Protein AF-A0A6C0JBU9-F1 (afdb_monomer_lite)

Sequence (741 aa):
MSRVEGFDYEGRKEEQRGFLKETDKYWGSRLFPQVIKDVDKESKFLELSKDKTKLNKISPTGTVGKSKLVDKIEKCNLINITGNCGEIEENGCGYCWDTNKIIYGDATGPATDVCSKKNWIAPGPGAGYNCQKKKDQEICKKMTDCGDTAGDRSICAWCPLKGTGVPKKPGLNGGWVAKYPEDKCDWQSQLEGESAKKISFLGWSPSKGGYPRRGKSNADGSMTPAPSPYGAPLDRGEGDCDADSDCGPGMKCGHDGRGPDGKSGVPGLKNPDGSALTPNAGYKDYCYDPNAAPKFEGNLISPVDCARFKQLFPCVGPTMLSGPHTSECLQSLWKKSGCVGDLKTQVSDRTDYSNWNSVGYSQVQDNMKKDIYEKAKNGTDYTKASQRYKQCFNEDINPCEKRFKPRPNSCVQKIYDSTGCSASGKLNPSNTLSWPNGYVDDMWKKGQQGGWSVNTYKSKLFNIKRQMQSGLLNPKTDFDNTINTSMMCNGKMPEIPWDKPCWRDFTIILSTIPGVTENPTNLNLSFNGSSASFKSLLTVGGRGSWKNEFAWVGKYEITKSKYDGKYFPFWNFIRESRNYWNNNWDIFKTRLLTVPSVSSGTTSVNSKWGGWSNPGWLKRPKGQGDCDSDANCGPGLKCSQNPKKLPGVVDGGAIKPNNWGAGRDFCYDPNDATFNGGGEDMLAFLDRSRFDDFIQTTTSASTANSKGYFLKVGLKKYVSKQAFMNENFPYWLFLRTASVN

Structure (mmCIF, N/CA/C/O backbone):
data_AF-A0A6C0JBU9-F1
#
_entry.id   AF-A0A6C0JBU9-F1
#
loop_
_atom_site.group_PDB
_atom_site.id
_atom_site.type_symbol
_atom_site.label_atom_id
_atom_site.label_alt_id
_atom_site.label_comp_id
_atom_site.label_asym_id
_atom_site.label_entity_id
_atom_site.label_seq_id
_atom_site.pdbx_PDB_ins_code
_atom_site.Cartn_x
_atom_site.Cartn_y
_atom_site.Cartn_z
_atom_site.occupancy
_atom_site.B_iso_or_equiv
_atom_site.auth_seq_id
_atom_site.auth_comp_id
_atom_site.auth_asym_id
_atom_site.auth_atom_id
_atom_site.pdbx_PDB_model_num
ATOM 1 N N . MET A 1 1 ? -34.816 -56.241 123.205 1.00 41.84 1 MET A N 1
ATOM 2 C CA . MET A 1 1 ? -34.851 -55.945 121.750 1.00 41.84 1 MET A CA 1
ATOM 3 C C . MET A 1 1 ? -36.090 -55.104 121.438 1.00 41.84 1 MET A C 1
ATOM 5 O O . MET A 1 1 ? -36.837 -54.842 122.368 1.00 41.84 1 MET A O 1
ATOM 9 N N . SER A 1 2 ? -36.249 -54.685 120.171 1.00 34.81 2 SER A N 1
ATOM 10 C CA . SER A 1 2 ? -37.366 -53.918 119.569 1.00 34.81 2 SER A CA 1
ATOM 11 C C . SER A 1 2 ? -37.659 -52.513 120.122 1.00 34.81 2 SER A C 1
ATOM 13 O O . SER A 1 2 ? -38.269 -52.356 121.176 1.00 34.81 2 SER A O 1
ATOM 15 N N . ARG A 1 3 ? -37.301 -51.492 119.326 1.00 30.81 3 ARG A N 1
ATOM 16 C CA . ARG A 1 3 ? -37.950 -50.169 119.327 1.00 30.81 3 ARG A CA 1
ATOM 17 C C . ARG A 1 3 ? -39.205 -50.211 118.447 1.00 30.81 3 ARG A C 1
ATOM 19 O O . ARG A 1 3 ? -39.262 -51.001 117.507 1.00 30.81 3 ARG A O 1
ATOM 26 N N . VAL A 1 4 ? -40.152 -49.323 118.731 1.00 40.69 4 VAL A N 1
ATOM 27 C CA . VAL A 1 4 ? -41.331 -49.023 117.907 1.00 40.69 4 VAL A CA 1
ATOM 28 C C . VAL A 1 4 ? -41.212 -47.571 117.456 1.00 40.69 4 VAL A C 1
ATOM 30 O O . VAL A 1 4 ? -40.922 -46.720 118.292 1.00 40.69 4 VAL A O 1
ATOM 33 N N . GLU A 1 5 ? -41.482 -47.277 116.185 1.00 32.59 5 GLU A N 1
ATOM 34 C CA . GLU A 1 5 ? -41.736 -45.910 115.716 1.00 32.59 5 GLU A CA 1
ATOM 35 C C . GLU A 1 5 ? -43.006 -45.902 114.856 1.00 32.59 5 GLU A C 1
ATOM 37 O O . GLU A 1 5 ? -43.154 -46.692 113.923 1.00 32.59 5 GLU A O 1
ATOM 42 N N . GLY A 1 6 ? -43.956 -45.048 115.243 1.00 37.38 6 GLY A N 1
ATOM 43 C CA . GLY A 1 6 ? -45.229 -44.834 114.559 1.00 37.38 6 GLY A CA 1
ATOM 44 C C . GLY A 1 6 ? -45.237 -43.521 113.776 1.00 37.38 6 GLY A C 1
ATOM 45 O O . GLY A 1 6 ? -44.361 -42.674 113.936 1.00 37.38 6 GLY A O 1
ATOM 46 N N . PHE A 1 7 ? -46.245 -43.348 112.925 1.00 35.50 7 PHE A N 1
ATOM 47 C CA . PHE A 1 7 ? -46.382 -42.176 112.060 1.00 35.50 7 PHE A CA 1
ATOM 48 C C . PHE A 1 7 ? -47.045 -41.013 112.822 1.00 35.50 7 PHE A C 1
ATOM 50 O O . PHE A 1 7 ? -48.231 -41.086 113.139 1.00 35.50 7 PHE A O 1
ATOM 57 N N . ASP A 1 8 ? -46.300 -39.941 113.102 1.00 45.38 8 ASP A N 1
ATOM 58 C CA . ASP A 1 8 ? -46.845 -38.717 113.707 1.00 45.38 8 ASP A CA 1
ATOM 59 C C . ASP A 1 8 ? -47.443 -37.772 112.641 1.00 45.38 8 ASP A C 1
ATOM 61 O O . ASP A 1 8 ? -46.849 -37.516 111.585 1.00 45.38 8 ASP A O 1
ATOM 65 N N . TYR A 1 9 ? -48.644 -37.265 112.934 1.00 43.53 9 TYR A N 1
ATOM 66 C CA . TYR A 1 9 ? -49.430 -36.340 112.114 1.00 43.53 9 TYR A CA 1
ATOM 67 C C . TYR A 1 9 ? -49.454 -34.907 112.684 1.00 43.53 9 TYR A C 1
ATOM 69 O O . TYR A 1 9 ? -49.677 -33.958 111.932 1.00 43.53 9 TYR A O 1
ATOM 77 N N . GLU A 1 10 ? -49.182 -34.710 113.980 1.00 47.25 10 GLU A N 1
ATOM 78 C CA . GLU A 1 10 ? -49.093 -33.370 114.579 1.00 47.25 10 GLU A CA 1
ATOM 79 C C . GLU A 1 10 ? -47.716 -32.738 114.317 1.00 47.25 10 GLU A C 1
ATOM 81 O O . GLU A 1 10 ? -47.648 -31.585 113.878 1.00 47.25 10 GLU A O 1
ATOM 86 N N . GLY A 1 11 ? -46.624 -33.499 114.466 1.00 50.94 11 GLY A N 1
ATOM 87 C CA . GLY A 1 11 ? -45.246 -33.003 114.342 1.00 50.94 11 GLY A CA 1
ATOM 88 C C . GLY A 1 11 ? -44.831 -32.459 112.968 1.00 50.94 11 GLY A C 1
ATOM 89 O O . GLY A 1 11 ? -43.812 -31.781 112.871 1.00 50.94 11 GLY A O 1
ATOM 90 N N . ARG A 1 12 ? -45.609 -32.689 111.897 1.00 48.06 12 ARG A N 1
ATOM 91 C CA . ARG A 1 12 ? -45.305 -32.187 110.536 1.00 48.06 12 ARG A CA 1
ATOM 92 C C . ARG A 1 12 ? -46.219 -31.074 110.021 1.00 48.06 12 ARG A C 1
ATOM 94 O O . ARG A 1 12 ? -46.065 -30.648 108.875 1.00 48.06 12 ARG A O 1
ATOM 101 N N . LYS A 1 13 ? -47.107 -30.517 110.855 1.00 49.44 13 LYS A N 1
ATOM 102 C CA . LYS A 1 13 ? -47.881 -29.312 110.486 1.00 49.44 13 LYS A CA 1
ATOM 103 C C . LYS A 1 13 ? -46.990 -28.109 110.180 1.00 49.44 13 LYS A C 1
ATOM 105 O O . LYS A 1 13 ? -47.358 -27.292 109.338 1.00 49.44 13 LYS A O 1
ATOM 110 N N . GLU A 1 14 ? -45.843 -27.984 110.845 1.00 51.41 14 GLU A N 1
ATOM 111 C CA . GLU A 1 14 ? -44.921 -26.866 110.626 1.00 51.41 14 GLU A CA 1
ATOM 112 C C . GLU A 1 14 ? -44.073 -27.044 109.363 1.00 51.41 14 GLU A C 1
ATOM 114 O O . GLU A 1 14 ? -43.990 -26.105 108.576 1.00 51.41 14 GLU A O 1
ATOM 119 N N . GLU A 1 15 ? -43.574 -28.251 109.074 1.00 49.38 15 GLU A N 1
ATOM 120 C CA . GLU A 1 15 ? -42.914 -28.551 107.794 1.00 49.38 15 GLU A CA 1
ATOM 121 C C . GLU A 1 15 ? -43.875 -28.443 106.605 1.00 49.38 15 GLU A C 1
ATOM 123 O O . GLU A 1 15 ? -43.523 -27.833 105.598 1.00 49.38 15 GLU A O 1
ATOM 128 N N . GLN A 1 16 ? -45.114 -28.944 106.707 1.00 43.91 16 GLN A N 1
ATOM 129 C CA . GLN A 1 16 ? -46.103 -28.753 105.641 1.00 43.91 16 GLN A CA 1
ATOM 130 C C . GLN A 1 16 ? -46.519 -27.288 105.490 1.00 43.91 16 GLN A C 1
ATOM 132 O O . GLN A 1 16 ? -46.712 -26.846 104.363 1.00 43.91 16 GLN A O 1
ATOM 137 N N . ARG A 1 17 ? -46.609 -26.493 106.567 1.00 49.19 17 ARG A N 1
ATOM 138 C CA . ARG A 1 17 ? -46.814 -25.035 106.454 1.00 49.19 17 ARG A CA 1
ATOM 139 C C . ARG A 1 17 ? -45.586 -24.304 105.918 1.00 49.19 17 ARG A C 1
ATOM 141 O O . ARG A 1 17 ? -45.766 -23.292 105.250 1.00 49.19 17 ARG A O 1
ATOM 148 N N . GLY A 1 18 ? -44.377 -24.787 106.184 1.00 48.88 18 GLY A N 1
ATOM 149 C CA . GLY A 1 18 ? -43.130 -24.286 105.608 1.00 48.88 18 GLY A CA 1
ATOM 150 C C . GLY A 1 18 ? -43.082 -24.549 104.109 1.00 48.88 18 GLY A C 1
ATOM 151 O O . GLY A 1 18 ? -42.989 -23.608 103.330 1.00 48.88 18 GLY A O 1
ATOM 152 N N . PHE A 1 19 ? -43.285 -25.802 103.700 1.00 45.44 19 PHE A N 1
ATOM 153 C CA . PHE A 1 19 ? -43.355 -26.218 102.302 1.00 45.44 19 PHE A CA 1
ATOM 154 C C . PHE A 1 19 ? -44.521 -25.559 101.555 1.00 45.44 19 PHE A C 1
ATOM 156 O O . PHE A 1 19 ? -44.341 -25.121 100.423 1.00 45.44 19 PHE A O 1
ATOM 163 N N . LEU A 1 20 ? -45.699 -25.407 102.175 1.00 43.09 20 LEU A N 1
ATOM 164 C CA . LEU A 1 20 ? -46.819 -24.666 101.583 1.00 43.09 20 LEU A CA 1
ATOM 165 C C . LEU A 1 20 ? -46.549 -23.161 101.514 1.00 43.09 20 LEU A C 1
ATOM 167 O O . LEU A 1 20 ? -46.915 -22.557 100.520 1.00 43.09 20 LEU A O 1
ATOM 171 N N . LYS A 1 21 ? -45.869 -22.538 102.486 1.00 46.41 21 LYS A N 1
ATOM 172 C CA . LYS A 1 21 ? -45.479 -21.119 102.384 1.00 46.41 21 LYS A CA 1
ATOM 173 C C . LYS A 1 21 ? -44.354 -20.886 101.381 1.00 46.41 21 LYS A C 1
ATOM 175 O O . LYS A 1 21 ? -44.381 -19.870 100.700 1.00 46.41 21 LYS A O 1
ATOM 180 N N . GLU A 1 22 ? -43.378 -21.784 101.268 1.00 43.84 22 GLU A N 1
ATOM 181 C CA . GLU A 1 22 ? -42.348 -21.696 100.230 1.00 43.84 22 GLU A CA 1
ATOM 182 C C . GLU A 1 22 ? -42.930 -21.972 98.849 1.00 43.84 22 GLU A C 1
ATOM 184 O O . GLU A 1 22 ? -42.648 -21.208 97.930 1.00 43.84 22 GLU A O 1
ATOM 189 N N . THR A 1 23 ? -43.800 -22.976 98.695 1.00 40.53 23 THR A N 1
ATOM 190 C CA . THR A 1 23 ? -44.498 -23.186 97.422 1.00 40.53 23 THR A CA 1
ATOM 191 C C . THR A 1 23 ? -45.447 -22.034 97.106 1.00 40.53 23 THR A C 1
ATOM 193 O O . THR A 1 23 ? -45.418 -21.572 95.979 1.00 40.53 23 THR A O 1
ATOM 196 N N . ASP A 1 24 ? -46.189 -21.454 98.050 1.00 40.28 24 ASP A N 1
ATOM 197 C CA . ASP A 1 24 ? -47.031 -20.269 97.797 1.00 40.28 24 ASP A CA 1
ATOM 198 C C . ASP A 1 24 ? -46.190 -19.015 97.456 1.00 40.28 24 ASP A C 1
ATOM 200 O O . ASP A 1 24 ? -46.578 -18.200 96.623 1.00 40.28 24 ASP A O 1
ATOM 204 N N . LYS A 1 25 ? -44.955 -18.905 97.969 1.00 41.81 25 LYS A N 1
ATOM 205 C CA . LYS A 1 25 ? -43.971 -17.881 97.554 1.00 41.81 25 LYS A CA 1
ATOM 206 C C . LYS A 1 25 ? -43.343 -18.182 96.178 1.00 41.81 25 LYS A C 1
ATOM 208 O O . LYS A 1 25 ? -43.002 -17.258 95.436 1.00 41.81 25 LYS A O 1
ATOM 213 N N . TYR A 1 26 ? -43.219 -19.458 95.814 1.00 36.31 26 TYR A N 1
ATOM 214 C CA . TYR A 1 26 ? -42.735 -19.972 94.522 1.00 36.31 26 TYR A CA 1
ATOM 215 C C . TYR A 1 26 ? -43.811 -19.919 93.415 1.00 36.31 26 TYR A C 1
ATOM 217 O O . TYR A 1 26 ? -43.496 -19.731 92.241 1.00 36.31 26 TYR A O 1
ATOM 225 N N . TRP A 1 27 ? -45.090 -20.029 93.783 1.00 37.44 27 TRP A N 1
ATOM 226 C CA . TRP A 1 27 ? -46.256 -19.884 92.909 1.00 37.44 27 TRP A CA 1
ATOM 227 C C . TRP A 1 27 ? -46.684 -18.416 92.795 1.00 37.44 27 TRP A C 1
ATOM 229 O O . TRP A 1 27 ? -46.924 -17.943 91.688 1.00 37.44 27 TRP A O 1
ATOM 239 N N . GLY A 1 28 ? -46.647 -17.648 93.889 1.00 36.31 28 GLY A N 1
ATOM 240 C CA . GLY A 1 28 ? -46.867 -16.196 93.896 1.00 36.31 28 GLY A CA 1
ATOM 241 C C . GLY A 1 28 ? -45.803 -15.386 93.142 1.00 36.31 28 GLY A C 1
ATOM 242 O O . GLY A 1 28 ? -46.034 -14.229 92.802 1.00 36.31 28 GLY A O 1
ATOM 243 N N . SER A 1 29 ? -44.656 -15.994 92.819 1.00 38.84 29 SER A N 1
ATOM 244 C CA . SER A 1 29 ? -43.645 -15.444 91.900 1.00 38.84 29 SER A CA 1
ATOM 245 C C . SER A 1 29 ? -43.778 -15.950 90.452 1.00 38.84 29 SER A C 1
ATOM 247 O O . SER A 1 29 ? -43.031 -15.512 89.575 1.00 38.84 29 SER A O 1
ATOM 249 N N . ARG A 1 30 ? -44.763 -16.813 90.157 1.00 39.56 30 ARG A N 1
ATOM 250 C CA . ARG A 1 30 ? -45.107 -17.293 88.807 1.00 39.56 30 ARG A CA 1
ATOM 251 C C . ARG A 1 30 ? -46.471 -16.783 88.328 1.00 39.56 30 ARG A C 1
ATOM 253 O O . ARG A 1 30 ? -47.360 -17.559 87.992 1.00 39.56 30 ARG A O 1
ATOM 260 N N . LEU A 1 31 ? -46.566 -15.465 88.157 1.00 42.84 31 LEU A N 1
ATOM 261 C CA . LEU A 1 31 ? -47.461 -14.848 87.166 1.00 42.84 31 LEU A CA 1
ATOM 262 C C . LEU A 1 31 ? -46.681 -14.011 86.138 1.00 42.84 31 LEU A C 1
ATOM 264 O O . LEU A 1 31 ? -47.131 -12.970 85.671 1.00 42.84 31 LEU A O 1
ATOM 268 N N . PHE A 1 32 ? -45.524 -14.526 85.713 1.00 36.12 32 PHE A N 1
ATOM 269 C CA . PHE A 1 32 ? -45.101 -14.298 84.333 1.00 36.12 32 PHE A CA 1
ATOM 270 C C . PHE A 1 32 ? -46.060 -15.068 83.413 1.00 36.12 32 PHE A C 1
ATOM 272 O O . PHE A 1 32 ? -46.244 -16.272 83.632 1.00 36.12 32 PHE A O 1
ATOM 279 N N . PRO A 1 33 ? -46.624 -14.447 82.361 1.00 40.28 33 PRO A N 1
ATOM 280 C CA . PRO A 1 33 ? -47.152 -15.208 81.241 1.00 40.28 33 PRO A CA 1
ATOM 281 C C . PRO A 1 33 ? -46.026 -16.108 80.726 1.00 40.28 33 PRO A C 1
ATOM 283 O O . PRO A 1 33 ? -44.934 -15.624 80.425 1.00 40.28 33 PRO A O 1
ATOM 286 N N . GLN A 1 34 ? -46.270 -17.417 80.671 1.00 37.12 34 GLN A N 1
ATOM 287 C CA . GLN A 1 34 ? -45.323 -18.379 80.111 1.00 37.12 34 GLN A CA 1
ATOM 288 C C . GLN A 1 34 ? -45.179 -18.081 78.613 1.00 37.12 34 GLN A C 1
ATOM 290 O O . GLN A 1 34 ? -45.959 -18.579 77.803 1.00 37.12 34 GLN A O 1
ATOM 295 N N . VAL A 1 35 ? -44.200 -17.255 78.232 1.00 41.81 35 VAL A N 1
ATOM 296 C CA . VAL A 1 35 ? -43.783 -17.165 76.831 1.00 41.81 35 VAL A CA 1
ATOM 297 C C . VAL A 1 35 ? -43.137 -18.506 76.514 1.00 41.81 35 VAL A C 1
ATOM 299 O O . VAL A 1 35 ? -42.066 -18.830 77.030 1.00 41.81 35 VAL A O 1
ATOM 302 N N . ILE A 1 36 ? -43.852 -19.322 75.741 1.00 39.31 36 ILE A N 1
ATOM 303 C CA . ILE A 1 36 ? -43.409 -20.661 75.365 1.00 39.31 36 ILE A CA 1
ATOM 304 C C . ILE A 1 36 ? -42.062 -20.513 74.646 1.00 39.31 36 ILE A C 1
ATOM 306 O O . ILE A 1 36 ? -41.882 -19.617 73.816 1.00 39.31 36 ILE A O 1
ATOM 310 N N . LYS A 1 37 ? -41.101 -21.373 74.997 1.00 36.00 37 LYS A N 1
ATOM 311 C CA . LYS A 1 37 ? -39.810 -21.429 74.305 1.00 36.00 37 LYS A CA 1
ATOM 312 C C . LYS A 1 37 ? -40.075 -21.619 72.806 1.00 36.00 37 LYS A C 1
ATOM 314 O O . LYS A 1 37 ? -40.908 -22.441 72.441 1.00 36.00 37 LYS A O 1
ATOM 319 N N . ASP A 1 38 ? -39.380 -20.842 71.980 1.00 39.00 38 ASP A N 1
ATOM 320 C CA . ASP A 1 38 ? -39.464 -20.859 70.510 1.00 39.00 38 ASP A CA 1
ATOM 321 C C . ASP A 1 38 ? -40.701 -20.175 69.871 1.00 39.00 38 ASP A C 1
ATOM 323 O O . ASP A 1 38 ? -41.002 -20.410 68.702 1.00 39.00 38 ASP A O 1
ATOM 327 N N . VAL A 1 39 ? -41.381 -19.259 70.581 1.00 37.53 39 VAL A N 1
ATOM 328 C CA . VAL A 1 39 ? -42.388 -18.345 69.983 1.00 37.53 39 VAL A CA 1
ATOM 329 C C . VAL A 1 39 ? -41.749 -17.054 69.442 1.00 37.53 39 VAL A C 1
ATOM 331 O O . VAL A 1 39 ? -40.821 -16.499 70.032 1.00 37.53 39 VAL A O 1
ATOM 334 N N . ASP A 1 40 ? -42.269 -16.571 68.309 1.00 39.03 40 ASP A N 1
ATOM 335 C CA . ASP A 1 40 ? -41.769 -15.416 67.551 1.00 39.03 40 ASP A CA 1
ATOM 336 C C . ASP A 1 40 ? -41.819 -14.069 68.318 1.00 39.03 40 ASP A C 1
ATOM 338 O O . ASP A 1 40 ? -42.662 -13.826 69.192 1.00 39.03 40 ASP A O 1
ATOM 342 N N . LYS A 1 41 ? -40.919 -13.148 67.947 1.00 44.19 41 LYS A N 1
ATOM 343 C CA . LYS A 1 41 ? -40.627 -11.850 68.591 1.00 44.19 41 LYS A CA 1
ATOM 344 C C . LYS A 1 41 ? -41.668 -10.750 68.307 1.00 44.19 41 LYS A C 1
ATOM 346 O O . LYS A 1 41 ? -41.329 -9.565 68.274 1.00 44.19 41 LYS A O 1
ATOM 351 N N . GLU A 1 42 ? -42.928 -11.134 68.110 1.00 42.62 42 GLU A N 1
ATOM 352 C CA . GLU A 1 42 ? -44.079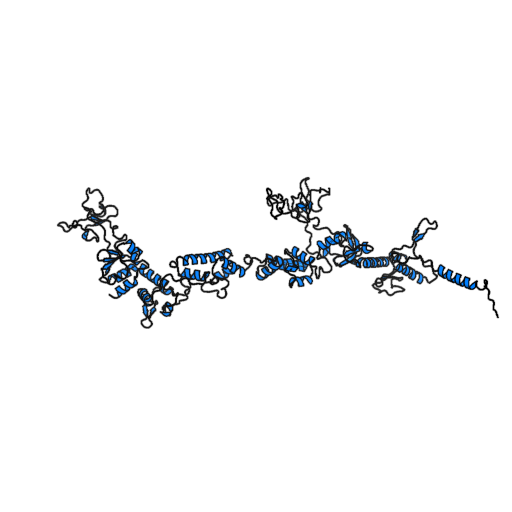 -10.235 67.902 1.00 42.62 42 GLU A CA 1
ATOM 353 C C . GLU A 1 42 ? -45.235 -10.485 68.895 1.00 42.62 42 GLU A C 1
ATOM 355 O O . GLU A 1 42 ? -46.385 -10.095 68.673 1.00 42.62 42 GLU A O 1
ATOM 360 N N . SER A 1 43 ? -44.931 -11.124 70.028 1.00 45.62 43 SER A N 1
ATOM 361 C CA . SER A 1 43 ? -45.898 -11.385 71.099 1.00 45.62 43 SER A CA 1
ATOM 362 C C . SER A 1 43 ? -46.425 -10.083 71.728 1.00 45.62 43 SER A C 1
ATOM 364 O O . SER A 1 43 ? -45.659 -9.285 72.266 1.00 45.62 43 SER A O 1
ATOM 366 N N . LYS A 1 44 ? -47.750 -9.881 71.693 1.00 49.50 44 LYS A N 1
ATOM 367 C CA . LYS A 1 44 ? -48.454 -8.764 72.355 1.00 49.50 44 LYS A CA 1
ATOM 368 C C . LYS A 1 44 ? -48.953 -9.204 73.731 1.00 49.50 44 LYS A C 1
ATOM 370 O O . LYS A 1 44 ? -49.509 -10.293 73.852 1.00 49.50 44 LYS A O 1
ATOM 375 N N . PHE A 1 45 ? -48.824 -8.348 74.742 1.00 52.97 45 PHE A N 1
ATOM 376 C CA . PHE A 1 45 ? -49.419 -8.593 76.057 1.00 52.97 45 PHE A CA 1
ATOM 377 C C . PHE A 1 45 ? -50.946 -8.405 75.982 1.00 52.97 45 PHE A C 1
ATOM 379 O O . PHE A 1 45 ? -51.441 -7.327 75.641 1.00 52.97 45 PHE A O 1
ATOM 386 N N . LEU A 1 46 ? -51.689 -9.480 76.256 1.00 54.78 46 LEU A N 1
ATOM 387 C CA . LEU A 1 46 ? -53.150 -9.530 76.181 1.00 54.78 46 LEU A CA 1
ATOM 388 C C . LEU A 1 46 ? -53.740 -10.087 77.483 1.00 54.78 46 LEU A C 1
ATOM 390 O O . LEU A 1 46 ? -53.206 -11.038 78.049 1.00 54.78 46 LEU A O 1
ATOM 394 N N . GLU A 1 47 ? -54.873 -9.535 77.909 1.00 53.47 47 GLU A N 1
ATOM 395 C CA . GLU A 1 47 ? -55.669 -10.002 79.048 1.00 53.47 47 GLU A CA 1
ATOM 396 C C . GLU A 1 47 ? -57.078 -10.386 78.575 1.00 53.47 47 GLU A C 1
ATOM 398 O O . GLU A 1 47 ? -57.690 -9.681 77.771 1.00 53.47 47 GLU A O 1
ATOM 403 N N . LEU A 1 48 ? -57.614 -11.507 79.059 1.00 47.31 48 LEU A N 1
ATOM 404 C CA . LEU A 1 48 ? -58.979 -11.925 78.742 1.00 47.31 48 LEU A CA 1
ATOM 405 C C . LEU A 1 48 ? -59.987 -11.077 79.536 1.00 47.31 48 LEU A C 1
ATOM 407 O O . LEU A 1 48 ? -59.833 -10.886 80.741 1.00 47.31 48 LEU A O 1
ATOM 411 N N . SER A 1 49 ? -61.033 -10.580 78.876 1.00 56.69 49 SER A N 1
ATOM 412 C CA . SER A 1 49 ? -62.084 -9.791 79.522 1.00 56.69 49 SER A CA 1
ATOM 413 C C . SER A 1 49 ? -62.788 -10.588 80.633 1.00 56.69 49 SER A C 1
ATOM 415 O O . SER A 1 49 ? -62.858 -11.817 80.590 1.00 56.69 49 SER A O 1
ATOM 417 N N . LYS A 1 50 ? -63.331 -9.901 81.651 1.00 61.19 50 LYS A N 1
ATOM 418 C CA . LYS A 1 50 ? -63.933 -10.554 82.837 1.00 61.19 50 LYS A CA 1
ATOM 419 C C . LYS A 1 50 ? -65.113 -11.480 82.510 1.00 61.19 50 LYS A C 1
ATOM 421 O O . LYS A 1 50 ? -65.338 -12.455 83.219 1.00 61.19 50 LYS A O 1
ATOM 426 N N . ASP A 1 51 ? -65.839 -11.186 81.436 1.00 60.38 51 ASP A N 1
ATOM 427 C CA . ASP A 1 51 ? -66.929 -11.986 80.861 1.00 60.38 51 ASP A CA 1
ATOM 428 C C . ASP A 1 51 ? -66.443 -13.078 79.882 1.00 60.38 51 ASP A C 1
ATOM 430 O O . ASP A 1 51 ? -67.247 -13.847 79.363 1.00 60.38 51 ASP A O 1
ATOM 434 N N . LYS A 1 52 ? -65.128 -13.165 79.642 1.00 62.53 52 LYS A N 1
ATOM 435 C CA . LYS A 1 52 ? -64.438 -14.107 78.744 1.00 62.53 52 LYS A CA 1
ATOM 436 C C . LYS A 1 52 ? -64.807 -13.997 77.258 1.00 62.53 52 LYS A C 1
ATOM 438 O O . LYS A 1 52 ? -64.528 -14.922 76.499 1.00 62.53 52 LYS A O 1
ATOM 443 N N . THR A 1 53 ? -65.388 -12.878 76.820 1.00 50.97 53 THR A N 1
ATOM 444 C CA . THR A 1 53 ? -65.824 -12.693 75.422 1.00 50.97 53 THR A CA 1
ATOM 445 C C . THR A 1 53 ? -64.776 -12.046 74.509 1.00 50.97 53 THR A C 1
ATOM 447 O O . THR A 1 53 ? -64.897 -12.154 73.288 1.00 50.97 53 THR A O 1
ATOM 450 N N . LYS A 1 54 ? -63.758 -11.357 75.053 1.00 51.09 54 LYS A N 1
ATOM 451 C CA . LYS A 1 54 ? -62.774 -10.566 74.282 1.00 51.09 54 LYS A CA 1
ATOM 452 C C . LYS A 1 54 ? -61.366 -10.631 74.884 1.00 51.09 54 LYS A C 1
ATOM 454 O O . LYS A 1 54 ? -61.201 -10.879 76.073 1.00 51.09 54 LYS A O 1
ATOM 459 N N . LEU A 1 55 ? -60.347 -10.355 74.065 1.00 47.78 55 LEU A N 1
ATOM 460 C CA . LEU A 1 55 ? -58.963 -10.134 74.505 1.00 47.78 55 LEU A CA 1
ATOM 461 C C . LEU A 1 55 ? -58.636 -8.636 74.444 1.00 47.78 55 LEU A C 1
ATOM 463 O O . LEU A 1 55 ? -58.692 -8.024 73.377 1.00 47.78 55 LEU A O 1
ATOM 467 N N . ASN A 1 56 ? -58.281 -8.060 75.588 1.00 54.50 56 ASN A N 1
ATOM 468 C CA . ASN A 1 56 ? -57.860 -6.673 75.748 1.00 54.50 56 ASN A CA 1
ATOM 469 C C . ASN A 1 56 ? -56.333 -6.574 75.625 1.00 54.50 56 ASN A C 1
ATOM 471 O O . ASN A 1 56 ? -55.622 -7.469 76.074 1.00 54.50 56 ASN A O 1
ATOM 475 N N . LYS A 1 57 ? -55.810 -5.476 75.069 1.00 51.62 57 LYS A N 1
ATOM 476 C CA . LYS A 1 57 ? -54.374 -5.162 75.165 1.00 51.62 57 LYS A CA 1
ATOM 477 C C . LYS A 1 57 ? -54.058 -4.590 76.545 1.00 51.62 57 LYS A C 1
ATOM 479 O O . LYS A 1 57 ? -54.821 -3.758 77.031 1.00 51.62 57 LYS A O 1
ATOM 484 N N . ILE A 1 58 ? -52.925 -4.984 77.119 1.00 53.66 58 ILE A N 1
ATOM 485 C CA . ILE A 1 58 ? -52.412 -4.451 78.389 1.00 53.66 58 ILE A CA 1
ATOM 486 C C . ILE A 1 58 ? -50.925 -4.094 78.264 1.00 53.66 58 ILE A C 1
ATOM 488 O O . ILE A 1 58 ? -50.198 -4.737 77.512 1.00 53.66 58 ILE A O 1
ATOM 492 N N . SER A 1 59 ? -50.465 -3.090 79.009 1.00 45.19 59 SER A N 1
ATOM 493 C CA . SER A 1 59 ? -49.035 -2.770 79.149 1.00 45.19 59 SER A CA 1
ATOM 494 C C . SER A 1 59 ? -48.422 -3.568 80.313 1.00 45.19 59 SER A C 1
ATOM 496 O O . SER A 1 59 ? -49.119 -3.830 81.297 1.00 45.19 59 SER A O 1
ATOM 498 N N . PRO A 1 60 ? -47.129 -3.941 80.271 1.00 48.44 60 PRO A N 1
ATOM 499 C CA . PRO A 1 60 ? -46.506 -4.723 81.338 1.00 48.44 60 PRO A CA 1
ATOM 500 C C . PRO A 1 60 ? -46.354 -3.926 82.648 1.00 48.44 60 PRO A C 1
ATOM 502 O O . PRO A 1 60 ? -45.643 -2.920 82.724 1.00 48.44 60 PRO A O 1
ATOM 505 N N . THR A 1 61 ? -46.982 -4.411 83.721 1.00 44.22 61 THR A N 1
ATOM 506 C CA . THR A 1 61 ? -46.853 -3.857 85.079 1.00 44.22 61 THR A CA 1
ATOM 507 C C . THR A 1 61 ? -45.970 -4.742 85.955 1.00 44.22 61 THR A C 1
ATOM 509 O O . THR A 1 61 ? -46.381 -5.825 86.368 1.00 44.22 61 THR A O 1
ATOM 512 N N . GLY A 1 62 ? -44.762 -4.270 86.272 1.00 43.22 62 GLY A N 1
ATOM 513 C CA . GLY A 1 62 ? -43.930 -4.885 87.306 1.00 43.22 62 GLY A CA 1
ATOM 514 C C . GLY A 1 62 ? -44.497 -4.586 88.695 1.00 43.22 62 GLY A C 1
ATOM 515 O O . GLY A 1 62 ? -44.584 -3.420 89.074 1.00 43.22 62 GLY A O 1
ATOM 516 N N . THR A 1 63 ? -44.862 -5.628 89.447 1.00 42.41 63 THR A N 1
ATOM 517 C CA . THR A 1 63 ? -45.448 -5.496 90.792 1.00 42.41 63 THR A CA 1
ATOM 518 C C . THR A 1 63 ? -44.660 -6.325 91.807 1.00 42.41 63 THR A C 1
ATOM 520 O O . THR A 1 63 ? -45.064 -7.417 92.196 1.00 42.41 63 THR A O 1
ATOM 523 N N . VAL A 1 64 ? -43.519 -5.797 92.257 1.00 40.16 64 VAL A N 1
ATOM 524 C CA . VAL A 1 64 ? -42.791 -6.281 93.442 1.00 40.16 64 VAL A CA 1
ATOM 525 C C . VAL A 1 64 ? -42.278 -5.054 94.189 1.00 40.16 64 VAL A C 1
ATOM 527 O O . VAL A 1 64 ? -41.687 -4.182 93.566 1.00 40.16 64 VAL A O 1
ATOM 530 N N . GLY A 1 65 ? -42.483 -4.970 95.506 1.00 47.03 65 GLY A N 1
ATOM 531 C CA . GLY A 1 65 ? -42.106 -3.793 96.301 1.00 47.03 65 GLY A CA 1
ATOM 532 C C . GLY A 1 65 ? -40.597 -3.517 96.316 1.00 47.03 65 GLY A C 1
ATOM 533 O O . GLY A 1 65 ? -39.881 -4.023 97.178 1.00 47.03 65 GLY A O 1
ATOM 534 N N . LYS A 1 66 ? -40.122 -2.702 95.370 1.00 49.91 66 LYS A N 1
ATOM 535 C CA . LYS A 1 66 ? -38.755 -2.168 95.268 1.00 49.91 66 LYS A CA 1
ATOM 536 C C . LYS A 1 66 ? -38.820 -0.658 94.989 1.00 49.91 66 LYS A C 1
ATOM 538 O O . LYS A 1 66 ? -39.893 -0.061 94.994 1.00 49.91 66 LYS A O 1
ATOM 543 N N . SER A 1 67 ? -37.671 0.011 94.863 1.00 61.19 67 SER A N 1
ATOM 544 C CA . SER A 1 67 ? -37.661 1.465 94.658 1.00 61.19 67 SER A CA 1
ATOM 545 C C . SER A 1 67 ? -38.164 1.838 93.257 1.00 61.19 67 SER A C 1
ATOM 547 O O . SER A 1 67 ? -37.899 1.124 92.291 1.00 61.19 67 SER A O 1
ATOM 549 N N . LYS A 1 68 ? -38.782 3.023 93.125 1.00 67.38 68 LYS A N 1
ATOM 550 C CA . LYS A 1 68 ? -39.317 3.573 91.856 1.00 67.38 68 LYS A CA 1
ATOM 551 C C . LYS A 1 68 ? -38.313 3.618 90.688 1.00 67.38 68 LYS A C 1
ATOM 553 O O . LYS A 1 68 ? -38.713 3.880 89.557 1.00 67.38 68 LYS A O 1
ATOM 558 N N . LEU A 1 69 ? -37.016 3.455 90.956 1.00 68.56 69 LEU A N 1
ATOM 559 C CA . LEU A 1 69 ? -35.960 3.356 89.949 1.00 68.56 69 LEU A CA 1
ATOM 560 C C . LEU A 1 69 ? -35.832 1.924 89.402 1.00 68.56 69 LEU A C 1
ATOM 562 O O . LEU A 1 69 ? -35.744 1.743 88.191 1.00 68.56 69 LEU A O 1
ATOM 566 N N . VAL A 1 70 ? -35.873 0.916 90.279 1.00 68.44 70 VAL A N 1
ATOM 567 C CA . VAL A 1 70 ? -35.781 -0.505 89.904 1.00 68.44 70 VAL A CA 1
ATOM 568 C C . VAL A 1 70 ? -36.970 -0.911 89.034 1.00 68.44 70 VAL A C 1
ATOM 570 O O . VAL A 1 70 ? -36.770 -1.557 88.011 1.00 68.44 70 VAL A O 1
ATOM 573 N N . ASP A 1 71 ? -38.177 -0.443 89.359 1.00 71.88 71 ASP A N 1
ATOM 574 C CA . ASP A 1 71 ? -39.383 -0.720 88.564 1.00 71.88 71 ASP A CA 1
ATOM 575 C C . ASP A 1 71 ? -39.269 -0.195 87.121 1.00 71.88 71 ASP A C 1
ATOM 577 O O . ASP A 1 71 ? -39.767 -0.815 86.182 1.00 71.88 71 ASP A O 1
ATOM 581 N N . LYS A 1 72 ? -38.594 0.946 86.922 1.00 78.50 72 LYS A N 1
ATOM 582 C CA . LYS A 1 72 ? -38.369 1.534 85.592 1.00 78.50 72 LYS A CA 1
ATOM 583 C C . LYS A 1 72 ? -37.296 0.788 84.801 1.00 78.50 72 LYS A C 1
ATOM 585 O O . LYS A 1 72 ? -37.472 0.569 83.606 1.00 78.50 72 LYS A O 1
ATOM 590 N N . ILE A 1 73 ? -36.215 0.372 85.464 1.00 79.94 73 ILE A N 1
ATOM 591 C CA . ILE A 1 73 ? -35.180 -0.484 84.867 1.00 79.94 73 ILE A CA 1
ATOM 592 C C . ILE A 1 73 ? -35.811 -1.795 84.382 1.00 79.94 73 ILE A C 1
ATOM 594 O O . ILE A 1 73 ? -35.610 -2.189 83.234 1.00 79.94 73 ILE A O 1
ATOM 598 N N . GLU A 1 74 ? -36.640 -2.423 85.218 1.00 76.88 74 GLU A N 1
ATOM 599 C CA . GLU A 1 74 ? -37.258 -3.708 84.897 1.00 76.88 74 GLU A CA 1
ATOM 600 C C . GLU A 1 74 ? -38.269 -3.613 83.748 1.00 76.88 74 GLU A C 1
ATOM 602 O O . GLU A 1 74 ? -38.280 -4.475 82.870 1.00 76.88 74 GLU A O 1
ATOM 607 N N . LYS A 1 75 ? -39.046 -2.524 83.662 1.00 82.38 75 LYS A N 1
ATOM 608 C CA . LYS A 1 75 ? -39.892 -2.250 82.486 1.00 82.38 75 LYS A CA 1
ATOM 609 C C . LYS A 1 75 ? -39.087 -2.242 81.185 1.00 82.38 75 LYS A C 1
ATOM 611 O O . LYS A 1 75 ? -39.478 -2.909 80.229 1.00 82.38 75 LYS A O 1
ATOM 616 N N . CYS A 1 76 ? -37.946 -1.554 81.148 1.00 85.19 76 CYS A N 1
ATOM 617 C CA . CYS A 1 76 ? -37.103 -1.524 79.951 1.00 85.19 76 CYS A CA 1
ATOM 618 C C . CYS A 1 76 ? -36.480 -2.896 79.635 1.00 85.19 76 CYS A C 1
ATOM 620 O O . CYS A 1 76 ? -36.441 -3.286 78.467 1.00 85.19 76 CYS A O 1
ATOM 622 N N . ASN A 1 77 ? -36.092 -3.672 80.656 1.00 82.44 77 ASN A N 1
ATOM 623 C CA . ASN A 1 77 ? -35.614 -5.049 80.486 1.00 82.44 77 ASN A CA 1
ATOM 624 C C . ASN A 1 77 ? -36.681 -5.968 79.860 1.00 82.44 77 ASN A C 1
ATOM 626 O O . ASN A 1 77 ? -36.370 -6.735 78.949 1.00 82.44 77 ASN A O 1
ATOM 630 N N . LEU A 1 78 ? -37.944 -5.874 80.294 1.00 79.75 78 LEU A N 1
ATOM 631 C CA . LEU A 1 78 ? -39.057 -6.661 79.739 1.00 79.75 78 LEU A CA 1
ATOM 632 C C . LEU A 1 78 ? -39.311 -6.338 78.256 1.00 79.75 78 LEU A C 1
ATOM 634 O O . LEU A 1 78 ? -39.536 -7.241 77.442 1.00 79.75 78 LEU A O 1
ATOM 638 N N . ILE A 1 79 ? -39.202 -5.064 77.870 1.00 83.44 79 ILE A N 1
ATOM 639 C CA . ILE A 1 79 ? -39.280 -4.660 76.459 1.00 83.44 79 ILE A CA 1
ATOM 640 C C . ILE A 1 79 ? -38.069 -5.205 75.683 1.00 83.44 79 ILE A C 1
ATOM 642 O O . ILE A 1 79 ? -38.221 -5.682 74.559 1.00 83.44 79 ILE A O 1
ATOM 646 N N . ASN A 1 80 ? -36.879 -5.229 76.288 1.00 81.62 80 ASN A N 1
ATOM 647 C CA . ASN A 1 80 ? -35.675 -5.795 75.677 1.00 81.62 80 ASN A CA 1
ATOM 648 C C . ASN A 1 80 ? -35.779 -7.317 75.422 1.00 81.62 80 ASN A C 1
ATOM 650 O O . ASN A 1 80 ? -35.238 -7.804 74.432 1.00 81.62 80 ASN A O 1
ATOM 654 N N . ILE A 1 81 ? -36.507 -8.063 76.267 1.00 76.38 81 ILE A N 1
ATOM 655 C CA . ILE A 1 81 ? -36.796 -9.499 76.067 1.00 76.38 81 ILE A CA 1
ATOM 656 C C . ILE A 1 81 ? -37.716 -9.718 74.857 1.00 76.38 81 ILE A C 1
ATOM 658 O O . ILE A 1 81 ? -37.462 -10.598 74.036 1.00 76.38 81 ILE A O 1
ATOM 662 N N . THR A 1 82 ? -38.777 -8.915 74.731 1.00 76.38 82 THR A N 1
ATOM 663 C CA . THR A 1 82 ? -39.736 -9.024 73.613 1.00 76.38 82 THR A CA 1
ATOM 664 C C . THR A 1 82 ? -39.205 -8.431 72.304 1.00 76.38 82 THR A C 1
ATOM 666 O O . THR A 1 82 ? -39.604 -8.859 71.224 1.00 76.38 82 THR A O 1
ATOM 669 N N . GLY A 1 83 ? -38.293 -7.457 72.371 1.00 77.81 83 GLY A N 1
ATOM 670 C CA . GLY A 1 83 ? -37.776 -6.740 71.204 1.00 77.81 83 GLY A CA 1
ATOM 671 C C . GLY A 1 83 ? -38.829 -5.866 70.509 1.00 77.81 83 GLY A C 1
ATOM 672 O O . GLY A 1 83 ? -38.727 -5.629 69.297 1.00 77.81 83 GLY A O 1
ATOM 673 N N . ASN A 1 84 ? -39.856 -5.425 71.247 1.00 83.25 84 ASN A N 1
ATOM 674 C CA . ASN A 1 84 ? -40.921 -4.556 70.750 1.00 83.25 84 ASN A CA 1
ATOM 675 C C . ASN A 1 84 ? -40.536 -3.075 70.916 1.00 83.25 84 ASN A C 1
ATOM 677 O O . ASN A 1 84 ? -40.804 -2.451 71.940 1.00 83.25 84 ASN A O 1
ATOM 681 N N . CYS A 1 85 ? -39.928 -2.497 69.879 1.00 88.19 85 CYS A N 1
ATOM 682 C CA . CYS A 1 85 ? -39.482 -1.102 69.880 1.00 88.19 85 CYS A CA 1
ATOM 683 C C . CYS A 1 85 ? -40.616 -0.066 70.055 1.00 88.19 85 CYS A C 1
ATOM 685 O O . CYS A 1 85 ? -40.319 1.092 70.343 1.00 88.19 85 CYS A O 1
ATOM 687 N N . GLY A 1 86 ? -41.890 -0.451 69.890 1.00 85.25 86 GLY A N 1
ATOM 688 C CA . GLY A 1 86 ? -43.040 0.442 70.082 1.00 85.25 86 GLY A CA 1
ATOM 689 C C . GLY A 1 86 ? -43.310 0.806 71.546 1.00 85.25 86 GLY A C 1
ATOM 690 O O . GLY A 1 86 ? -43.748 1.914 71.825 1.00 85.25 86 GLY A O 1
ATOM 691 N N . GLU A 1 87 ? -42.972 -0.074 72.491 1.00 85.38 87 GLU A N 1
ATOM 692 C CA . GLU A 1 87 ? -43.228 0.137 73.929 1.00 85.38 87 GLU A CA 1
ATOM 693 C C . GLU A 1 87 ? -42.230 1.115 74.582 1.00 85.38 87 GLU A C 1
ATOM 695 O O . GLU A 1 87 ? -42.404 1.505 75.737 1.00 85.38 87 GLU A O 1
ATOM 700 N N . ILE A 1 88 ? -41.153 1.483 73.875 1.00 87.56 88 ILE A N 1
ATOM 701 C CA . ILE A 1 88 ? -40.025 2.258 74.418 1.00 87.56 88 ILE A CA 1
ATOM 702 C C . ILE A 1 88 ? -40.465 3.646 74.893 1.00 87.56 88 ILE A C 1
ATOM 704 O O . ILE A 1 88 ? -40.061 4.082 75.972 1.00 87.56 88 ILE A O 1
ATOM 708 N N . GLU A 1 89 ? -41.283 4.333 74.094 1.00 85.38 89 GLU A N 1
ATOM 709 C CA . GLU A 1 89 ? -41.714 5.704 74.372 1.00 85.38 89 GLU A CA 1
ATOM 710 C C . GLU A 1 89 ? -42.693 5.753 75.552 1.00 85.38 89 GLU A C 1
ATOM 712 O O . GLU A 1 89 ? -42.438 6.455 76.531 1.00 85.38 89 GLU A O 1
ATOM 717 N N . GLU A 1 90 ? -43.748 4.932 75.514 1.00 83.12 90 GLU A N 1
ATOM 718 C CA . GLU A 1 90 ? -44.790 4.871 76.551 1.00 83.12 90 GLU A CA 1
ATOM 719 C C . GLU A 1 90 ? -44.246 4.452 77.931 1.00 83.12 90 GLU A C 1
ATOM 721 O O . GLU A 1 90 ? -44.795 4.837 78.965 1.00 83.12 90 GLU A O 1
ATOM 726 N N . ASN A 1 91 ? -43.136 3.705 77.970 1.00 83.88 91 ASN A N 1
ATOM 727 C CA . ASN A 1 91 ? -42.492 3.265 79.211 1.00 83.88 91 ASN A CA 1
ATOM 728 C C . ASN A 1 91 ? -41.288 4.125 79.641 1.00 83.88 91 ASN A C 1
ATOM 730 O O . ASN A 1 91 ? -40.695 3.853 80.688 1.00 83.88 91 ASN A O 1
ATOM 734 N N . GLY A 1 92 ? -40.936 5.175 78.889 1.00 86.25 92 GLY A N 1
ATOM 735 C CA . GLY A 1 92 ? -39.841 6.087 79.237 1.00 86.25 92 GLY A CA 1
ATOM 736 C C . GLY A 1 92 ? -38.449 5.446 79.176 1.00 86.25 92 GLY A C 1
ATOM 737 O O . GLY A 1 92 ? -37.585 5.764 79.995 1.00 86.25 92 GLY A O 1
ATOM 738 N N . CYS A 1 93 ? -38.232 4.538 78.224 1.00 90.19 93 CYS A N 1
ATOM 739 C CA . CYS A 1 93 ? -36.966 3.838 78.018 1.00 90.19 93 CYS A CA 1
ATOM 740 C C . CYS A 1 93 ? -36.093 4.529 76.963 1.00 90.19 93 CYS A C 1
ATOM 742 O O . CYS A 1 93 ? -36.598 5.113 76.007 1.00 90.19 93 CYS A O 1
ATOM 744 N N . GLY A 1 94 ? -34.773 4.437 77.117 1.00 91.00 94 GLY A N 1
ATOM 745 C CA . GLY A 1 94 ? -33.803 4.819 76.093 1.00 91.00 94 GLY A CA 1
ATOM 746 C C . GLY A 1 94 ? -33.338 3.611 75.277 1.00 91.00 94 GLY A C 1
ATOM 747 O O . GLY A 1 94 ? -33.670 2.459 75.572 1.00 91.00 94 GLY A O 1
ATOM 748 N N . TYR A 1 95 ? -32.544 3.871 74.242 1.00 92.62 95 TYR A N 1
ATOM 749 C CA . TYR A 1 95 ? -31.998 2.845 73.357 1.00 92.62 95 TYR A CA 1
ATOM 750 C C . TYR A 1 95 ? -30.500 3.065 73.120 1.00 92.62 95 TYR A C 1
ATOM 752 O O . TYR A 1 95 ? -30.065 4.175 72.817 1.00 92.62 95 TYR A O 1
ATOM 760 N N . CYS A 1 96 ? -29.706 1.999 73.235 1.00 90.06 96 CYS A N 1
ATOM 761 C CA . CYS A 1 96 ? -28.274 2.028 72.956 1.00 90.06 96 CYS A CA 1
ATOM 762 C C . CYS A 1 96 ? -27.950 1.381 71.605 1.00 90.06 96 CYS A C 1
ATOM 764 O O . CYS A 1 96 ? -28.137 0.178 71.415 1.00 90.06 96 CYS A O 1
ATOM 766 N N . TRP A 1 97 ? -27.392 2.166 70.679 1.00 87.69 97 TRP A N 1
ATOM 767 C CA . TRP A 1 97 ? -27.040 1.708 69.331 1.00 87.69 97 TRP A CA 1
ATOM 768 C C . TRP A 1 97 ? -25.779 0.823 69.289 1.00 87.69 97 TRP A C 1
ATOM 770 O O . TRP A 1 97 ? -25.642 0.009 68.366 1.00 87.69 97 TRP A O 1
ATOM 780 N N . ASP A 1 98 ? -24.890 0.959 70.286 1.00 84.50 98 ASP A N 1
ATOM 781 C CA . ASP A 1 98 ? -23.679 0.134 70.450 1.00 84.50 98 ASP A CA 1
ATOM 782 C C . ASP A 1 98 ? -24.034 -1.318 70.795 1.00 84.50 98 ASP A C 1
ATOM 784 O O . ASP A 1 98 ? -23.561 -2.251 70.150 1.00 84.50 98 ASP A O 1
ATOM 788 N N . THR A 1 99 ? -24.892 -1.505 71.802 1.00 84.81 99 THR A N 1
ATOM 789 C CA . THR A 1 99 ? -25.232 -2.824 72.360 1.00 84.81 99 THR A CA 1
ATOM 790 C C . THR A 1 99 ? -26.539 -3.405 71.818 1.00 84.81 99 THR A C 1
ATOM 792 O O . THR A 1 99 ? -26.834 -4.564 72.099 1.00 84.81 99 THR A O 1
ATOM 795 N N . ASN A 1 100 ? -27.308 -2.634 71.034 1.00 86.69 100 ASN A N 1
ATOM 796 C CA . ASN A 1 100 ? -28.645 -2.993 70.543 1.00 86.69 100 ASN A CA 1
ATOM 797 C C . ASN A 1 100 ? -29.601 -3.379 71.692 1.00 86.69 100 ASN A C 1
ATOM 799 O O . ASN A 1 100 ? -30.292 -4.396 71.630 1.00 86.69 100 ASN A O 1
ATOM 803 N N . LYS A 1 101 ? -29.600 -2.578 72.767 1.00 87.19 101 LYS A N 1
ATOM 804 C CA . LYS A 1 101 ? -30.413 -2.804 73.971 1.00 87.19 101 LYS A CA 1
ATOM 805 C C . LYS A 1 101 ? -31.337 -1.632 74.282 1.00 87.19 101 LYS A C 1
ATOM 807 O O . LYS A 1 101 ? -30.967 -0.467 74.120 1.00 87.19 101 LYS A O 1
ATOM 812 N N . ILE A 1 102 ? -32.503 -1.966 74.818 1.00 89.38 102 ILE A N 1
ATOM 813 C CA . ILE A 1 102 ? -33.478 -1.048 75.412 1.00 89.38 102 ILE A CA 1
ATOM 814 C C . ILE A 1 102 ? -33.171 -0.964 76.909 1.00 89.38 102 ILE A C 1
ATOM 816 O O . ILE A 1 102 ? -33.182 -1.981 77.599 1.00 89.38 102 ILE A O 1
ATOM 820 N N . ILE A 1 103 ? -32.826 0.226 77.402 1.00 87.38 103 ILE A N 1
ATOM 821 C CA . ILE A 1 103 ? -32.260 0.430 78.746 1.00 87.38 103 ILE A CA 1
ATOM 822 C C . ILE A 1 103 ? -32.913 1.665 79.378 1.00 87.38 103 ILE A C 1
ATOM 824 O O . ILE A 1 103 ? -33.217 2.636 78.686 1.00 87.38 103 ILE A O 1
ATOM 828 N N . TYR A 1 104 ? -33.118 1.664 80.695 1.00 87.75 104 TYR A N 1
ATOM 829 C CA . TYR A 1 104 ? -33.568 2.865 81.401 1.00 87.75 104 TYR A CA 1
ATOM 830 C C . TYR A 1 104 ? -32.433 3.897 81.535 1.00 87.75 104 TYR A C 1
ATOM 832 O O . TYR A 1 104 ? -31.291 3.542 81.824 1.00 87.75 104 TYR A O 1
ATOM 840 N N . GLY A 1 105 ? -32.739 5.181 81.366 1.00 86.50 105 GLY A N 1
ATOM 841 C CA . GLY A 1 105 ? -31.774 6.275 81.486 1.00 86.50 105 GLY A CA 1
ATOM 842 C C . GLY A 1 105 ? -32.428 7.631 81.249 1.00 86.50 105 GLY A C 1
ATOM 843 O O . GLY A 1 105 ? -33.653 7.733 81.240 1.00 86.50 105 GLY A O 1
ATOM 844 N N . ASP A 1 106 ? -31.620 8.664 81.042 1.00 86.25 106 ASP A N 1
ATOM 845 C CA . ASP A 1 106 ? -32.082 10.031 80.784 1.00 86.25 106 ASP A CA 1
ATOM 846 C C . ASP A 1 106 ? -31.244 10.724 79.687 1.00 86.25 106 ASP A C 1
ATOM 848 O O . ASP A 1 106 ? -30.558 10.068 78.897 1.00 86.25 106 ASP A O 1
ATOM 852 N N . ALA A 1 107 ? -31.327 12.055 79.596 1.00 84.19 107 ALA A N 1
ATOM 853 C CA . ALA A 1 107 ? -30.579 12.861 78.629 1.00 84.19 107 ALA A CA 1
ATOM 854 C C . ALA A 1 107 ? -29.046 12.810 78.810 1.00 84.19 107 ALA A C 1
ATOM 856 O O . ALA A 1 107 ? -28.312 13.169 77.892 1.00 84.19 107 ALA A O 1
ATOM 857 N N . THR A 1 108 ? -28.550 12.374 79.972 1.00 80.94 108 THR A N 1
ATOM 858 C CA . THR A 1 108 ? -27.118 12.285 80.293 1.00 80.94 108 THR A CA 1
ATOM 859 C C . THR A 1 108 ? -26.515 10.911 79.986 1.00 80.94 108 THR A C 1
ATOM 861 O O . THR A 1 108 ? -25.318 10.832 79.688 1.00 80.94 108 THR A O 1
ATOM 864 N N . GLY A 1 109 ? -27.327 9.845 80.004 1.00 81.25 109 GLY A N 1
ATOM 865 C CA . GLY A 1 109 ? -26.895 8.483 79.691 1.00 81.25 109 GLY A CA 1
ATOM 866 C C . GLY A 1 109 ? -27.838 7.373 80.187 1.00 81.25 109 GLY A C 1
ATOM 867 O O . GLY A 1 109 ? -28.869 7.653 80.806 1.00 81.25 109 GLY A O 1
ATOM 868 N N . PRO A 1 110 ? -27.491 6.099 79.924 1.00 84.75 110 PRO A N 1
ATOM 869 C CA . PRO A 1 110 ? -28.118 4.936 80.557 1.00 84.75 110 PRO A CA 1
ATOM 870 C C . PRO A 1 110 ? -27.829 4.893 82.067 1.00 84.75 110 PRO A C 1
ATOM 872 O O . PRO A 1 110 ? -26.733 5.227 82.509 1.00 84.75 110 PRO A O 1
ATOM 875 N N . ALA A 1 111 ? -28.788 4.414 82.860 1.00 75.94 111 ALA A N 1
ATOM 876 C CA . ALA A 1 111 ? -28.659 4.315 84.316 1.00 75.94 111 ALA A CA 1
ATOM 877 C C . ALA A 1 111 ? -27.947 3.034 84.800 1.00 75.94 111 ALA A C 1
ATOM 879 O O . ALA A 1 111 ? -27.522 2.976 85.952 1.00 75.94 111 ALA A O 1
ATOM 880 N N . THR A 1 112 ? -27.863 1.990 83.963 1.00 63.31 112 THR A N 1
ATOM 881 C CA . THR A 1 112 ? -27.452 0.632 84.385 1.00 63.31 112 THR A CA 1
ATOM 882 C C . THR A 1 112 ? -26.570 -0.133 83.392 1.00 63.31 112 THR A C 1
ATOM 884 O O . THR A 1 112 ? -26.324 -1.318 83.600 1.00 63.31 112 THR A O 1
ATOM 887 N N . ASP A 1 113 ? -26.117 0.483 82.299 1.00 64.31 113 ASP A N 1
ATOM 888 C CA . ASP A 1 113 ? -25.316 -0.190 81.261 1.00 64.31 113 ASP A CA 1
ATOM 889 C C . ASP A 1 113 ? -24.310 0.789 80.635 1.00 64.31 113 ASP A C 1
ATOM 891 O O . ASP A 1 113 ? -24.429 2.002 80.807 1.00 64.31 113 ASP A O 1
ATOM 895 N N . VAL A 1 114 ? -23.327 0.286 79.890 1.00 73.69 114 VAL A N 1
ATOM 896 C CA . VAL A 1 114 ? -22.337 1.113 79.190 1.00 73.69 114 VAL A CA 1
ATOM 897 C C . VAL A 1 114 ? -22.796 1.352 77.753 1.00 73.69 114 VAL A C 1
ATOM 899 O O . VAL A 1 114 ? -22.777 0.452 76.917 1.00 73.69 114 VAL A O 1
ATOM 902 N N . CYS A 1 115 ? -23.167 2.596 77.453 1.00 81.88 115 CYS A N 1
ATOM 903 C CA . CYS A 1 115 ? -23.396 3.076 76.091 1.00 81.88 115 CYS A CA 1
ATOM 904 C C . CYS A 1 115 ? -22.520 4.302 75.831 1.00 81.88 115 CYS A C 1
ATOM 906 O O . CYS A 1 115 ? -22.407 5.170 76.702 1.00 81.88 115 CYS A O 1
ATOM 908 N N . SER A 1 116 ? -21.904 4.417 74.652 1.00 83.69 116 SER A N 1
ATOM 909 C CA . SER A 1 116 ? -21.137 5.624 74.338 1.00 83.69 116 SER A CA 1
ATOM 910 C C . SER A 1 116 ? -22.079 6.823 74.174 1.00 83.69 116 SER A C 1
ATOM 912 O O . SER A 1 116 ? -23.147 6.715 73.574 1.00 83.69 116 SER A O 1
ATOM 914 N N . LYS A 1 117 ? -21.681 8.006 74.668 1.00 79.69 117 LYS A N 1
ATOM 915 C CA . LYS A 1 117 ? -22.523 9.224 74.627 1.00 79.69 117 LYS A CA 1
ATOM 916 C C . LYS A 1 117 ? -22.999 9.613 73.219 1.00 79.69 117 LYS A C 1
ATOM 918 O O . LYS A 1 117 ? -24.004 10.297 73.090 1.00 79.69 117 LYS A O 1
ATOM 923 N N . LYS A 1 118 ? -22.284 9.186 72.172 1.00 84.44 118 LYS A N 1
ATOM 924 C CA . LYS A 1 118 ? -22.636 9.417 70.761 1.00 84.44 118 LYS A CA 1
ATOM 925 C C . LYS A 1 118 ? -23.757 8.494 70.259 1.00 84.44 118 LYS A C 1
ATOM 927 O O . LYS A 1 118 ? -24.494 8.877 69.357 1.00 84.44 118 LYS A O 1
ATOM 932 N N . ASN A 1 119 ? -23.860 7.296 70.830 1.00 88.19 119 ASN A N 1
ATOM 933 C CA . ASN A 1 119 ? -24.725 6.206 70.375 1.00 88.19 119 ASN A CA 1
ATOM 934 C C . ASN A 1 119 ? -25.821 5.852 71.403 1.00 88.19 119 ASN A C 1
ATOM 936 O O . ASN A 1 119 ? -26.548 4.872 71.224 1.00 88.19 119 ASN A O 1
ATOM 940 N N . TRP A 1 120 ? -25.956 6.660 72.459 1.00 90.62 120 TRP A N 1
ATOM 941 C CA . TRP A 1 120 ? -27.093 6.666 73.372 1.00 90.62 120 TRP A CA 1
ATOM 942 C C . TRP A 1 120 ? -28.224 7.527 72.809 1.00 90.62 120 TRP A C 1
ATOM 944 O O . TRP A 1 120 ? -28.027 8.704 72.508 1.00 90.62 120 TRP A O 1
ATOM 954 N N . ILE A 1 121 ? -29.420 6.952 72.701 1.00 92.12 121 ILE A N 1
ATOM 955 C CA . ILE A 1 121 ? -30.643 7.678 72.383 1.00 92.12 121 ILE A CA 1
ATOM 956 C C . ILE A 1 121 ? -31.481 7.727 73.662 1.00 92.12 121 ILE A C 1
ATOM 958 O O . ILE A 1 121 ? -32.024 6.711 74.099 1.00 92.12 121 ILE A O 1
ATOM 962 N N . ALA A 1 122 ? -31.561 8.914 74.264 1.00 90.19 122 ALA A N 1
ATOM 963 C CA . ALA A 1 122 ? -32.340 9.168 75.473 1.00 90.19 122 ALA A CA 1
ATOM 964 C C . ALA A 1 122 ? -33.849 8.888 75.266 1.00 90.19 122 ALA A C 1
ATOM 966 O O . ALA A 1 122 ? -34.312 8.885 74.119 1.00 90.19 122 ALA A O 1
ATOM 967 N N . PRO A 1 123 ? -34.626 8.669 76.348 1.00 89.38 123 PRO A N 1
ATOM 968 C CA . PRO A 1 123 ? -36.048 8.359 76.241 1.00 89.38 123 PRO A CA 1
ATOM 969 C C . PRO A 1 123 ? -36.866 9.375 75.440 1.00 89.38 123 PRO A C 1
ATOM 971 O O . PRO A 1 123 ? -36.706 10.586 75.593 1.00 89.38 123 PRO A O 1
ATOM 974 N N . GLY A 1 124 ? -37.772 8.858 74.609 1.00 83.12 124 GLY A N 1
ATOM 975 C CA . GLY A 1 124 ? -38.657 9.630 73.736 1.00 83.12 124 GLY A CA 1
ATOM 976 C C . GLY A 1 124 ? -38.804 9.002 72.340 1.00 83.12 124 GLY A C 1
ATOM 977 O O . GLY A 1 124 ? -38.243 7.929 72.089 1.00 83.12 124 GLY A O 1
ATOM 978 N N . PRO A 1 125 ? -39.490 9.682 71.398 1.00 76.88 125 PRO A N 1
ATOM 979 C CA . PRO A 1 125 ? -39.807 9.142 70.067 1.00 76.88 125 PRO A CA 1
ATOM 980 C C . PRO A 1 125 ? -38.589 8.642 69.276 1.00 76.88 125 PRO A C 1
ATOM 982 O O . PRO A 1 125 ? -38.652 7.668 68.521 1.00 76.88 125 PRO A O 1
ATOM 985 N N . GLY A 1 126 ? -37.437 9.291 69.473 1.00 86.19 126 GLY A N 1
ATOM 986 C CA . GLY A 1 126 ? -36.184 8.913 68.826 1.00 86.19 126 GLY A CA 1
ATOM 987 C C . GLY A 1 126 ? -35.676 7.524 69.224 1.00 86.19 126 GLY A C 1
ATOM 988 O O . GLY A 1 126 ? -35.053 6.859 68.394 1.00 86.19 126 GLY A O 1
ATOM 989 N N . ALA A 1 127 ? -35.929 7.063 70.454 1.00 90.00 127 ALA A N 1
ATOM 990 C CA . ALA A 1 127 ? -35.436 5.774 70.941 1.00 90.00 127 ALA A CA 1
ATOM 991 C C . ALA A 1 127 ? -36.185 4.603 70.279 1.00 90.00 127 ALA A C 1
ATOM 993 O O . ALA A 1 127 ? -35.546 3.698 69.738 1.00 90.00 127 ALA A O 1
ATOM 994 N N . GLY A 1 128 ? -37.521 4.683 70.210 1.00 88.69 128 GLY A N 1
ATOM 995 C CA . GLY A 1 128 ? -38.367 3.735 69.471 1.00 88.69 128 GLY A CA 1
ATOM 996 C C . GLY A 1 128 ? -37.993 3.647 67.989 1.00 88.69 128 GLY A C 1
ATOM 997 O O . GLY A 1 128 ? -37.733 2.560 67.464 1.00 88.69 128 GLY A O 1
ATOM 998 N N . TYR A 1 129 ? -37.861 4.804 67.329 1.00 90.56 129 TYR A N 1
ATOM 999 C CA . TYR A 1 129 ? -37.458 4.887 65.922 1.00 90.56 129 TYR A CA 1
ATOM 1000 C C . TYR A 1 129 ? -36.089 4.243 65.652 1.00 90.56 129 TYR A C 1
ATOM 1002 O O . TYR A 1 129 ? -35.955 3.464 64.706 1.00 90.56 129 TYR A O 1
ATOM 1010 N N . ASN A 1 130 ? -35.071 4.532 66.472 1.00 90.62 130 ASN A N 1
ATOM 1011 C CA . ASN A 1 130 ? -33.721 4.002 66.259 1.00 90.62 130 ASN A CA 1
ATOM 1012 C C . ASN A 1 130 ? -33.601 2.508 66.604 1.00 90.62 130 ASN A C 1
ATOM 1014 O O . ASN A 1 130 ? -32.894 1.792 65.895 1.00 90.62 130 ASN A O 1
ATOM 1018 N N . CYS A 1 131 ? -34.336 2.021 67.609 1.00 91.25 131 CYS A N 1
ATOM 1019 C CA . CYS A 1 131 ? -34.480 0.588 67.878 1.00 91.25 131 CYS A CA 1
ATOM 1020 C C . CYS A 1 131 ? -35.041 -0.143 66.649 1.00 91.25 131 CYS A C 1
ATOM 1022 O O . CYS A 1 131 ? -34.417 -1.076 66.137 1.00 91.25 131 CYS A O 1
ATOM 1024 N N . GLN A 1 132 ? -36.173 0.329 66.109 1.00 91.25 132 GLN A N 1
ATOM 1025 C CA . GLN A 1 132 ? -36.802 -0.323 64.959 1.00 91.25 132 GLN A CA 1
ATOM 1026 C C . GLN A 1 132 ? -35.923 -0.225 63.707 1.00 91.25 132 GLN A C 1
ATOM 1028 O O . GLN A 1 132 ? -35.790 -1.196 62.971 1.00 91.25 132 GLN A O 1
ATOM 1033 N N . LYS A 1 133 ? -35.261 0.920 63.496 1.00 92.25 133 LYS A N 1
ATOM 1034 C CA . LYS A 1 133 ? -34.313 1.124 62.396 1.00 92.25 133 LYS A CA 1
ATOM 1035 C C . LYS A 1 133 ? -33.167 0.116 62.421 1.00 92.25 133 LYS A C 1
ATOM 1037 O O . LYS A 1 133 ? -32.890 -0.501 61.396 1.00 92.25 133 LYS A O 1
ATOM 1042 N N . LYS A 1 134 ? -32.539 -0.098 63.585 1.00 90.56 134 LYS A N 1
ATOM 1043 C CA . LYS A 1 134 ? -31.491 -1.116 63.739 1.00 90.56 134 LYS A CA 1
ATOM 1044 C C . LYS A 1 134 ? -32.046 -2.518 63.468 1.00 90.56 134 LYS A C 1
ATOM 1046 O O . LYS A 1 134 ? -31.442 -3.252 62.693 1.00 90.56 134 LYS A O 1
ATOM 1051 N N . LYS A 1 135 ? -33.201 -2.869 64.052 1.00 90.19 135 LYS A N 1
ATOM 1052 C CA . LYS A 1 135 ? -33.870 -4.172 63.864 1.00 90.19 135 LYS A CA 1
ATOM 1053 C C . LYS A 1 135 ? -34.121 -4.465 62.380 1.00 90.19 135 LYS A C 1
ATOM 1055 O O . LYS A 1 135 ? -33.697 -5.509 61.892 1.00 90.19 135 LYS A O 1
ATOM 1060 N N . ASP A 1 136 ? -34.720 -3.522 61.656 1.00 93.44 136 ASP A N 1
ATOM 1061 C CA . ASP A 1 136 ? -34.984 -3.641 60.219 1.00 93.44 136 ASP A CA 1
ATOM 1062 C C . ASP A 1 136 ? -33.681 -3.774 59.409 1.00 93.44 136 ASP A C 1
ATOM 1064 O O . ASP A 1 136 ? -33.578 -4.625 58.526 1.00 93.44 136 ASP A O 1
ATOM 1068 N N . GLN A 1 137 ? -32.660 -2.963 59.714 1.00 93.06 137 GLN A N 1
ATOM 1069 C CA . GLN A 1 137 ? -31.362 -3.008 59.029 1.00 93.06 137 GLN A CA 1
ATOM 1070 C C . GLN A 1 137 ? -30.638 -4.347 59.241 1.00 93.06 137 GLN A C 1
ATOM 1072 O O . GLN A 1 137 ? -30.118 -4.905 58.278 1.00 93.06 137 GLN A O 1
ATOM 1077 N N . GLU A 1 138 ? -30.624 -4.904 60.456 1.00 91.31 138 GLU A N 1
ATOM 1078 C CA . GLU A 1 138 ? -30.013 -6.219 60.721 1.00 91.31 138 GLU A CA 1
ATOM 1079 C C . GLU A 1 138 ? -30.805 -7.392 60.112 1.00 91.31 138 GLU A C 1
ATOM 1081 O O . GLU A 1 138 ? -30.224 -8.442 59.848 1.00 91.31 138 GLU A O 1
ATOM 1086 N N . ILE A 1 139 ? -32.107 -7.235 59.837 1.00 92.31 139 ILE A N 1
ATOM 1087 C CA . ILE A 1 139 ? -32.872 -8.197 59.024 1.00 92.31 139 ILE A CA 1
ATOM 1088 C C . ILE A 1 139 ? -32.430 -8.104 57.558 1.00 92.31 139 ILE A C 1
ATOM 1090 O O . ILE A 1 139 ? -32.054 -9.111 56.960 1.00 92.31 139 ILE A O 1
ATOM 1094 N N . CYS A 1 140 ? -32.419 -6.900 56.982 1.00 93.31 140 CYS A N 1
ATOM 1095 C CA . CYS A 1 140 ? -32.159 -6.721 55.553 1.00 93.31 140 CYS A CA 1
ATOM 1096 C C . CYS A 1 140 ? -30.704 -6.984 55.139 1.00 93.31 140 CYS A C 1
ATOM 1098 O O . CYS A 1 140 ? -30.472 -7.471 54.033 1.00 93.31 140 CYS A O 1
ATOM 1100 N N . LYS A 1 141 ? -29.729 -6.786 56.034 1.00 92.56 141 LYS A N 1
ATOM 1101 C CA . LYS A 1 141 ? -28.326 -7.184 55.807 1.00 92.56 141 LYS A CA 1
ATOM 1102 C C . LYS A 1 141 ? -28.133 -8.684 55.561 1.00 92.56 141 LYS A C 1
ATOM 1104 O O . LYS A 1 141 ? -27.115 -9.060 54.991 1.00 92.56 141 LYS A O 1
ATOM 1109 N N . LYS A 1 142 ? -29.079 -9.535 55.983 1.00 90.94 142 LYS A N 1
ATOM 1110 C CA . LYS A 1 142 ? -29.042 -10.987 55.734 1.00 90.94 142 LYS A CA 1
ATOM 1111 C C . LYS A 1 142 ? -29.427 -11.365 54.301 1.00 90.94 142 LYS A C 1
ATOM 1113 O O . LYS A 1 142 ? -29.308 -12.538 53.962 1.00 90.94 142 LYS A O 1
ATOM 1118 N N . MET A 1 143 ? -29.929 -10.424 53.490 1.00 90.06 143 MET A N 1
ATOM 1119 C CA . MET A 1 143 ? -30.230 -10.692 52.082 1.00 90.06 143 MET A CA 1
ATOM 1120 C C . MET A 1 143 ? -28.950 -11.086 51.343 1.00 90.06 143 MET A C 1
ATOM 1122 O O . MET A 1 143 ? -27.987 -10.319 51.342 1.00 90.06 143 MET A O 1
ATOM 1126 N N . THR A 1 144 ? -28.949 -12.245 50.687 1.00 85.94 144 THR A N 1
ATOM 1127 C CA . THR A 1 144 ? -27.807 -12.700 49.874 1.00 85.94 144 THR A CA 1
ATOM 1128 C C . THR A 1 144 ? -27.817 -12.136 48.453 1.00 85.94 144 THR A C 1
ATOM 1130 O O . THR A 1 144 ? -26.757 -11.902 47.877 1.00 85.94 144 THR A O 1
ATOM 1133 N N . ASP A 1 145 ? -29.002 -11.903 47.885 1.00 85.00 145 ASP A N 1
ATOM 1134 C CA . ASP A 1 145 ? -29.202 -11.289 46.569 1.00 85.00 145 ASP A CA 1
ATOM 1135 C C . ASP A 1 145 ? -30.549 -10.542 46.494 1.00 85.00 145 ASP A C 1
ATOM 1137 O O . ASP A 1 145 ? -31.279 -10.438 47.481 1.00 85.00 145 ASP A O 1
ATOM 1141 N N . CYS A 1 146 ? -30.892 -9.996 45.320 1.00 82.12 146 CYS A N 1
ATOM 1142 C CA . CYS A 1 146 ? -32.129 -9.238 45.131 1.00 82.12 146 CYS A CA 1
ATOM 1143 C C . CYS A 1 146 ? -33.432 -10.058 45.115 1.00 82.12 146 CYS A C 1
ATOM 1145 O O . CYS A 1 146 ? -34.501 -9.451 45.182 1.00 82.12 146 CYS A O 1
ATOM 1147 N N . GLY A 1 147 ? -33.373 -11.389 45.044 1.00 81.12 147 GLY A N 1
ATOM 1148 C CA . GLY A 1 147 ? -34.519 -12.291 45.163 1.00 81.12 147 GLY A CA 1
ATOM 1149 C C . GLY A 1 147 ? -34.841 -12.713 46.603 1.00 81.12 147 GLY A C 1
ATOM 1150 O O . GLY A 1 147 ? -35.964 -13.138 46.875 1.00 81.12 147 GLY A O 1
ATOM 1151 N N . ASP A 1 148 ? -33.888 -12.577 47.529 1.00 84.19 148 ASP A N 1
ATOM 1152 C CA . ASP A 1 148 ? -33.954 -13.100 48.901 1.00 84.19 148 ASP A CA 1
ATOM 1153 C C . ASP A 1 148 ? -34.873 -12.291 49.847 1.00 84.19 148 ASP A C 1
ATOM 1155 O O . ASP A 1 148 ? -34.429 -11.604 50.765 1.00 84.19 148 ASP A O 1
ATOM 1159 N N . THR A 1 149 ? -36.188 -12.348 49.621 1.00 77.94 149 THR A N 1
ATOM 1160 C CA . THR A 1 149 ? -37.198 -11.597 50.403 1.00 77.94 149 THR A CA 1
ATOM 1161 C C . THR A 1 149 ? -38.182 -12.477 51.176 1.00 77.94 149 THR A C 1
ATOM 1163 O O . THR A 1 149 ? -39.263 -12.019 51.551 1.00 77.94 149 THR A O 1
ATOM 1166 N N . ALA A 1 150 ? -37.853 -13.749 51.397 1.00 80.19 150 ALA A N 1
ATOM 1167 C CA . ALA A 1 150 ? -38.701 -14.667 52.155 1.00 80.19 150 ALA A CA 1
ATOM 1168 C C . ALA A 1 150 ? -38.615 -14.409 53.675 1.00 80.19 150 ALA A C 1
ATOM 1170 O O . ALA A 1 150 ? -37.535 -14.147 54.210 1.00 80.19 150 ALA A O 1
ATOM 1171 N N . GLY A 1 151 ? -39.751 -14.544 54.370 1.00 85.81 151 GLY A N 1
ATOM 1172 C CA . GLY A 1 151 ? -39.847 -14.420 55.830 1.00 85.81 151 GLY A CA 1
ATOM 1173 C C . GLY A 1 151 ? -39.733 -12.979 56.341 1.00 85.81 151 GLY A C 1
ATOM 1174 O O . GLY A 1 151 ? -40.378 -12.066 55.813 1.00 85.81 151 GLY A O 1
ATOM 1175 N N . ASP A 1 152 ? -38.896 -12.778 57.364 1.00 86.19 152 ASP A N 1
ATOM 1176 C CA . ASP A 1 152 ? -38.596 -11.470 57.971 1.00 86.19 152 ASP A CA 1
ATOM 1177 C C . ASP A 1 152 ? -38.082 -10.453 56.932 1.00 86.19 152 ASP A C 1
ATOM 1179 O O . ASP A 1 152 ? -38.438 -9.275 56.977 1.00 86.19 152 ASP A O 1
ATOM 1183 N N . ARG A 1 153 ? -37.346 -10.917 55.914 1.00 89.38 153 ARG A N 1
ATOM 1184 C CA . ARG A 1 153 ? -36.839 -10.107 54.787 1.00 89.38 153 ARG A CA 1
ATOM 1185 C C . ARG A 1 153 ? -37.914 -9.563 53.834 1.00 89.38 153 ARG A C 1
ATOM 1187 O O . ARG A 1 153 ? -37.591 -8.808 52.917 1.00 89.38 153 ARG A O 1
ATOM 1194 N N . SER A 1 154 ? -39.196 -9.856 54.047 1.00 88.25 154 SER A N 1
ATOM 1195 C CA . SER A 1 154 ? -40.297 -9.263 53.268 1.00 88.25 154 SER A CA 1
ATOM 1196 C C . SER A 1 154 ? -40.345 -7.726 53.350 1.00 88.25 154 SER A C 1
ATOM 1198 O O . SER A 1 154 ? -40.768 -7.078 52.387 1.00 88.25 154 SER A O 1
ATOM 1200 N N . ILE A 1 155 ? -39.819 -7.124 54.428 1.00 91.00 155 ILE A N 1
ATOM 1201 C CA . ILE A 1 155 ? -39.665 -5.664 54.608 1.00 91.00 155 ILE A CA 1
ATOM 1202 C C . ILE A 1 155 ? -38.485 -5.050 53.828 1.00 91.00 155 ILE A C 1
ATOM 1204 O O . ILE A 1 155 ? -38.274 -3.837 53.874 1.00 91.00 155 ILE A O 1
ATOM 1208 N N . CYS A 1 156 ? -37.711 -5.866 53.111 1.00 91.88 156 CYS A N 1
ATOM 1209 C CA . CYS A 1 156 ? -36.440 -5.480 52.505 1.00 91.88 156 CYS A CA 1
ATOM 1210 C C . CYS A 1 156 ? -36.511 -5.422 50.974 1.00 91.88 156 CYS A C 1
ATOM 1212 O O . CYS A 1 156 ? -37.328 -6.101 50.342 1.00 91.88 156 CYS A O 1
ATOM 1214 N N . ALA A 1 157 ? -35.672 -4.582 50.371 1.00 91.06 157 ALA A N 1
ATOM 1215 C CA . ALA A 1 157 ? -35.387 -4.573 48.936 1.00 91.06 157 ALA A CA 1
ATOM 1216 C C . ALA A 1 157 ? -33.901 -4.270 48.707 1.00 91.06 157 ALA A C 1
ATOM 1218 O O . ALA A 1 157 ? -33.214 -3.741 49.583 1.00 91.06 157 ALA A O 1
ATOM 1219 N N . TRP A 1 158 ? -33.386 -4.622 47.533 1.00 92.50 158 TRP A N 1
ATOM 1220 C CA . TRP A 1 158 ? -31.946 -4.632 47.291 1.00 92.50 158 TRP A CA 1
ATOM 1221 C C . TRP A 1 158 ? -31.404 -3.271 46.858 1.00 92.50 158 TRP A C 1
ATOM 1223 O O . TRP A 1 158 ? -31.943 -2.648 45.940 1.00 92.50 158 TRP A O 1
ATOM 1233 N N . CYS A 1 159 ? -30.295 -2.836 47.461 1.00 93.19 159 CYS A N 1
ATOM 1234 C CA . CYS A 1 159 ? -29.515 -1.708 46.962 1.00 93.19 159 CYS A CA 1
ATOM 1235 C C . CYS A 1 159 ? -28.299 -2.214 46.165 1.00 93.19 159 CYS A C 1
ATOM 1237 O O . CYS A 1 159 ? -27.320 -2.655 46.776 1.00 93.19 159 CYS A O 1
ATOM 1239 N N . PRO A 1 160 ? -28.291 -2.112 44.820 1.00 89.44 160 PRO A N 1
ATOM 1240 C CA . PRO A 1 160 ? -27.202 -2.654 44.010 1.00 89.44 160 PRO A CA 1
ATOM 1241 C C . PRO A 1 160 ? -25.853 -1.965 44.267 1.00 89.44 160 PRO A C 1
ATOM 1243 O O . PRO A 1 160 ? -24.840 -2.653 44.288 1.00 89.44 160 PRO A O 1
ATOM 1246 N N . LEU A 1 161 ? -25.822 -0.658 44.575 1.00 89.56 161 LEU A N 1
ATOM 1247 C CA . LEU A 1 161 ? -24.570 0.042 44.928 1.00 89.56 161 LEU A CA 1
ATOM 1248 C C . LEU A 1 161 ? -23.931 -0.464 46.227 1.00 89.56 161 LEU A C 1
ATOM 1250 O O . LEU A 1 161 ? -22.720 -0.384 46.382 1.00 89.56 161 LEU A O 1
ATOM 1254 N N . LYS A 1 162 ? -24.737 -0.934 47.185 1.00 90.19 162 LYS A N 1
ATOM 1255 C CA . LYS A 1 162 ? -24.243 -1.434 48.477 1.00 90.19 162 LYS A CA 1
ATOM 1256 C C . LYS A 1 162 ? -24.049 -2.952 48.478 1.00 90.19 162 LYS A C 1
ATOM 1258 O O . LYS A 1 162 ? -23.411 -3.464 49.389 1.00 90.19 162 LYS A O 1
ATOM 1263 N N . GLY A 1 163 ? -24.606 -3.666 47.495 1.00 90.12 163 GLY A N 1
ATOM 1264 C CA . GLY A 1 163 ? -24.561 -5.129 47.433 1.00 90.12 163 GLY A CA 1
ATOM 1265 C C . GLY A 1 163 ? -25.249 -5.793 48.627 1.00 90.12 163 GLY A C 1
ATOM 1266 O O . GLY A 1 163 ? -24.774 -6.814 49.111 1.00 90.12 163 GLY A O 1
ATOM 1267 N N . THR A 1 164 ? -26.313 -5.179 49.152 1.00 92.38 164 THR A N 1
ATOM 1268 C CA . THR A 1 164 ? -27.025 -5.669 50.337 1.00 92.38 164 THR A CA 1
ATOM 1269 C C . THR A 1 164 ? -28.490 -5.229 50.336 1.00 92.38 164 THR A C 1
ATOM 1271 O O . THR A 1 164 ? -28.881 -4.284 49.635 1.00 92.38 164 THR A O 1
ATOM 1274 N N . GLY A 1 165 ? -29.305 -5.910 51.138 1.00 93.06 165 GLY A N 1
ATOM 1275 C CA . GLY A 1 165 ? -30.686 -5.531 51.395 1.00 93.06 165 GLY A CA 1
ATOM 1276 C C . GLY A 1 165 ? -30.784 -4.322 52.319 1.00 93.06 165 GLY A C 1
ATOM 1277 O O . GLY A 1 165 ? -30.058 -4.212 53.306 1.00 93.06 165 GLY A O 1
ATOM 1278 N N . VAL A 1 166 ? -31.738 -3.436 52.041 1.00 94.25 166 VAL A N 1
ATOM 1279 C CA . VAL A 1 166 ? -32.098 -2.323 52.927 1.00 94.25 166 VAL A CA 1
ATOM 1280 C C . VAL A 1 166 ? -33.609 -2.302 53.198 1.00 94.25 166 VAL A C 1
ATOM 1282 O O . VAL A 1 166 ? -34.388 -2.771 52.358 1.00 94.25 166 VAL A O 1
ATOM 1285 N N . PRO A 1 167 ? -34.059 -1.753 54.341 1.00 94.56 167 PRO A N 1
ATOM 1286 C CA . PRO A 1 167 ? -35.482 -1.612 54.639 1.00 94.56 167 PRO A CA 1
ATOM 1287 C C . PRO A 1 167 ? -36.171 -0.715 53.606 1.00 94.56 167 PRO A C 1
ATOM 1289 O O . PRO A 1 167 ? -35.668 0.367 53.283 1.00 94.56 167 PRO A O 1
ATOM 1292 N N . LYS A 1 168 ? -37.331 -1.135 53.091 1.00 93.06 168 LYS A N 1
ATOM 1293 C CA . LYS A 1 168 ? -38.044 -0.430 52.010 1.00 93.06 168 LYS A CA 1
ATOM 1294 C C . LYS A 1 168 ? -39.308 0.289 52.479 1.00 93.06 168 LYS A C 1
ATOM 1296 O O . LYS A 1 168 ? -39.916 -0.062 53.488 1.00 93.06 168 LYS A O 1
ATOM 1301 N N . LYS A 1 169 ? -39.737 1.271 51.689 1.00 92.00 169 LYS A N 1
ATOM 1302 C CA . LYS A 1 169 ? -41.087 1.854 51.706 1.00 92.00 169 LYS A CA 1
ATOM 1303 C C . LYS A 1 169 ? -41.549 2.151 50.270 1.00 92.00 169 LYS A C 1
ATOM 1305 O O . LYS A 1 169 ? -40.687 2.282 49.393 1.00 92.00 169 LYS A O 1
ATOM 1310 N N . PRO A 1 170 ? -42.864 2.261 50.009 1.00 88.44 170 PRO A N 1
ATOM 1311 C CA . PRO A 1 170 ? -43.368 2.662 48.698 1.00 88.44 170 PRO A CA 1
ATOM 1312 C C . PRO A 1 170 ? -42.814 4.028 48.266 1.00 88.44 170 PRO A C 1
ATOM 1314 O O . PRO A 1 170 ? -42.730 4.955 49.075 1.00 88.44 170 PRO A O 1
ATOM 1317 N N . GLY A 1 171 ? -42.422 4.149 46.998 1.00 82.62 171 GLY A N 1
ATOM 1318 C CA . GLY A 1 171 ? -42.038 5.418 46.381 1.00 82.62 171 GLY A CA 1
ATOM 1319 C C . GLY A 1 171 ? -43.252 6.255 45.961 1.00 82.62 171 GLY A C 1
ATOM 1320 O O . GLY A 1 171 ? -44.303 5.710 45.631 1.00 82.62 171 GLY A O 1
ATOM 1321 N N . LEU A 1 172 ? -43.095 7.586 45.914 1.00 75.44 172 LEU A N 1
ATOM 1322 C CA . LEU A 1 172 ? -44.157 8.526 45.504 1.00 75.44 172 LEU A CA 1
ATOM 1323 C C . LEU A 1 172 ? -44.706 8.254 44.091 1.00 75.44 172 LEU A C 1
ATOM 1325 O O . LEU A 1 172 ? -45.875 8.505 43.831 1.00 75.44 172 LEU A O 1
ATOM 1329 N N . ASN A 1 173 ? -43.863 7.720 43.203 1.00 66.44 173 ASN A N 1
ATOM 1330 C CA . ASN A 1 173 ? -44.196 7.407 41.810 1.00 66.44 173 ASN A CA 1
ATOM 1331 C C . ASN A 1 173 ? -44.375 5.892 41.574 1.00 66.44 173 ASN A C 1
ATOM 1333 O O . ASN A 1 173 ? -44.316 5.434 40.437 1.00 66.44 173 ASN A O 1
ATOM 1337 N N . GLY A 1 174 ? -44.553 5.112 42.647 1.00 73.19 174 GLY A N 1
ATOM 1338 C CA . GLY A 1 174 ? -44.517 3.651 42.624 1.00 73.19 174 GLY A CA 1
ATOM 1339 C C . GLY A 1 174 ? -43.149 3.067 42.996 1.00 73.19 174 GLY A C 1
ATOM 1340 O O . GLY A 1 174 ? -42.183 3.787 43.262 1.00 73.19 174 GLY A O 1
ATOM 1341 N N . GLY A 1 175 ? -43.093 1.733 43.036 1.00 82.06 175 GLY A N 1
ATOM 1342 C CA . GLY A 1 175 ? -41.887 0.964 43.349 1.00 82.06 175 GLY A CA 1
ATOM 1343 C C . GLY A 1 175 ? -41.329 1.192 44.758 1.00 82.06 175 GLY A C 1
ATOM 1344 O O . GLY A 1 175 ? -42.058 1.584 45.673 1.00 82.06 175 GLY A O 1
ATOM 1345 N N . TRP A 1 176 ? -40.038 0.907 44.949 1.00 87.75 176 TRP A N 1
ATOM 1346 C CA . TRP A 1 176 ? -39.416 0.835 46.277 1.00 87.75 176 TRP A CA 1
ATOM 1347 C C . TRP A 1 176 ? -38.287 1.852 46.463 1.00 87.75 176 TRP A C 1
ATOM 1349 O O . TRP A 1 176 ? -37.360 1.961 45.657 1.00 87.75 176 TRP A O 1
ATOM 1359 N N . VAL A 1 177 ? -38.328 2.565 47.588 1.00 90.94 177 VAL A N 1
ATOM 1360 C CA . VAL A 1 177 ? -37.256 3.458 48.049 1.00 90.94 177 VAL A CA 1
ATOM 1361 C C . VAL A 1 177 ? -36.824 3.079 49.463 1.00 90.94 177 VAL A C 1
ATOM 1363 O O . VAL A 1 177 ? -37.556 2.401 50.187 1.00 90.94 177 VAL A O 1
ATOM 1366 N N . ALA A 1 178 ? -35.635 3.521 49.870 1.00 93.50 178 ALA A N 1
ATOM 1367 C CA . ALA A 1 178 ? -35.134 3.294 51.221 1.00 93.50 178 ALA A CA 1
ATOM 1368 C C . ALA A 1 178 ? -36.095 3.877 52.271 1.00 93.50 178 ALA A C 1
ATOM 1370 O O . ALA A 1 178 ? -36.519 5.035 52.179 1.00 93.50 178 ALA A O 1
ATOM 1371 N N . LYS A 1 179 ? -36.441 3.071 53.280 1.00 94.50 179 LYS A N 1
ATOM 1372 C CA . LYS A 1 179 ? -37.272 3.492 54.414 1.00 94.50 179 LYS A CA 1
ATOM 1373 C C . LYS A 1 179 ? -36.590 4.638 55.160 1.00 94.50 179 LYS A C 1
ATOM 1375 O O . LYS A 1 179 ? -37.225 5.672 55.390 1.00 94.50 179 LYS A O 1
ATOM 1380 N N . TYR A 1 180 ? -35.295 4.468 55.427 1.00 93.12 180 TYR A N 1
ATOM 1381 C CA . TYR A 1 180 ? -34.439 5.374 56.187 1.00 93.12 180 TYR A CA 1
ATOM 1382 C C . TYR A 1 180 ? -33.488 6.188 55.281 1.00 93.12 180 TYR A C 1
ATOM 1384 O O . TYR A 1 180 ? -33.060 5.676 54.245 1.00 93.12 180 TYR A O 1
ATOM 1392 N N . PRO A 1 181 ? -33.143 7.449 55.622 1.00 89.12 181 PRO A N 1
ATOM 1393 C CA . PRO A 1 181 ? -32.359 8.320 54.736 1.00 89.12 181 PRO A CA 1
ATOM 1394 C C . PRO A 1 181 ? -30.938 7.825 54.438 1.00 89.12 181 PRO A C 1
ATOM 1396 O O . PRO A 1 181 ? -30.503 7.883 53.292 1.00 89.12 181 PRO A O 1
ATOM 1399 N N . GLU A 1 182 ? -30.216 7.300 55.432 1.00 86.94 182 GLU A N 1
ATOM 1400 C CA . GLU A 1 182 ? -28.860 6.757 55.239 1.00 86.94 182 GLU A CA 1
ATOM 1401 C C . GLU A 1 182 ? -28.832 5.463 54.405 1.00 86.94 182 GLU A C 1
ATOM 1403 O O . GLU A 1 182 ? -27.805 5.090 53.826 1.00 86.94 182 GLU A O 1
ATOM 1408 N N . ASP A 1 183 ? -29.983 4.801 54.279 1.00 91.12 183 ASP A N 1
ATOM 1409 C CA . ASP A 1 183 ? -30.153 3.633 53.426 1.00 91.12 183 ASP A CA 1
ATOM 1410 C C . ASP A 1 183 ? -30.330 3.989 51.943 1.00 91.12 183 ASP A C 1
ATOM 1412 O O . ASP A 1 183 ? -30.360 3.073 51.119 1.00 91.12 183 ASP A O 1
ATOM 1416 N N . LYS A 1 184 ? -30.360 5.287 51.579 1.00 89.69 184 LYS A N 1
ATOM 1417 C CA . LYS A 1 184 ? -30.489 5.757 50.190 1.00 89.69 184 LYS A CA 1
ATOM 1418 C C . LYS A 1 184 ? -29.553 4.984 49.256 1.00 89.69 184 LYS A C 1
ATOM 1420 O O . LYS A 1 184 ? -28.332 4.987 49.406 1.00 89.69 184 LYS A O 1
ATOM 1425 N N . CYS A 1 185 ? -30.165 4.360 48.257 1.00 90.12 185 CYS A N 1
ATOM 1426 C CA . CYS A 1 185 ? -29.504 3.868 47.063 1.00 90.12 185 CYS A CA 1
ATOM 1427 C C . CYS A 1 185 ? -29.768 4.881 45.947 1.00 90.12 185 CYS A C 1
ATOM 1429 O O . CYS A 1 185 ? -30.889 5.380 45.843 1.00 90.12 185 CYS A O 1
ATOM 1431 N N . ASP A 1 186 ? -28.771 5.213 45.132 1.00 87.06 186 ASP A N 1
ATOM 1432 C CA . ASP A 1 186 ? -28.920 6.231 44.081 1.00 87.06 186 ASP A CA 1
ATOM 1433 C C . ASP A 1 186 ? -28.232 5.820 42.777 1.00 87.06 186 ASP A C 1
ATOM 1435 O O . ASP A 1 186 ? -27.587 6.618 42.112 1.00 87.06 186 ASP A O 1
ATOM 1439 N N . TRP A 1 187 ? -28.341 4.538 42.416 1.00 85.06 187 TRP A N 1
ATOM 1440 C CA . TRP A 1 187 ? -27.673 3.986 41.232 1.00 85.06 187 TRP A CA 1
ATOM 1441 C C . TRP A 1 187 ? -28.068 4.691 39.931 1.00 85.06 187 TRP A C 1
ATOM 1443 O O . TRP A 1 187 ? -27.238 4.819 39.040 1.00 85.06 187 TRP A O 1
ATOM 1453 N N . GLN A 1 188 ? -29.300 5.201 39.841 1.00 79.69 188 GLN A N 1
ATOM 1454 C CA . GLN A 1 188 ? -29.786 5.933 38.671 1.00 79.69 188 GLN A CA 1
ATOM 1455 C C . GLN A 1 188 ? -29.011 7.238 38.429 1.00 79.69 188 GLN A C 1
ATOM 1457 O O . GLN A 1 188 ? -28.798 7.596 37.275 1.00 79.69 188 GLN A O 1
ATOM 1462 N N . SER A 1 189 ? -28.537 7.925 39.479 1.00 79.00 189 SER A N 1
ATOM 1463 C CA . SER A 1 189 ? -27.706 9.132 39.323 1.00 79.00 189 SER A CA 1
ATOM 1464 C C . SER A 1 189 ? -26.243 8.820 38.993 1.00 79.00 189 SER A C 1
ATOM 1466 O O . SER A 1 189 ? -25.534 9.698 38.514 1.00 79.00 189 SER A O 1
ATOM 1468 N N . GLN A 1 190 ? -25.801 7.573 39.202 1.00 77.56 190 GLN A N 1
ATOM 1469 C CA . GLN A 1 190 ? -24.459 7.091 38.842 1.00 77.56 190 GLN A CA 1
ATOM 1470 C C . GLN A 1 190 ? -24.371 6.573 37.395 1.00 77.56 190 GLN A C 1
ATOM 1472 O O . GLN A 1 190 ? -23.292 6.193 36.944 1.00 77.56 190 GLN A O 1
ATOM 1477 N N . LEU A 1 191 ? -25.493 6.538 36.667 1.00 70.50 191 LEU A N 1
ATOM 1478 C CA . LEU A 1 191 ? -25.548 6.139 35.262 1.00 70.50 191 LEU A CA 1
ATOM 1479 C C . LEU A 1 191 ? -25.250 7.324 34.334 1.00 70.50 191 LEU A C 1
ATOM 1481 O O . LEU A 1 191 ? -26.131 7.876 33.671 1.00 70.50 191 LEU A O 1
ATOM 1485 N N . GLU A 1 192 ? -23.974 7.693 34.250 1.00 53.16 192 GLU A N 1
ATOM 1486 C CA . GLU A 1 192 ? -23.501 8.631 33.235 1.00 53.16 192 GLU A CA 1
ATOM 1487 C C . GLU A 1 192 ? -23.657 8.020 31.831 1.00 53.16 192 GLU A C 1
ATOM 1489 O O . GLU A 1 192 ? -23.245 6.890 31.564 1.00 53.16 192 GLU A O 1
ATOM 1494 N N . GLY A 1 193 ? -24.270 8.766 30.908 1.00 51.16 193 GLY A N 1
ATOM 1495 C CA . GLY A 1 193 ? -24.355 8.404 29.487 1.00 51.16 193 GLY A CA 1
ATOM 1496 C C . GLY A 1 193 ? -25.392 7.336 29.108 1.00 51.16 193 GLY A C 1
ATOM 1497 O O . GLY A 1 193 ? -25.820 7.315 27.951 1.00 51.16 193 GLY A O 1
ATOM 1498 N N . GLU A 1 194 ? -25.887 6.515 30.042 1.00 43.16 194 GLU A N 1
ATOM 1499 C CA . GLU A 1 194 ? -26.998 5.573 29.800 1.00 43.16 194 GLU A CA 1
ATOM 1500 C C . GLU A 1 194 ? -28.371 6.265 29.803 1.00 43.16 194 GLU A C 1
ATOM 1502 O O . GLU A 1 194 ? -29.329 5.838 30.448 1.00 43.16 194 GLU A O 1
ATOM 1507 N N . SER A 1 195 ? -28.503 7.328 29.006 1.00 39.12 195 SER A N 1
ATOM 1508 C CA . SER A 1 195 ? -29.826 7.814 28.629 1.00 39.12 195 SER A CA 1
ATOM 1509 C C . SER A 1 195 ? -30.548 6.717 27.843 1.00 39.12 195 SER A C 1
ATOM 1511 O O . SER A 1 195 ? -30.177 6.372 26.717 1.00 39.12 195 SER A O 1
ATOM 1513 N N . ALA A 1 196 ? -31.591 6.158 28.454 1.00 39.06 196 ALA A N 1
ATOM 1514 C CA . ALA A 1 196 ? -32.570 5.327 27.779 1.00 39.06 196 ALA A CA 1
ATOM 1515 C C . ALA A 1 196 ? -33.056 6.048 26.512 1.00 39.06 196 ALA A C 1
ATOM 1517 O O . ALA A 1 196 ? -33.788 7.039 26.598 1.00 39.06 196 ALA A O 1
ATOM 1518 N N . LYS A 1 197 ? -32.635 5.573 25.329 1.00 36.34 197 LYS A N 1
ATOM 1519 C CA . LYS A 1 197 ? -33.114 6.113 24.052 1.00 36.34 197 LYS A CA 1
ATOM 1520 C C . LYS A 1 197 ? -34.640 6.021 24.034 1.00 36.34 197 LYS A C 1
ATOM 1522 O O . LYS A 1 197 ? -35.186 4.919 24.038 1.00 36.34 197 LYS A O 1
ATOM 1527 N N . LYS A 1 198 ? -35.311 7.176 23.993 1.00 41.50 198 LYS A N 1
ATOM 1528 C CA . LYS A 1 198 ? -36.753 7.249 23.726 1.00 41.50 198 LYS A CA 1
ATOM 1529 C C . LYS A 1 198 ? -37.028 6.575 22.383 1.00 41.50 198 LYS A C 1
ATOM 1531 O O . LYS A 1 198 ? -36.288 6.799 21.427 1.00 41.50 198 LYS A O 1
ATOM 1536 N N . ILE A 1 199 ? -38.066 5.747 22.331 1.00 47.12 199 ILE A N 1
ATOM 1537 C CA . ILE A 1 199 ? -38.464 5.042 21.112 1.00 47.12 199 ILE A CA 1
ATOM 1538 C C . ILE A 1 199 ? -39.150 6.046 20.176 1.00 47.12 199 ILE A C 1
ATOM 1540 O O . ILE A 1 199 ? -40.055 6.772 20.589 1.00 47.12 199 ILE A O 1
ATOM 1544 N N . SER A 1 200 ? -38.713 6.081 18.923 1.00 49.38 200 SER A N 1
ATOM 1545 C CA . SER A 1 200 ? -39.274 6.897 17.843 1.00 49.38 200 SER A CA 1
ATOM 1546 C C . SER A 1 200 ? -39.672 5.985 16.689 1.00 49.38 200 SER A C 1
ATOM 1548 O O . SER A 1 200 ? -38.905 5.080 16.359 1.00 49.38 200 SER A O 1
ATOM 1550 N N . PHE A 1 201 ? -40.824 6.230 16.063 1.00 54.62 201 PHE A N 1
ATOM 1551 C CA . PHE A 1 201 ? -41.226 5.490 14.864 1.00 54.62 201 PHE A CA 1
ATOM 1552 C C . PHE A 1 201 ? -40.249 5.793 13.718 1.00 54.62 201 PHE A C 1
ATOM 1554 O O . PHE A 1 201 ? -40.004 6.960 13.408 1.00 54.62 201 PHE A O 1
ATOM 1561 N N . LEU A 1 202 ? -39.665 4.751 13.124 1.00 52.00 202 LEU A N 1
ATOM 1562 C CA . LEU A 1 202 ? -38.629 4.846 12.086 1.00 52.00 202 LEU A CA 1
ATOM 1563 C C . LEU A 1 202 ? -39.210 4.868 10.664 1.00 52.00 202 LEU A C 1
ATOM 1565 O O . LEU A 1 202 ? -38.493 5.181 9.714 1.00 52.00 202 LEU A O 1
ATOM 1569 N N . GLY A 1 203 ? -40.511 4.600 10.531 1.00 51.38 203 GLY A N 1
ATOM 1570 C CA . GLY A 1 203 ? -41.223 4.529 9.261 1.00 51.38 203 GLY A CA 1
ATOM 1571 C C . GLY A 1 203 ? -41.654 3.109 8.903 1.00 51.38 203 GLY A C 1
ATOM 1572 O O . GLY A 1 203 ? -41.241 2.131 9.524 1.00 51.38 203 GLY A O 1
ATOM 1573 N N . TRP A 1 204 ? -42.494 3.031 7.877 1.00 58.66 204 TRP A N 1
ATOM 1574 C CA . TRP A 1 204 ? -42.911 1.792 7.225 1.00 58.66 204 TRP A CA 1
ATOM 1575 C C . TRP A 1 204 ? -41.752 1.161 6.442 1.00 58.66 204 TRP A C 1
ATOM 1577 O O . TRP A 1 204 ? -40.887 1.876 5.908 1.00 58.66 204 TRP A O 1
ATOM 1587 N N . SER A 1 205 ? -41.720 -0.168 6.391 1.00 52.66 205 SER A N 1
ATOM 1588 C CA . SER A 1 205 ? -40.577 -0.946 5.941 1.00 52.66 205 SER A CA 1
ATOM 1589 C C . SER A 1 205 ? -40.831 -1.673 4.603 1.00 52.66 205 SER A C 1
ATOM 1591 O O . SER A 1 205 ? -41.739 -2.492 4.497 1.00 52.66 205 SER A O 1
ATOM 1593 N N . PRO A 1 206 ? -40.018 -1.440 3.551 1.00 49.91 206 PRO A N 1
ATOM 1594 C CA . PRO A 1 206 ? -38.867 -0.556 3.503 1.00 49.91 206 PRO A CA 1
ATOM 1595 C C . PRO A 1 206 ? -39.174 0.731 2.735 1.00 49.91 206 PRO A C 1
ATOM 1597 O O . PRO A 1 206 ? -39.360 0.730 1.514 1.00 49.91 206 PRO A O 1
ATOM 1600 N N . SER A 1 207 ? -38.918 1.856 3.400 1.00 41.66 207 SER A N 1
ATOM 1601 C CA . SER A 1 207 ? -38.534 3.151 2.807 1.00 41.66 207 SER A CA 1
ATOM 1602 C C . SER A 1 207 ? -37.240 3.108 1.945 1.00 41.66 207 SER A C 1
ATOM 1604 O O . SER A 1 207 ? -36.636 4.138 1.643 1.00 41.66 207 SER A O 1
ATOM 1606 N N . LYS A 1 208 ? -36.821 1.908 1.509 1.00 40.69 208 LYS A N 1
ATOM 1607 C CA . LYS A 1 208 ? -35.762 1.604 0.531 1.00 40.69 208 LYS A CA 1
ATOM 1608 C C . LYS A 1 208 ? -36.185 0.630 -0.588 1.00 40.69 208 LYS A C 1
ATOM 1610 O O . LYS A 1 208 ? -35.342 0.281 -1.406 1.00 40.69 208 LYS A O 1
ATOM 1615 N N . GLY A 1 209 ? -37.464 0.246 -0.662 1.00 36.22 209 GLY A N 1
ATOM 1616 C CA . GLY A 1 209 ? -38.059 -0.477 -1.794 1.00 36.22 209 GLY A CA 1
ATOM 1617 C C . GLY A 1 209 ? -37.786 -1.986 -1.836 1.00 36.22 209 GLY A C 1
ATOM 1618 O O . GLY A 1 209 ? -36.716 -2.421 -2.249 1.00 36.22 209 GLY A O 1
ATOM 1619 N N . GLY A 1 210 ? -38.799 -2.788 -1.487 1.00 37.41 210 GLY A N 1
ATOM 1620 C CA . GLY A 1 210 ? -38.768 -4.252 -1.599 1.00 37.41 210 GLY A CA 1
ATOM 1621 C C . GLY A 1 210 ? -39.459 -4.961 -0.433 1.00 37.41 210 GLY A C 1
ATOM 1622 O O . GLY A 1 210 ? -38.841 -5.176 0.604 1.00 37.41 210 GLY A O 1
ATOM 1623 N N . TYR A 1 211 ? -40.727 -5.340 -0.616 1.00 37.00 211 TYR A N 1
ATOM 1624 C CA . TYR A 1 211 ? -41.481 -6.147 0.352 1.00 37.00 211 TYR A CA 1
ATOM 1625 C C . TYR A 1 211 ? -40.870 -7.538 0.576 1.00 37.00 211 TYR A C 1
ATOM 1627 O O . TYR A 1 211 ? -40.318 -8.112 -0.367 1.00 37.00 211 TYR A O 1
ATOM 1635 N N . PRO A 1 212 ? -41.097 -8.142 1.755 1.00 37.94 212 PRO A N 1
ATOM 1636 C CA . PRO A 1 212 ? -40.740 -9.537 2.004 1.00 37.94 212 PRO A CA 1
ATOM 1637 C C . PRO A 1 212 ? -41.906 -10.599 1.830 1.00 37.94 212 PRO A C 1
ATOM 1639 O O . PRO A 1 212 ? -43.049 -10.313 2.168 1.00 37.94 212 PRO A O 1
ATOM 1642 N N . ARG A 1 213 ? -41.651 -11.845 1.311 1.00 35.03 213 ARG A N 1
ATOM 1643 C CA . ARG A 1 213 ? -42.533 -13.095 1.283 1.00 35.03 213 ARG A CA 1
ATOM 1644 C C . ARG A 1 213 ? -41.839 -14.461 1.656 1.00 35.03 213 ARG A C 1
ATOM 1646 O O . ARG A 1 213 ? -40.933 -14.905 0.955 1.00 35.03 213 ARG A O 1
ATOM 1653 N N . ARG A 1 214 ? -42.267 -15.152 2.737 1.00 41.50 214 ARG A N 1
ATOM 1654 C CA . ARG A 1 214 ? -41.571 -16.262 3.482 1.00 41.50 214 ARG A CA 1
ATOM 1655 C C . ARG A 1 214 ? -41.484 -17.634 2.767 1.00 41.50 214 ARG A C 1
ATOM 1657 O O . ARG A 1 214 ? -42.346 -17.970 1.964 1.00 41.50 214 ARG A O 1
ATOM 1664 N N . GLY A 1 215 ? -40.481 -18.458 3.124 1.00 42.62 215 GLY A N 1
ATOM 1665 C CA . GLY A 1 215 ? -40.280 -19.842 2.637 1.00 42.62 215 GLY A CA 1
ATOM 1666 C C . GLY A 1 215 ? -39.791 -20.822 3.726 1.00 42.62 215 GLY A C 1
ATOM 1667 O O . GLY A 1 215 ? -39.246 -20.391 4.740 1.00 42.62 215 GLY A O 1
ATOM 1668 N N . LYS A 1 216 ? -40.010 -22.136 3.542 1.00 44.28 216 LYS A N 1
ATOM 1669 C CA . LYS A 1 216 ? -39.615 -23.206 4.491 1.00 44.28 216 LYS A CA 1
ATOM 1670 C C . LYS A 1 216 ? -38.254 -23.831 4.135 1.00 44.28 216 LYS A C 1
ATOM 1672 O O . LYS A 1 216 ? -37.889 -23.901 2.967 1.00 44.28 216 LYS A O 1
ATOM 1677 N N . SER A 1 217 ? -37.537 -24.318 5.153 1.00 39.19 217 SER A N 1
ATOM 1678 C CA . SER A 1 217 ? -36.277 -25.071 5.016 1.00 39.19 217 SER A CA 1
ATOM 1679 C C . SER A 1 217 ? -36.523 -26.518 4.584 1.00 39.19 217 SER A C 1
ATOM 1681 O O . SER A 1 217 ? -37.425 -27.162 5.122 1.00 39.19 217 SER A O 1
ATOM 1683 N N . ASN A 1 218 ? -35.675 -27.050 3.700 1.00 48.97 218 ASN A N 1
ATOM 1684 C CA . ASN A 1 218 ? -35.604 -28.486 3.417 1.00 48.97 218 ASN A CA 1
ATOM 1685 C C . ASN A 1 218 ? -34.620 -29.190 4.369 1.00 48.97 218 ASN A C 1
ATOM 1687 O O . ASN A 1 218 ? -33.876 -28.542 5.112 1.00 48.97 218 ASN A O 1
ATOM 1691 N N . ALA A 1 219 ? -34.628 -30.526 4.357 1.00 41.91 219 ALA A N 1
ATOM 1692 C CA . ALA A 1 219 ? -33.831 -31.362 5.261 1.00 41.91 219 ALA A CA 1
ATOM 1693 C C . ALA A 1 219 ? -32.320 -31.399 4.938 1.00 41.91 219 ALA A C 1
ATOM 1695 O O . ALA A 1 219 ? -31.535 -31.836 5.773 1.00 41.91 219 ALA A O 1
ATOM 1696 N N . ASP A 1 220 ? -31.911 -30.936 3.755 1.00 38.34 220 ASP A N 1
ATOM 1697 C CA . ASP A 1 220 ? -30.511 -30.835 3.316 1.00 38.34 220 ASP A CA 1
ATOM 1698 C C . ASP A 1 220 ? -29.879 -29.455 3.600 1.00 38.34 220 ASP A C 1
ATOM 1700 O O . ASP A 1 220 ? -28.728 -29.210 3.242 1.00 38.34 220 ASP A O 1
ATOM 1704 N N . GLY A 1 221 ? -30.624 -28.539 4.231 1.00 38.28 221 GLY A N 1
ATOM 1705 C CA . GLY A 1 221 ? -30.200 -27.156 4.469 1.00 38.28 221 GLY A CA 1
ATOM 1706 C C . GLY A 1 221 ? -30.369 -26.222 3.264 1.00 38.28 221 GLY A C 1
ATOM 1707 O O . GLY A 1 221 ? -30.056 -25.036 3.375 1.00 38.28 221 GLY A O 1
ATOM 1708 N N . SER A 1 222 ? -30.891 -26.709 2.134 1.00 39.53 222 SER A N 1
ATOM 1709 C CA . SER A 1 222 ? -31.328 -25.858 1.025 1.00 39.53 222 SER A CA 1
ATOM 1710 C C . SER A 1 222 ? -32.729 -25.279 1.278 1.00 39.53 222 SER A C 1
ATOM 1712 O O . SER A 1 222 ? -33.516 -25.786 2.083 1.00 39.53 222 SER A O 1
ATOM 1714 N N . MET A 1 223 ? -33.068 -24.211 0.557 1.00 39.66 223 MET A N 1
ATOM 1715 C CA . MET A 1 223 ? -34.426 -23.668 0.499 1.00 39.66 223 MET A CA 1
ATOM 1716 C C . MET A 1 223 ? -34.946 -23.742 -0.934 1.00 39.66 223 MET A C 1
ATOM 1718 O O . MET A 1 223 ? -34.305 -23.243 -1.860 1.00 39.66 223 MET A O 1
ATOM 1722 N N . THR A 1 224 ? -36.132 -24.319 -1.120 1.00 40.56 224 THR A N 1
ATOM 1723 C CA . THR A 1 224 ? -36.875 -24.186 -2.376 1.00 40.56 224 THR A CA 1
ATOM 1724 C C . THR A 1 224 ? -37.346 -22.736 -2.528 1.00 40.56 224 THR A C 1
ATOM 1726 O O . THR A 1 224 ? -37.952 -22.200 -1.595 1.00 40.56 224 THR A O 1
ATOM 1729 N N . PRO A 1 225 ? -37.105 -22.070 -3.675 1.00 40.12 225 PRO A N 1
ATOM 1730 C CA . PRO A 1 225 ? -37.566 -20.703 -3.877 1.00 40.12 225 PRO A CA 1
ATOM 1731 C C . PRO A 1 225 ? -39.094 -20.617 -3.814 1.00 40.12 225 PRO A C 1
ATOM 1733 O O . PRO A 1 225 ? -39.796 -21.069 -4.719 1.00 40.12 225 PRO A O 1
ATOM 1736 N N . ALA A 1 226 ? -39.621 -19.993 -2.761 1.00 39.47 226 ALA A N 1
ATOM 1737 C CA . ALA A 1 226 ? -40.977 -19.464 -2.796 1.00 39.47 226 ALA A CA 1
ATOM 1738 C C . ALA A 1 226 ? -41.047 -18.359 -3.869 1.00 39.47 226 ALA A C 1
ATOM 1740 O O . ALA A 1 226 ? -40.045 -17.666 -4.083 1.00 39.47 226 ALA A O 1
ATOM 1741 N N . PRO A 1 227 ? -42.196 -18.140 -4.536 1.00 39.00 227 PRO A N 1
ATOM 1742 C CA . PRO A 1 227 ? -42.352 -17.048 -5.491 1.00 39.00 227 PRO A CA 1
ATOM 1743 C C . PRO A 1 227 ? -42.319 -15.672 -4.787 1.00 39.00 227 PRO A C 1
ATOM 1745 O O . PRO A 1 227 ? -43.358 -15.071 -4.531 1.00 39.00 227 PRO A O 1
ATOM 1748 N N . SER A 1 228 ? -41.090 -15.197 -4.530 1.00 36.25 228 SER A N 1
ATOM 1749 C CA . SER A 1 228 ? -40.588 -13.830 -4.280 1.00 36.25 228 SER A CA 1
ATOM 1750 C C . SER A 1 228 ? -41.224 -12.978 -3.157 1.00 36.25 228 SER A C 1
ATOM 1752 O O . SER A 1 228 ? -42.398 -12.645 -3.328 1.00 36.25 228 SER A O 1
ATOM 1754 N N . PRO A 1 229 ? -40.467 -12.411 -2.158 1.00 42.53 229 PRO A N 1
ATOM 1755 C CA . PRO A 1 229 ? -39.160 -12.832 -1.557 1.00 42.53 229 PRO A CA 1
ATOM 1756 C C . PRO A 1 229 ? -38.864 -12.355 -0.069 1.00 42.53 229 PRO A C 1
ATOM 1758 O O . PRO A 1 229 ? -38.552 -11.186 0.122 1.00 42.53 229 PRO A O 1
ATOM 1761 N N . TYR A 1 230 ? -38.918 -13.140 1.033 1.00 39.12 230 TYR A N 1
ATOM 1762 C CA . TYR A 1 230 ? -38.729 -12.562 2.410 1.00 39.12 230 TYR A CA 1
ATOM 1763 C C . TYR A 1 230 ? -37.286 -12.154 2.693 1.00 39.12 230 TYR A C 1
ATOM 1765 O O . TYR A 1 230 ? -36.344 -12.890 2.403 1.00 39.12 230 TYR A O 1
ATOM 1773 N N . GLY A 1 231 ? -37.160 -10.982 3.307 1.00 47.38 231 GLY A N 1
ATOM 1774 C CA . GLY A 1 231 ? -35.919 -10.454 3.849 1.00 47.38 231 GLY A CA 1
ATOM 1775 C C . GLY A 1 231 ? -35.782 -10.699 5.351 1.00 47.38 231 GLY A C 1
ATOM 1776 O O . GLY A 1 231 ? -36.300 -11.669 5.896 1.00 47.38 231 GLY A O 1
ATOM 1777 N N . ALA A 1 232 ? -35.028 -9.827 6.012 1.00 45.84 232 ALA A N 1
ATOM 1778 C CA . ALA A 1 232 ? -34.697 -9.944 7.429 1.00 45.84 232 ALA A CA 1
ATOM 1779 C C . ALA A 1 232 ? -35.880 -9.581 8.361 1.00 45.84 232 ALA A C 1
ATOM 1781 O O . ALA A 1 232 ? -36.810 -8.906 7.917 1.00 45.84 232 ALA A O 1
ATOM 1782 N N . PRO A 1 233 ? -35.840 -9.996 9.645 1.00 51.66 233 PRO A N 1
ATOM 1783 C CA . PRO A 1 233 ? -36.752 -9.494 10.675 1.00 51.66 233 PRO A CA 1
ATOM 1784 C C . PRO A 1 233 ? -36.620 -7.978 10.867 1.00 51.66 233 PRO A C 1
ATOM 1786 O O . PRO A 1 233 ? -35.525 -7.434 10.727 1.00 51.66 233 PRO A O 1
ATOM 1789 N N . LEU A 1 234 ? -37.725 -7.330 11.228 1.00 55.59 234 LEU A N 1
ATOM 1790 C CA . LEU A 1 234 ? -37.832 -5.883 11.423 1.00 55.59 234 LEU A CA 1
ATOM 1791 C C . LEU A 1 234 ? -37.129 -5.405 12.703 1.00 55.59 234 LEU A C 1
ATOM 1793 O O . LEU A 1 234 ? -37.166 -6.073 13.746 1.00 55.59 234 LEU A O 1
ATOM 1797 N N . ASP A 1 235 ? -36.524 -4.218 12.625 1.00 56.00 235 ASP A N 1
ATOM 1798 C CA . ASP A 1 235 ? -35.797 -3.584 13.726 1.00 56.00 235 ASP A CA 1
ATOM 1799 C C . ASP A 1 235 ? -36.713 -2.758 14.657 1.00 56.00 235 ASP A C 1
ATOM 1801 O O . ASP A 1 235 ? -37.855 -2.410 14.346 1.00 56.00 235 ASP A O 1
ATOM 1805 N N . ARG A 1 236 ? -36.205 -2.417 15.851 1.00 58.56 236 ARG A N 1
ATOM 1806 C CA . ARG A 1 236 ? -36.975 -1.685 16.874 1.00 58.56 236 ARG A CA 1
ATOM 1807 C C . ARG A 1 236 ? -37.397 -0.290 16.383 1.00 58.56 236 ARG A C 1
ATOM 1809 O O . ARG A 1 236 ? -36.583 0.633 16.367 1.00 58.56 236 ARG A O 1
ATOM 1816 N N . GLY A 1 237 ? -38.693 -0.115 16.145 1.00 54.62 237 GLY A N 1
ATOM 1817 C CA . GLY A 1 237 ? -39.339 1.125 15.716 1.00 54.62 237 GLY A CA 1
ATOM 1818 C C . GLY A 1 237 ? -39.766 1.139 14.246 1.00 54.62 237 GLY A C 1
ATOM 1819 O O . GLY A 1 237 ? -40.385 2.120 13.834 1.00 54.62 237 GLY A O 1
ATOM 1820 N N . GLU A 1 238 ? -39.456 0.098 13.470 1.00 61.22 238 GLU A N 1
ATOM 1821 C CA . GLU A 1 238 ? -39.924 -0.078 12.086 1.00 61.22 238 GLU A CA 1
ATOM 1822 C C . GLU A 1 238 ? -41.351 -0.649 12.041 1.00 61.22 238 GLU A C 1
ATOM 1824 O O . GLU A 1 238 ? -41.719 -1.446 12.907 1.00 61.22 238 GLU A O 1
ATOM 1829 N N . GLY A 1 239 ? -42.141 -0.223 11.049 1.00 63.84 239 GLY A N 1
ATOM 1830 C CA . GLY A 1 239 ? -43.491 -0.731 10.757 1.00 63.84 239 GLY A CA 1
ATOM 1831 C C . GLY A 1 239 ? -43.530 -1.935 9.806 1.00 63.84 239 GLY A C 1
ATOM 1832 O O . GLY A 1 239 ? -42.484 -2.397 9.351 1.00 63.84 239 GLY A O 1
ATOM 1833 N N . ASP A 1 240 ? -44.748 -2.374 9.481 1.00 65.19 240 ASP A N 1
ATOM 1834 C CA . ASP A 1 240 ? -45.132 -3.533 8.651 1.00 65.19 240 ASP A CA 1
ATOM 1835 C C . ASP A 1 240 ? -44.935 -4.901 9.342 1.00 65.19 240 ASP A C 1
ATOM 1837 O O . ASP A 1 240 ? -44.485 -5.871 8.727 1.00 65.19 240 ASP A O 1
ATOM 1841 N N . CYS A 1 241 ? -45.275 -4.990 10.634 1.00 63.28 241 CYS A N 1
ATOM 1842 C CA . CYS A 1 241 ? -45.345 -6.254 11.372 1.00 63.28 241 CYS A CA 1
ATOM 1843 C C . CYS A 1 241 ? -46.794 -6.752 11.512 1.00 63.28 241 CYS A C 1
ATOM 1845 O O . CYS A 1 241 ? -47.662 -6.059 12.035 1.00 63.28 241 CYS A O 1
ATOM 1847 N N . ASP A 1 242 ? -47.054 -8.006 11.136 1.00 65.06 242 ASP A N 1
ATOM 1848 C CA . ASP A 1 242 ? -48.349 -8.650 11.375 1.00 65.06 242 ASP A CA 1
ATOM 1849 C C . ASP A 1 242 ? -48.353 -9.358 12.744 1.00 65.06 242 ASP A C 1
ATOM 1851 O O . ASP A 1 242 ? -49.354 -9.351 13.464 1.00 65.06 242 ASP A O 1
ATOM 1855 N N . ALA A 1 243 ? -47.220 -9.957 13.133 1.00 59.59 243 ALA A N 1
ATOM 1856 C CA . ALA A 1 243 ? -47.066 -10.750 14.352 1.00 59.59 243 ALA A CA 1
ATOM 1857 C C . ALA A 1 243 ? -45.682 -10.595 15.014 1.00 59.59 243 ALA A C 1
ATOM 1859 O O . ALA A 1 243 ? -44.710 -10.181 14.386 1.00 59.59 243 ALA A O 1
ATOM 1860 N N . ASP A 1 244 ? -45.559 -11.016 16.284 1.00 62.19 244 ASP A N 1
ATOM 1861 C CA . ASP A 1 244 ? -44.292 -11.012 17.050 1.00 62.19 244 ASP A CA 1
ATOM 1862 C C . ASP A 1 244 ? -43.120 -11.691 16.299 1.00 62.19 244 ASP A C 1
ATOM 1864 O O . ASP A 1 244 ? -41.965 -11.320 16.491 1.00 62.19 244 ASP A O 1
ATOM 1868 N N . SER A 1 245 ? -43.407 -12.664 15.423 1.00 62.53 245 SER A N 1
ATOM 1869 C CA . SER A 1 245 ? -42.421 -13.377 14.592 1.00 62.53 245 SER A CA 1
ATOM 1870 C C . SER A 1 245 ? -41.758 -12.535 13.501 1.00 62.53 245 SER A C 1
ATOM 1872 O O . SER A 1 245 ? -40.789 -12.988 12.894 1.00 62.53 245 SER A O 1
ATOM 1874 N N . ASP A 1 246 ? -42.310 -11.362 13.202 1.00 58.94 246 ASP A N 1
ATOM 1875 C CA . ASP A 1 246 ? -41.841 -10.494 12.120 1.00 58.94 246 ASP A CA 1
ATOM 1876 C C . ASP A 1 246 ? -40.761 -9.524 12.617 1.00 58.94 246 ASP A C 1
ATOM 1878 O O . ASP A 1 246 ? -40.020 -8.943 11.825 1.00 58.94 246 ASP A O 1
ATOM 1882 N N . CYS A 1 247 ? -40.636 -9.414 13.940 1.00 59.72 247 CYS A N 1
ATOM 1883 C CA . CYS A 1 247 ? -39.670 -8.592 14.646 1.00 59.72 247 CYS A CA 1
ATOM 1884 C C . CYS A 1 247 ? -38.388 -9.361 14.998 1.00 59.72 247 CYS A C 1
ATOM 1886 O O . CYS A 1 247 ? -38.367 -10.590 15.101 1.00 59.72 247 CYS A O 1
ATOM 1888 N N . GLY A 1 248 ? -37.303 -8.623 15.249 1.00 56.78 248 GLY A N 1
ATOM 1889 C CA . GLY A 1 248 ? -36.058 -9.190 15.772 1.00 56.78 248 GLY A CA 1
ATOM 1890 C C . GLY A 1 248 ? -36.229 -9.965 17.101 1.00 56.78 248 GLY A C 1
ATOM 1891 O O . GLY A 1 248 ? -37.156 -9.692 17.870 1.00 56.78 248 GLY A O 1
ATOM 1892 N N . PRO A 1 249 ? -35.331 -10.921 17.423 1.00 48.44 249 PRO A N 1
ATOM 1893 C CA . PRO A 1 249 ? -35.481 -11.807 18.581 1.00 48.44 249 PRO A CA 1
ATOM 1894 C C . PRO A 1 249 ? -35.728 -11.080 19.912 1.00 48.44 249 PRO A C 1
ATOM 1896 O O . PRO A 1 249 ? -34.947 -10.224 20.325 1.00 48.44 249 PRO A O 1
ATOM 1899 N N . GLY A 1 250 ? -36.798 -11.470 20.611 1.00 56.28 250 GLY A N 1
ATOM 1900 C CA . GLY A 1 250 ? -37.195 -10.897 21.903 1.00 56.28 250 GLY A CA 1
ATOM 1901 C C . GLY A 1 250 ? -38.048 -9.626 21.816 1.00 56.28 250 GLY A C 1
ATOM 1902 O O . GLY A 1 250 ? -38.479 -9.126 22.855 1.00 56.28 250 GLY A O 1
ATOM 1903 N N . MET A 1 251 ? -38.315 -9.120 20.609 1.00 66.81 251 MET A N 1
ATOM 1904 C CA . MET A 1 251 ? -39.244 -8.014 20.371 1.00 66.81 251 MET A CA 1
ATOM 1905 C C . MET A 1 251 ? -40.675 -8.518 20.138 1.00 66.81 251 MET A C 1
ATOM 1907 O O . MET A 1 251 ? -40.919 -9.716 20.011 1.00 66.81 251 MET A O 1
ATOM 1911 N N . LYS A 1 252 ? -41.626 -7.585 20.134 1.00 63.75 252 LYS A N 1
ATOM 1912 C CA . LYS A 1 252 ? -43.052 -7.809 19.914 1.00 63.75 252 LYS A CA 1
ATOM 1913 C C . LYS A 1 252 ? -43.583 -6.875 18.840 1.00 63.75 252 LYS A C 1
ATOM 1915 O O . LYS A 1 252 ? -43.052 -5.780 18.653 1.00 63.75 252 LYS A O 1
ATOM 1920 N N . CYS A 1 253 ? -44.651 -7.297 18.183 1.00 64.62 253 CYS A N 1
ATOM 1921 C CA . CYS A 1 253 ? -45.373 -6.478 17.227 1.00 64.62 253 CYS A CA 1
ATOM 1922 C C . CYS A 1 253 ? -46.514 -5.726 17.928 1.00 64.62 253 CYS A C 1
ATOM 1924 O O . CYS A 1 253 ? -47.335 -6.326 18.626 1.00 64.62 253 CYS A O 1
ATOM 1926 N N . GLY A 1 254 ? -46.542 -4.401 17.793 1.00 62.97 254 GLY A N 1
ATOM 1927 C CA . GLY A 1 254 ? -47.535 -3.534 18.421 1.00 62.97 254 GLY A CA 1
ATOM 1928 C C . GLY A 1 254 ? -48.507 -2.960 17.401 1.00 62.97 254 GLY A C 1
ATOM 1929 O O . GLY A 1 254 ? -48.110 -2.109 16.619 1.00 62.97 254 GLY A O 1
ATOM 1930 N N . HIS A 1 255 ? -49.773 -3.377 17.467 1.00 57.75 255 HIS A N 1
ATOM 1931 C CA . HIS A 1 255 ? -50.880 -2.844 16.657 1.00 57.75 255 HIS A CA 1
ATOM 1932 C C . HIS A 1 255 ? -51.559 -1.628 17.317 1.00 57.75 255 HIS A C 1
ATOM 1934 O O . HIS A 1 255 ? -51.308 -1.313 18.486 1.00 57.75 255 HIS A O 1
ATOM 1940 N N . ASP A 1 256 ? -52.437 -0.944 16.579 1.00 53.91 256 ASP A N 1
ATOM 1941 C CA . ASP A 1 256 ? -52.988 0.401 16.833 1.00 53.91 256 ASP A CA 1
ATOM 1942 C C . ASP A 1 256 ? -54.016 0.527 17.985 1.00 53.91 256 ASP A C 1
ATOM 1944 O O . ASP A 1 256 ? -54.978 1.293 17.930 1.00 53.91 256 ASP A O 1
ATOM 1948 N N . GLY A 1 257 ? -53.769 -0.165 19.097 1.00 49.22 257 GLY A N 1
ATOM 1949 C CA . GLY A 1 257 ? -54.544 -0.056 20.336 1.00 49.22 257 GLY A CA 1
ATOM 1950 C C . GLY A 1 257 ? -55.366 -1.291 20.687 1.00 49.22 257 GLY A C 1
ATOM 1951 O O . GLY A 1 257 ? -56.074 -1.269 21.694 1.00 49.22 257 GLY A O 1
ATOM 1952 N N . ARG A 1 258 ? -55.258 -2.361 19.891 1.00 47.53 258 ARG A N 1
ATOM 1953 C CA . ARG A 1 258 ? -55.741 -3.704 20.232 1.00 47.53 258 ARG A CA 1
ATOM 1954 C C . ARG A 1 258 ? -54.715 -4.749 19.810 1.00 47.53 258 ARG A C 1
ATOM 1956 O O . ARG A 1 258 ? -54.669 -5.151 18.654 1.00 47.53 258 ARG A O 1
ATOM 1963 N N . GLY A 1 259 ? -53.929 -5.234 20.769 1.00 41.78 259 GLY A N 1
ATOM 1964 C CA . GLY A 1 259 ? -53.331 -6.562 20.626 1.00 41.78 259 GLY A CA 1
ATOM 1965 C C . GLY A 1 259 ? -54.426 -7.643 20.568 1.00 41.78 259 GLY A C 1
ATOM 1966 O O . GLY A 1 259 ? -55.576 -7.368 20.931 1.00 41.78 259 GLY A O 1
ATOM 1967 N N . PRO A 1 260 ? -54.099 -8.894 20.194 1.00 40.72 260 PRO A N 1
ATOM 1968 C CA . PRO A 1 260 ? -55.044 -10.015 20.267 1.00 40.72 260 PRO A CA 1
ATOM 1969 C C . PRO A 1 260 ? -55.544 -10.305 21.699 1.00 40.72 260 PRO A C 1
ATOM 1971 O O . PRO A 1 260 ? -56.493 -11.062 21.878 1.00 40.72 260 PRO A O 1
ATOM 1974 N N . ASP A 1 261 ? -54.938 -9.687 22.720 1.00 46.41 261 ASP A N 1
ATOM 1975 C CA . ASP A 1 261 ? -55.349 -9.706 24.127 1.00 46.41 261 ASP A CA 1
ATOM 1976 C C . ASP A 1 261 ? -56.182 -8.476 24.565 1.00 46.41 261 ASP A C 1
ATOM 1978 O O . ASP A 1 261 ? -56.488 -8.331 25.750 1.00 46.41 261 ASP A O 1
ATOM 1982 N N . GLY A 1 262 ? -56.551 -7.587 23.635 1.00 43.62 262 GLY A N 1
ATOM 1983 C CA . GLY A 1 262 ? -57.503 -6.492 23.856 1.00 43.62 262 GLY A CA 1
ATOM 1984 C C . GLY A 1 262 ? -56.999 -5.302 24.682 1.00 43.62 262 GLY A C 1
ATOM 1985 O O . GLY A 1 262 ? -57.820 -4.513 25.151 1.00 43.62 262 GLY A O 1
ATOM 1986 N N . LYS A 1 263 ? -55.683 -5.152 24.887 1.00 42.91 263 LYS A N 1
ATOM 1987 C CA . LYS A 1 263 ? -55.107 -4.060 25.699 1.00 42.91 263 LYS A CA 1
ATOM 1988 C C . LYS A 1 263 ? -54.741 -2.813 24.885 1.00 42.91 263 LYS A C 1
ATOM 1990 O O . LYS A 1 263 ? -54.324 -2.910 23.733 1.00 42.91 263 LYS A O 1
ATOM 1995 N N . SER A 1 264 ? -54.856 -1.653 25.540 1.00 41.50 264 SER A N 1
ATOM 1996 C CA . SER A 1 264 ? -54.538 -0.324 25.000 1.00 41.50 264 SER A CA 1
ATOM 1997 C C . SER A 1 264 ? -53.083 -0.183 24.532 1.00 41.50 264 SER A C 1
ATOM 1999 O O . SER A 1 264 ? -52.174 -0.779 25.110 1.00 41.50 264 SER A O 1
ATOM 2001 N N . GLY A 1 265 ? -52.875 0.658 23.513 1.00 46.66 265 GLY A N 1
ATOM 2002 C CA . GLY A 1 265 ? -51.601 0.823 22.801 1.00 46.66 265 GLY A CA 1
ATOM 2003 C C . GLY A 1 265 ? -50.410 1.315 23.639 1.00 46.66 265 GLY A C 1
ATOM 2004 O O . GLY A 1 265 ? -50.557 1.878 24.724 1.00 46.66 265 GLY A O 1
ATOM 2005 N N . VAL A 1 266 ? -49.208 1.088 23.098 1.00 49.12 266 VAL A N 1
ATOM 2006 C CA . VAL A 1 266 ? -47.920 1.180 23.810 1.00 49.12 266 VAL A CA 1
ATOM 2007 C C . VAL A 1 266 ? -47.630 2.587 24.371 1.00 49.12 266 VAL A C 1
ATOM 2009 O O . VAL A 1 266 ? -47.647 3.570 23.623 1.00 49.12 266 VAL A O 1
ATOM 2012 N N . PRO A 1 267 ? -47.266 2.713 25.663 1.00 45.97 267 PRO A N 1
ATOM 2013 C CA . PRO A 1 267 ? -46.856 3.987 26.246 1.00 45.97 267 PRO A CA 1
ATOM 2014 C C . PRO A 1 267 ? -45.582 4.572 25.613 1.00 45.97 267 PRO A C 1
ATOM 2016 O O . PRO A 1 267 ? -44.516 3.961 25.644 1.00 45.97 267 PRO A O 1
ATOM 2019 N N . GLY A 1 268 ? -45.664 5.819 25.141 1.00 49.59 268 GLY A N 1
ATOM 2020 C CA . GLY A 1 268 ? -44.495 6.677 24.903 1.00 49.59 268 GLY A CA 1
ATOM 2021 C C . GLY A 1 268 ? -43.965 6.780 23.469 1.00 49.59 268 GLY A C 1
ATOM 2022 O O . GLY A 1 268 ? -43.000 7.521 23.268 1.00 49.59 268 GLY A O 1
ATOM 2023 N N . LEU A 1 269 ? -44.575 6.114 22.480 1.00 49.03 269 LEU A N 1
ATOM 2024 C CA . LEU A 1 269 ? -44.171 6.255 21.075 1.00 49.03 269 LEU A CA 1
ATOM 2025 C C . LEU A 1 269 ? -44.470 7.665 20.530 1.00 49.03 269 LEU A C 1
ATOM 2027 O O . LEU A 1 269 ? -45.527 8.251 20.783 1.00 49.03 269 LEU A O 1
ATOM 2031 N N . LYS A 1 270 ? -43.523 8.210 19.763 1.00 54.06 270 LYS A N 1
ATOM 2032 C CA . LYS A 1 270 ? -43.584 9.547 19.158 1.00 54.06 270 LYS A CA 1
ATOM 2033 C C . LYS A 1 270 ? -43.195 9.507 17.682 1.00 54.06 270 LYS A C 1
ATOM 2035 O O . LYS A 1 270 ? -42.413 8.650 17.261 1.00 54.06 270 LYS A O 1
ATOM 2040 N N . ASN A 1 271 ? -43.717 10.471 16.927 1.00 50.28 271 ASN A N 1
ATOM 2041 C CA . ASN A 1 271 ? -43.249 10.786 15.577 1.00 50.28 271 ASN A CA 1
ATOM 2042 C C . ASN A 1 271 ? -41.768 11.236 15.600 1.00 50.28 271 ASN A C 1
ATOM 2044 O O . ASN A 1 271 ? -41.276 11.659 16.653 1.00 50.28 271 ASN A O 1
ATOM 2048 N N . PRO A 1 272 ? -41.058 11.221 14.453 1.00 43.03 272 PRO A N 1
ATOM 2049 C CA . PRO A 1 272 ? -39.687 11.735 14.341 1.00 43.03 272 PRO A CA 1
ATOM 2050 C C . PRO A 1 272 ? -39.499 13.197 14.788 1.00 43.03 272 PRO A C 1
ATOM 2052 O O . PRO A 1 272 ? -38.410 13.569 15.216 1.00 43.03 272 PRO A O 1
ATOM 2055 N N . ASP A 1 273 ? -40.553 14.017 14.729 1.00 45.91 273 ASP A N 1
ATOM 2056 C CA . ASP A 1 273 ? -40.580 15.411 15.202 1.00 45.91 273 ASP A CA 1
ATOM 2057 C C . ASP A 1 273 ? -40.816 15.555 16.725 1.00 45.91 273 ASP A C 1
ATOM 2059 O O . ASP A 1 273 ? -40.832 16.661 17.265 1.00 45.91 273 ASP A O 1
ATOM 2063 N N . GLY A 1 274 ? -41.002 14.442 17.442 1.00 42.84 274 GLY A N 1
ATOM 2064 C CA . GLY A 1 274 ? -41.270 14.413 18.878 1.00 42.84 274 GLY A CA 1
ATOM 2065 C C . GLY A 1 274 ? -42.734 14.643 19.274 1.00 42.84 274 GLY A C 1
ATOM 2066 O O . GLY A 1 274 ? -43.044 14.555 20.471 1.00 42.84 274 GLY A O 1
ATOM 2067 N N . SER A 1 275 ? -43.644 14.884 18.326 1.00 49.50 275 SER A N 1
ATOM 2068 C CA . SER A 1 275 ? -45.089 14.918 18.579 1.00 49.50 275 SER A CA 1
ATOM 2069 C C . SER A 1 275 ? -45.613 13.538 19.004 1.00 49.50 275 SER A C 1
ATOM 2071 O O . SER A 1 275 ? -45.011 12.498 18.717 1.00 49.50 275 SER A O 1
ATOM 2073 N N . ALA A 1 276 ? -46.713 13.515 19.762 1.00 51.25 276 ALA A N 1
ATOM 2074 C CA . ALA A 1 276 ? -47.372 12.261 20.115 1.00 51.25 276 ALA A CA 1
ATOM 2075 C C . ALA A 1 276 ? -47.944 11.616 18.845 1.00 51.25 276 ALA A C 1
ATOM 2077 O O . ALA A 1 276 ? -48.609 12.294 18.062 1.00 51.25 276 ALA A O 1
ATOM 2078 N N . LEU A 1 277 ? -47.694 10.321 18.644 1.00 51.94 277 LEU A N 1
ATOM 2079 C CA . LEU A 1 277 ? -48.251 9.597 17.506 1.00 51.94 277 LEU A CA 1
ATOM 2080 C C . LEU A 1 277 ? -49.763 9.422 17.724 1.00 51.94 277 LEU A C 1
ATOM 2082 O O . LEU A 1 277 ? -50.179 8.545 18.475 1.00 51.94 277 LEU A O 1
ATOM 2086 N N . THR A 1 278 ? -50.582 10.254 17.082 1.00 47.44 278 THR A N 1
ATOM 2087 C CA . THR A 1 278 ? -52.042 10.109 17.056 1.00 47.44 278 THR A CA 1
ATOM 2088 C C . THR A 1 278 ? -52.448 9.169 15.911 1.00 47.44 278 THR A C 1
ATOM 2090 O O . THR A 1 278 ? -52.209 9.486 14.741 1.00 47.44 278 THR A O 1
ATOM 2093 N N . PRO A 1 279 ? -53.034 7.988 16.187 1.00 43.78 279 PRO A N 1
ATOM 2094 C CA . PRO A 1 279 ? -53.537 7.122 15.129 1.00 43.78 279 PRO A CA 1
ATOM 2095 C C . PRO A 1 279 ? -54.876 7.659 14.611 1.00 43.78 279 PRO A C 1
ATOM 2097 O O . PRO A 1 279 ? -55.829 7.796 15.376 1.00 43.78 279 PRO A O 1
ATOM 2100 N N . ASN A 1 280 ? -54.974 7.891 13.300 1.00 41.69 280 ASN A N 1
ATOM 2101 C CA . ASN A 1 280 ? -56.253 7.677 12.625 1.00 41.69 280 ASN A CA 1
ATOM 2102 C C . ASN A 1 280 ? -56.469 6.159 12.573 1.00 41.69 280 ASN A C 1
ATOM 2104 O O . ASN A 1 280 ? -55.533 5.427 12.250 1.00 41.69 280 ASN A O 1
ATOM 2108 N N . ALA A 1 281 ? -57.668 5.707 12.936 1.00 42.50 281 ALA A N 1
ATOM 2109 C CA . ALA A 1 281 ? -57.949 4.302 13.215 1.00 42.50 281 ALA A CA 1
ATOM 2110 C C . ALA A 1 281 ? -57.697 3.359 12.021 1.00 42.50 281 ALA A C 1
ATOM 2112 O O . ALA A 1 281 ? -58.175 3.619 10.915 1.00 42.50 281 ALA A O 1
ATOM 2113 N N . GLY A 1 282 ? -57.037 2.228 12.285 1.00 46.88 282 GLY A N 1
ATOM 2114 C CA . GLY A 1 282 ? -57.198 0.973 11.551 1.00 46.88 282 GLY A CA 1
ATOM 2115 C C . GLY A 1 282 ? -55.915 0.249 11.129 1.00 46.88 282 GLY A C 1
ATOM 2116 O O . GLY A 1 282 ? -55.987 -0.951 10.884 1.00 46.88 282 GLY A O 1
ATOM 2117 N N . TYR A 1 283 ? -54.783 0.949 10.958 1.00 51.38 283 TYR A N 1
ATOM 2118 C CA . TYR A 1 283 ? -53.674 0.451 10.117 1.00 51.38 283 TYR A CA 1
ATOM 2119 C C . TYR A 1 283 ? -52.288 1.003 10.515 1.00 51.38 283 TYR A C 1
ATOM 2121 O O . TYR A 1 283 ? -51.614 1.628 9.694 1.00 51.38 283 TYR A O 1
ATOM 2129 N N . LYS A 1 284 ? -51.866 0.861 11.781 1.00 56.91 284 LYS A N 1
ATOM 2130 C CA . LYS A 1 284 ? -50.491 1.198 12.210 1.00 56.91 284 LYS A CA 1
ATOM 2131 C C . LYS A 1 284 ? -49.905 0.147 13.145 1.00 56.91 284 LYS A C 1
ATOM 2133 O O . LYS A 1 284 ? -50.297 0.079 14.309 1.00 56.91 284 LYS A O 1
ATOM 2138 N N . ASP A 1 285 ? -48.914 -0.579 12.650 1.00 63.12 285 ASP A N 1
ATOM 2139 C CA . ASP A 1 285 ? -48.142 -1.567 13.396 1.00 63.12 285 ASP A CA 1
ATOM 2140 C C . ASP A 1 285 ? -46.641 -1.218 13.416 1.00 63.12 285 ASP A C 1
ATOM 2142 O O . ASP A 1 285 ? -46.182 -0.339 12.678 1.00 63.12 285 ASP A O 1
ATOM 2146 N N . TYR A 1 286 ? -45.893 -1.805 14.358 1.00 63.75 286 TYR A N 1
ATOM 2147 C CA . TYR A 1 286 ? -44.434 -1.665 14.465 1.00 63.75 286 TYR A CA 1
ATOM 2148 C C . TYR A 1 286 ? -43.807 -2.631 15.471 1.00 63.75 286 TYR A C 1
ATOM 2150 O O . TYR A 1 286 ? -44.410 -3.025 16.475 1.00 63.75 286 TYR A O 1
ATOM 2158 N N . CYS A 1 287 ? -42.531 -2.937 15.257 1.00 63.56 287 CYS A N 1
ATOM 2159 C CA . CYS A 1 287 ? -41.741 -3.749 16.169 1.00 63.56 287 CYS A CA 1
ATOM 2160 C C . CYS A 1 287 ? -41.207 -2.935 17.351 1.00 63.56 287 CYS A C 1
ATOM 2162 O O . CYS A 1 287 ? -40.510 -1.932 17.191 1.00 63.56 287 CYS A O 1
ATOM 2164 N N . TYR A 1 288 ? -41.486 -3.388 18.571 1.00 61.66 288 TYR A N 1
ATOM 2165 C CA . TYR A 1 288 ? -40.984 -2.794 19.807 1.00 61.66 288 TYR A CA 1
ATOM 2166 C C . TYR A 1 288 ? -40.391 -3.868 20.716 1.00 61.66 288 TYR A C 1
ATOM 2168 O O . TYR A 1 288 ? -40.894 -4.981 20.815 1.00 61.66 288 TYR A O 1
ATOM 2176 N N . ASP A 1 289 ? -39.319 -3.543 21.431 1.00 61.72 289 ASP A N 1
ATOM 2177 C CA . ASP A 1 289 ? -38.828 -4.430 22.483 1.00 61.72 289 ASP A CA 1
ATOM 2178 C C . ASP A 1 289 ? -39.616 -4.142 23.774 1.00 61.72 289 ASP A C 1
ATOM 2180 O O . ASP A 1 289 ? -39.528 -3.017 24.278 1.00 61.72 289 ASP A O 1
ATOM 2184 N N . PRO A 1 290 ? -40.355 -5.109 24.352 1.00 50.94 290 PRO A N 1
ATOM 2185 C CA . PRO A 1 290 ? -41.038 -4.938 25.640 1.00 50.94 290 PRO A CA 1
ATOM 2186 C C . PRO A 1 290 ? -40.073 -4.689 26.822 1.00 50.94 290 PRO A C 1
ATOM 2188 O O . PRO A 1 290 ? -40.505 -4.390 27.938 1.00 50.94 290 PRO A O 1
ATOM 2191 N N . ASN A 1 291 ? -38.762 -4.790 26.590 1.00 50.56 291 ASN A N 1
ATOM 2192 C CA . ASN A 1 291 ? -37.677 -4.482 27.519 1.00 50.56 291 ASN A CA 1
ATOM 2193 C C . ASN A 1 291 ? -36.886 -3.219 27.131 1.00 50.56 291 ASN A C 1
ATOM 2195 O O . ASN A 1 291 ? -35.877 -2.911 27.770 1.00 50.56 291 ASN A O 1
ATOM 2199 N N . ALA A 1 292 ? -37.330 -2.452 26.129 1.00 47.66 292 ALA A N 1
ATOM 2200 C CA . ALA A 1 292 ? -36.763 -1.144 25.821 1.00 47.66 292 ALA A CA 1
ATOM 2201 C C . ALA A 1 292 ? -37.056 -0.145 26.951 1.00 47.66 292 ALA A C 1
ATOM 2203 O O . ALA A 1 292 ? -38.130 0.444 27.009 1.00 47.66 292 ALA A O 1
ATOM 2204 N N . ALA A 1 293 ? -36.061 0.063 27.816 1.00 48.00 293 ALA A N 1
ATOM 2205 C CA . ALA A 1 293 ? -36.093 1.008 28.931 1.00 48.00 293 ALA A CA 1
ATOM 2206 C C . ALA A 1 293 ? -37.307 0.840 29.870 1.00 48.00 293 ALA A C 1
ATOM 2208 O O . ALA A 1 293 ? -38.195 1.696 29.911 1.00 48.00 293 ALA A O 1
ATOM 2209 N N . PRO A 1 294 ? -37.331 -0.227 30.690 1.00 49.00 294 PRO A N 1
ATOM 2210 C CA . PRO A 1 294 ? -38.284 -0.320 31.781 1.00 49.00 294 PRO A CA 1
ATOM 2211 C C . PRO A 1 294 ? -38.047 0.839 32.747 1.00 49.00 294 PRO A C 1
ATOM 2213 O O . PRO A 1 294 ? -36.914 1.079 33.172 1.00 49.00 294 PRO A O 1
ATOM 2216 N N . LYS A 1 295 ? -39.115 1.535 33.135 1.00 55.50 295 LYS A N 1
ATOM 2217 C CA . LYS A 1 295 ? -39.054 2.491 34.237 1.00 55.50 295 LYS A CA 1
ATOM 2218 C C . LYS A 1 295 ? -38.975 1.690 35.537 1.00 55.50 295 LYS A C 1
ATOM 2220 O O . LYS A 1 295 ? -39.984 1.189 36.022 1.00 55.50 295 LYS A O 1
ATOM 2225 N N . PHE A 1 296 ? -37.762 1.520 36.060 1.00 66.06 296 PHE A N 1
ATOM 2226 C CA . PHE A 1 296 ? -37.556 1.031 37.421 1.00 66.06 296 PHE A CA 1
ATOM 2227 C C . PHE A 1 296 ? -38.053 2.129 38.365 1.00 66.06 296 PHE A C 1
ATOM 2229 O O . PHE A 1 296 ? -37.363 3.125 38.584 1.00 66.06 296 PHE A O 1
ATOM 2236 N N . GLU A 1 297 ? -39.291 1.991 38.838 1.00 70.38 297 GLU A N 1
ATOM 2237 C CA . GLU A 1 297 ? -39.880 2.943 39.776 1.00 70.38 297 GLU A CA 1
ATOM 2238 C C . GLU A 1 297 ? -39.179 2.821 41.137 1.00 70.38 297 GLU A C 1
ATOM 2240 O O . GLU A 1 297 ? -39.075 1.737 41.717 1.00 70.38 297 GLU A O 1
ATOM 2245 N N . GLY A 1 298 ? -38.677 3.945 41.648 1.00 77.69 298 GLY A N 1
ATOM 2246 C CA . GLY A 1 298 ? -37.828 3.966 42.836 1.00 77.69 298 GLY A CA 1
ATOM 2247 C C . GLY A 1 298 ? -36.389 3.494 42.582 1.00 77.69 298 GLY A C 1
ATOM 2248 O O . GLY A 1 298 ? -35.964 3.245 41.455 1.00 77.69 298 GLY A O 1
ATOM 2249 N N . ASN A 1 299 ? -35.619 3.392 43.667 1.00 85.56 299 ASN A N 1
ATOM 2250 C CA . ASN A 1 299 ? -34.166 3.187 43.613 1.00 85.56 299 ASN A CA 1
ATOM 2251 C C . ASN A 1 299 ? -33.714 1.840 44.207 1.00 85.56 299 ASN A C 1
ATOM 2253 O O . ASN A 1 299 ? -32.512 1.569 44.239 1.00 85.56 299 ASN A O 1
ATOM 2257 N N . LEU A 1 300 ? -34.638 1.006 44.692 1.00 89.31 300 LEU A N 1
ATOM 2258 C CA . LEU A 1 300 ? -34.351 -0.337 45.203 1.00 89.31 300 LEU A CA 1
ATOM 2259 C C . LEU A 1 300 ? -34.915 -1.402 44.265 1.00 89.31 300 LEU A C 1
ATOM 2261 O O . LEU A 1 300 ? -36.017 -1.256 43.740 1.00 89.31 300 LEU A O 1
ATOM 2265 N N . ILE A 1 301 ? -34.169 -2.489 44.084 1.00 86.31 301 ILE A N 1
ATOM 2266 C CA . ILE A 1 301 ? -34.548 -3.561 43.162 1.00 86.31 301 ILE A CA 1
ATOM 2267 C C . ILE A 1 301 ? -35.473 -4.552 43.870 1.00 86.31 301 ILE A C 1
ATOM 2269 O O . ILE A 1 301 ? -35.182 -5.034 44.968 1.00 86.31 301 ILE A O 1
ATOM 2273 N N . SER A 1 302 ? -36.606 -4.820 43.222 1.00 74.62 302 SER A N 1
ATOM 2274 C CA . SER A 1 302 ? -37.606 -5.806 43.630 1.00 74.62 302 SER A CA 1
ATOM 2275 C C . SER A 1 302 ? -37.190 -7.215 43.172 1.00 74.62 302 SER A C 1
ATOM 2277 O O . SER A 1 302 ? -36.614 -7.332 42.089 1.00 74.62 302 SER A O 1
ATOM 2279 N N . PRO A 1 303 ? -37.532 -8.294 43.901 1.00 73.38 303 PRO A N 1
ATOM 2280 C CA . PRO A 1 303 ? -37.279 -9.681 43.486 1.00 73.38 303 PRO A CA 1
ATOM 2281 C C . PRO A 1 303 ? -37.725 -10.007 42.062 1.00 73.38 303 PRO A C 1
ATOM 2283 O O . PRO A 1 303 ? -36.973 -10.604 41.296 1.00 73.38 303 PRO A O 1
ATOM 2286 N N . VAL A 1 304 ? -38.920 -9.547 41.679 1.00 68.00 304 VAL A N 1
ATOM 2287 C CA . VAL A 1 304 ? -39.489 -9.767 40.336 1.00 68.00 304 VAL A CA 1
ATOM 2288 C C . VAL A 1 304 ? -38.679 -9.090 39.225 1.00 68.00 304 VAL A C 1
ATOM 2290 O O . VAL A 1 304 ? -38.676 -9.557 38.091 1.00 68.00 304 VAL A O 1
ATOM 2293 N N . ASP A 1 305 ? -37.940 -8.031 39.560 1.00 70.19 305 ASP A N 1
ATOM 2294 C CA . ASP A 1 305 ? -37.074 -7.290 38.645 1.00 70.19 305 ASP A CA 1
ATOM 2295 C C . ASP A 1 305 ? -35.594 -7.690 38.773 1.00 70.19 305 ASP A C 1
ATOM 2297 O O . ASP A 1 305 ? -34.771 -7.212 37.999 1.00 70.19 305 ASP A O 1
ATOM 2301 N N . CYS A 1 306 ? -35.226 -8.572 39.708 1.00 70.12 306 CYS A N 1
ATOM 2302 C CA . CYS A 1 306 ? -33.836 -8.919 40.026 1.00 70.12 306 CYS A CA 1
ATOM 2303 C C . CYS A 1 306 ? -33.069 -9.476 38.809 1.00 70.12 306 CYS A C 1
ATOM 2305 O O . CYS A 1 306 ? -32.004 -8.969 38.443 1.00 70.12 306 CYS A O 1
ATOM 2307 N N . ALA A 1 307 ? -33.648 -10.462 38.113 1.00 64.06 307 ALA A N 1
ATOM 2308 C CA . ALA A 1 307 ? -33.065 -11.029 36.894 1.00 64.06 307 ALA A CA 1
ATOM 2309 C C . ALA A 1 307 ? -32.993 -9.999 35.748 1.00 64.06 307 ALA A C 1
ATOM 2311 O O . ALA A 1 307 ? -31.974 -9.887 35.064 1.00 64.06 307 ALA A O 1
ATOM 2312 N N . ARG A 1 308 ? -34.054 -9.197 35.587 1.00 64.12 308 ARG A N 1
ATOM 2313 C CA . ARG A 1 308 ? -34.176 -8.145 34.564 1.00 64.12 308 ARG A CA 1
ATOM 2314 C C . ARG A 1 308 ? -33.152 -7.026 34.767 1.00 64.12 308 ARG A C 1
ATOM 2316 O O . ARG A 1 308 ? -32.525 -6.575 33.813 1.00 64.12 308 ARG A O 1
ATOM 2323 N N . PHE A 1 309 ? -32.949 -6.609 36.014 1.00 69.81 309 PHE A N 1
ATOM 2324 C CA . PHE A 1 309 ? -31.954 -5.619 36.406 1.00 69.81 309 PHE A CA 1
ATOM 2325 C C . PHE A 1 309 ? -30.541 -6.109 36.084 1.00 69.81 309 PHE A C 1
ATOM 2327 O O . PHE A 1 309 ? -29.800 -5.409 35.399 1.00 69.81 309 PHE A O 1
ATOM 2334 N N . LYS A 1 310 ? -30.196 -7.342 36.487 1.00 69.00 310 LYS A N 1
ATOM 2335 C CA . LYS A 1 310 ? -28.889 -7.954 36.193 1.00 69.00 310 LYS A CA 1
ATOM 2336 C C . LYS A 1 310 ? -28.608 -8.044 34.687 1.00 69.00 310 LYS A C 1
ATOM 2338 O O . LYS A 1 310 ? -27.468 -7.858 34.271 1.00 69.00 310 LYS A O 1
ATOM 2343 N N . GLN A 1 311 ? -29.632 -8.309 33.873 1.00 61.00 311 GLN A N 1
ATOM 2344 C CA . GLN A 1 311 ? -29.516 -8.370 32.414 1.00 61.00 311 GLN A CA 1
ATOM 2345 C C . GLN A 1 311 ? -29.271 -6.992 31.773 1.00 61.00 311 GLN A C 1
ATOM 2347 O O . GLN A 1 311 ? -28.453 -6.879 30.861 1.00 61.00 311 GLN A O 1
ATOM 2352 N N . LEU A 1 312 ? -29.980 -5.952 32.225 1.00 62.59 312 LEU A N 1
ATOM 2353 C CA . LEU A 1 312 ? -29.913 -4.607 31.635 1.00 62.59 312 LEU A CA 1
ATOM 2354 C C . LEU A 1 312 ? -28.711 -3.794 32.134 1.00 62.59 312 LEU A C 1
ATOM 2356 O O . LEU A 1 312 ? -28.067 -3.096 31.347 1.00 62.59 312 LEU A O 1
ATOM 2360 N N . PHE A 1 313 ? -28.382 -3.930 33.420 1.00 74.94 313 PHE A N 1
ATOM 2361 C CA . PHE A 1 313 ? -27.372 -3.146 34.130 1.00 74.94 313 PHE A CA 1
ATOM 2362 C C . PHE A 1 313 ? -26.267 -4.031 34.748 1.00 74.94 313 PHE A C 1
ATOM 2364 O O . PHE A 1 313 ? -25.988 -3.916 35.942 1.00 74.94 313 PHE A O 1
ATOM 2371 N N . PRO A 1 314 ? -25.581 -4.899 33.971 1.00 78.31 314 PRO A N 1
ATOM 2372 C CA . PRO A 1 314 ? -24.608 -5.860 34.507 1.00 78.31 314 PRO A CA 1
ATOM 2373 C C . PRO A 1 314 ? -23.373 -5.215 35.161 1.00 78.31 314 PRO A C 1
ATOM 2375 O O . PRO A 1 314 ? -22.639 -5.898 35.870 1.00 78.31 314 PRO A O 1
ATOM 2378 N N . CYS A 1 315 ? -23.142 -3.918 34.925 1.00 83.19 315 CYS A N 1
ATOM 2379 C CA . CYS A 1 315 ? -22.084 -3.126 35.557 1.00 83.19 315 CYS A CA 1
ATOM 2380 C C . CYS A 1 315 ? -22.506 -2.435 36.861 1.00 83.19 315 CYS A C 1
ATOM 2382 O O . CYS A 1 315 ? -21.639 -1.924 37.563 1.00 83.19 315 CYS A O 1
ATOM 2384 N N . VAL A 1 316 ? -23.801 -2.368 37.194 1.00 85.38 316 VAL A N 1
ATOM 2385 C CA . VAL A 1 316 ? -24.267 -1.639 38.382 1.00 85.38 316 VAL A CA 1
ATOM 2386 C C . VAL A 1 316 ? -24.178 -2.548 39.606 1.00 85.38 316 VAL A C 1
ATOM 2388 O O . VAL A 1 316 ? -24.975 -3.466 39.792 1.00 85.38 316 VAL A O 1
ATOM 2391 N N . GLY A 1 317 ? -23.195 -2.263 40.452 1.00 88.25 317 GLY A N 1
ATOM 2392 C CA . GLY A 1 317 ? -22.867 -3.024 41.653 1.00 88.25 317 GLY A CA 1
ATOM 2393 C C . GLY A 1 317 ? -21.895 -2.253 42.554 1.00 88.25 317 GLY A C 1
ATOM 2394 O O . GLY A 1 317 ? -21.537 -1.118 42.224 1.00 88.25 317 GLY A O 1
ATOM 2395 N N . PRO A 1 318 ? -21.409 -2.863 43.651 1.00 89.94 318 PRO A N 1
ATOM 2396 C CA . PRO A 1 318 ? -20.500 -2.208 44.599 1.00 89.94 318 PRO A CA 1
ATOM 2397 C C . PRO A 1 318 ? -19.196 -1.695 43.981 1.00 89.94 318 PRO A C 1
ATOM 2399 O O . PRO A 1 318 ? -18.635 -0.711 44.449 1.00 89.94 318 PRO A O 1
ATOM 2402 N N . THR A 1 319 ? -18.727 -2.340 42.911 1.00 90.56 319 THR A N 1
ATOM 2403 C CA . THR A 1 319 ? -17.470 -2.017 42.229 1.00 90.56 319 THR A CA 1
ATOM 2404 C C . THR A 1 319 ? -17.644 -1.153 40.977 1.00 90.56 319 THR A C 1
ATOM 2406 O O . THR A 1 319 ? -16.659 -0.906 40.284 1.00 90.56 319 THR A O 1
ATOM 2409 N N . MET A 1 320 ? -18.847 -0.638 40.663 1.00 88.06 320 MET A N 1
ATOM 2410 C CA . MET A 1 320 ? -19.073 0.058 39.380 1.00 88.06 320 MET A CA 1
ATOM 2411 C C . MET A 1 320 ? -18.153 1.273 39.171 1.00 88.06 320 MET A C 1
ATOM 2413 O O . MET A 1 320 ? -17.814 1.592 38.035 1.00 88.06 320 MET A O 1
ATOM 2417 N N . LEU A 1 321 ? -17.710 1.926 40.250 1.00 88.06 321 LEU A N 1
ATOM 2418 C CA . LEU A 1 321 ? -16.834 3.103 40.207 1.00 88.06 321 LEU A CA 1
ATOM 2419 C C . LEU A 1 321 ? -15.335 2.790 40.411 1.00 88.06 321 LEU A C 1
ATOM 2421 O O . LEU A 1 321 ? -14.525 3.708 40.338 1.00 88.06 321 LEU A O 1
ATOM 2425 N N . SER A 1 322 ? -14.951 1.529 40.652 1.00 88.75 322 SER A N 1
ATOM 2426 C CA . SER A 1 322 ? -13.575 1.155 41.045 1.00 88.75 322 SER A CA 1
ATOM 2427 C C . SER A 1 322 ? -13.008 -0.107 40.386 1.00 88.75 322 SER A C 1
ATOM 2429 O O . SER A 1 322 ? -11.793 -0.285 40.365 1.00 88.75 322 SER A O 1
ATOM 2431 N N . GLY A 1 323 ? -13.863 -1.011 39.905 1.00 87.94 323 GLY A N 1
ATOM 2432 C CA . GLY A 1 323 ? -13.487 -2.394 39.614 1.00 87.94 323 GLY A CA 1
ATOM 2433 C C . GLY A 1 323 ? -13.229 -3.234 40.886 1.00 87.94 323 GLY A C 1
ATOM 2434 O O . GLY A 1 323 ? -13.324 -2.708 42.003 1.00 87.94 323 GLY A O 1
ATOM 2435 N N . PRO A 1 324 ? -12.948 -4.545 40.737 1.00 92.75 324 PRO A N 1
ATOM 2436 C CA . PRO A 1 324 ? -13.005 -5.304 39.484 1.00 92.75 324 PRO A CA 1
ATOM 2437 C C . PRO A 1 324 ? -14.443 -5.464 38.968 1.00 92.75 324 PRO A C 1
ATOM 2439 O O . PRO A 1 324 ? -15.410 -5.382 39.731 1.00 92.75 324 PRO A O 1
ATOM 2442 N N . HIS A 1 325 ? -14.584 -5.687 37.661 1.00 89.81 325 HIS A N 1
ATOM 2443 C CA . HIS A 1 325 ? -15.884 -5.824 36.996 1.00 89.81 325 HIS A CA 1
ATOM 2444 C C . HIS A 1 325 ? -16.190 -7.285 36.674 1.00 89.81 325 HIS A C 1
ATOM 2446 O O . HIS A 1 325 ? -15.297 -8.111 36.491 1.00 89.81 325 HIS A O 1
ATOM 2452 N N . THR A 1 326 ? -17.477 -7.605 36.563 1.00 87.06 326 THR A N 1
ATOM 2453 C CA . THR A 1 326 ? -17.924 -8.921 36.095 1.00 87.06 326 THR A CA 1
ATOM 2454 C C . THR A 1 326 ? -17.612 -9.112 34.607 1.00 87.06 326 THR A C 1
ATOM 2456 O O . THR A 1 326 ? -17.549 -8.147 33.837 1.00 87.06 326 THR A O 1
ATOM 2459 N N . SER A 1 327 ? -17.472 -10.368 34.169 1.00 87.44 327 SER A N 1
ATOM 2460 C CA . SER A 1 327 ? -17.350 -10.703 32.743 1.00 87.44 327 SER A CA 1
ATOM 2461 C C . SER A 1 327 ? -18.529 -10.162 31.934 1.00 87.44 327 SER A C 1
ATOM 2463 O O . SER A 1 327 ? -18.345 -9.663 30.826 1.00 87.44 327 SER A O 1
ATOM 2465 N N . GLU A 1 328 ? -19.730 -10.187 32.512 1.00 81.88 328 GLU A N 1
ATOM 2466 C CA . GLU A 1 328 ? -20.968 -9.736 31.876 1.00 81.88 328 GLU A CA 1
ATOM 2467 C C . GLU A 1 328 ? -20.987 -8.210 31.715 1.00 81.88 328 GLU A C 1
ATOM 2469 O O . GLU A 1 328 ? -21.435 -7.711 30.681 1.00 81.88 328 GLU A O 1
ATOM 2474 N N . CYS A 1 329 ? -20.451 -7.464 32.691 1.00 85.06 329 CYS A N 1
ATOM 2475 C CA . CYS A 1 329 ? -20.265 -6.019 32.577 1.00 85.06 329 CYS A CA 1
ATOM 2476 C C . CYS A 1 329 ? -19.316 -5.679 31.425 1.00 85.06 329 CYS A C 1
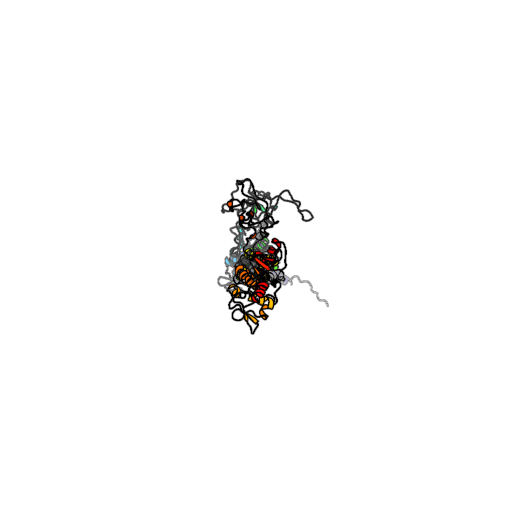ATOM 2478 O O . CYS A 1 329 ? -19.715 -4.996 30.479 1.00 85.06 329 CYS A O 1
ATOM 2480 N N . LEU A 1 330 ? -18.083 -6.195 31.463 1.00 90.50 330 LEU A N 1
ATOM 2481 C CA . LEU A 1 330 ? -17.063 -5.864 30.466 1.00 90.50 330 LEU A CA 1
ATOM 2482 C C . LEU A 1 330 ? -17.508 -6.278 29.052 1.00 90.50 330 LEU A C 1
ATOM 2484 O O . LEU A 1 330 ? -17.356 -5.511 28.102 1.00 90.50 330 LEU A O 1
ATOM 2488 N N . GLN A 1 331 ? -18.145 -7.444 28.908 1.00 85.50 331 GLN A N 1
ATOM 2489 C CA . GLN A 1 331 ? -18.699 -7.913 27.636 1.00 85.50 331 GLN A CA 1
ATOM 2490 C C . GLN A 1 331 ? -19.876 -7.057 27.130 1.00 85.50 331 GLN A C 1
ATOM 2492 O O . GLN A 1 331 ? -20.054 -6.918 25.914 1.00 85.50 331 GLN A O 1
ATOM 2497 N N . SER A 1 332 ? -20.678 -6.480 28.032 1.00 80.56 332 SER A N 1
ATOM 2498 C CA . SER A 1 332 ? -21.749 -5.535 27.689 1.00 80.56 332 SER A CA 1
ATOM 2499 C C . SER A 1 332 ? -21.174 -4.207 27.193 1.00 80.56 332 SER A C 1
ATOM 2501 O O . SER A 1 332 ? -21.571 -3.731 26.128 1.00 80.56 332 SER A O 1
ATOM 2503 N N . LEU A 1 333 ? -20.174 -3.652 27.890 1.00 84.06 333 LEU A N 1
ATOM 2504 C CA . LEU A 1 333 ? -19.467 -2.436 27.465 1.00 84.06 333 LEU A CA 1
ATOM 2505 C C . LEU A 1 333 ? -18.768 -2.620 26.110 1.00 84.06 333 LEU A C 1
ATOM 2507 O O . LEU A 1 333 ? -18.858 -1.740 25.255 1.00 84.06 333 LEU A O 1
ATOM 2511 N N . TRP A 1 334 ? -18.167 -3.788 25.873 1.00 87.12 334 TRP A N 1
ATOM 2512 C CA . TRP A 1 334 ? -17.526 -4.143 24.603 1.00 87.12 334 TRP A CA 1
ATOM 2513 C C . TRP A 1 334 ? -18.492 -4.126 23.417 1.00 87.12 334 TRP A C 1
ATOM 2515 O O . TRP A 1 334 ? -18.191 -3.564 22.368 1.00 87.12 334 TRP A O 1
ATOM 2525 N N . LYS A 1 335 ? -19.692 -4.693 23.590 1.00 81.94 335 LYS A N 1
ATOM 2526 C CA . LYS A 1 335 ? -20.739 -4.652 22.557 1.00 81.94 335 LYS A CA 1
ATOM 2527 C C . LYS A 1 335 ? -21.282 -3.230 22.376 1.00 81.94 335 LYS A C 1
ATOM 2529 O O . LYS A 1 335 ? -21.474 -2.783 21.248 1.00 81.94 335 LYS A O 1
ATOM 2534 N N . LYS A 1 336 ? -21.478 -2.487 23.474 1.00 77.50 336 LYS A N 1
ATOM 2535 C CA . LYS A 1 336 ? -21.943 -1.085 23.462 1.00 77.50 336 LYS A CA 1
ATOM 2536 C C . LYS A 1 336 ? -20.938 -0.113 22.825 1.00 77.50 336 LYS A C 1
ATOM 2538 O O . LYS A 1 336 ? -21.363 0.929 22.329 1.00 77.50 336 LYS A O 1
ATOM 2543 N N . SER A 1 337 ? -19.638 -0.423 22.810 1.00 82.31 337 SER A N 1
ATOM 2544 C CA . SER A 1 337 ? -18.624 0.410 22.144 1.00 82.31 337 SER A CA 1
ATOM 2545 C C . SER A 1 337 ? -18.662 0.311 20.614 1.00 82.31 337 SER A C 1
ATOM 2547 O O . SER A 1 337 ? -18.144 1.203 19.944 1.00 82.31 337 SER A O 1
ATOM 2549 N N . GLY A 1 338 ? -19.289 -0.741 20.070 1.00 82.25 338 GLY A N 1
ATOM 2550 C CA . GLY A 1 338 ? -19.303 -1.075 18.644 1.00 82.25 338 GLY A CA 1
ATOM 2551 C C . GLY A 1 338 ? -18.344 -2.205 18.249 1.00 82.25 338 GLY A C 1
ATOM 2552 O O . GLY A 1 338 ? -18.243 -2.520 17.061 1.00 82.25 338 GLY A O 1
ATOM 2553 N N . CYS A 1 339 ? -17.642 -2.819 19.209 1.00 85.94 339 CYS A N 1
ATOM 2554 C CA . CYS A 1 339 ? -16.852 -4.025 18.967 1.00 85.94 339 CYS A CA 1
ATOM 2555 C C . CYS A 1 339 ? -17.718 -5.295 18.983 1.00 85.94 339 CYS A C 1
ATOM 2557 O O . CYS A 1 339 ? -18.818 -5.332 19.538 1.00 85.94 339 CYS A O 1
ATOM 2559 N N . VAL A 1 340 ? -17.212 -6.353 18.349 1.00 87.12 340 VAL A N 1
ATOM 2560 C CA . VAL A 1 340 ? -17.903 -7.639 18.178 1.00 87.12 340 VAL A CA 1
ATOM 2561 C C . VAL A 1 340 ? -17.097 -8.788 18.788 1.00 87.12 340 VAL A C 1
ATOM 2563 O O . VAL A 1 340 ? -15.940 -8.618 19.182 1.00 87.12 340 VAL A O 1
ATOM 2566 N N . GLY A 1 341 ? -17.729 -9.960 18.866 1.00 84.50 341 GLY A N 1
ATOM 2567 C CA . GLY A 1 341 ? -17.136 -11.179 19.413 1.00 84.50 341 GLY A CA 1
ATOM 2568 C C . GLY A 1 341 ? -17.119 -11.246 20.945 1.00 84.50 341 GLY A C 1
ATOM 2569 O O . GLY A 1 341 ? -17.834 -10.506 21.634 1.00 84.50 341 GLY A O 1
ATOM 2570 N N . ASP A 1 342 ? -16.336 -12.195 21.455 1.00 86.94 342 ASP A N 1
ATOM 2571 C CA . ASP A 1 342 ? -16.151 -12.465 22.877 1.00 86.94 342 ASP A CA 1
ATOM 2572 C C . ASP A 1 342 ? -14.879 -11.779 23.401 1.00 86.94 342 ASP A C 1
ATOM 2574 O O . ASP A 1 342 ? -13.748 -12.112 23.032 1.00 86.94 342 ASP A O 1
ATOM 2578 N N . LEU A 1 343 ? -15.077 -10.831 24.316 1.00 87.81 343 LEU A N 1
ATOM 2579 C CA . LEU A 1 343 ? -14.028 -10.009 24.908 1.00 87.81 343 LEU A CA 1
ATOM 2580 C C . LEU A 1 343 ? -12.932 -10.853 25.563 1.00 87.81 343 LEU A C 1
ATOM 2582 O O . LEU A 1 343 ? -11.749 -10.516 25.476 1.00 87.81 343 LEU A O 1
ATOM 2586 N N . LYS A 1 344 ? -13.319 -11.936 26.244 1.00 85.06 344 LYS A N 1
ATOM 2587 C CA . LYS A 1 344 ? -12.397 -12.762 27.018 1.00 85.06 344 LYS A CA 1
ATOM 2588 C C . LYS A 1 344 ? -11.427 -13.467 26.074 1.00 85.06 344 LYS A C 1
ATOM 2590 O O . LYS A 1 344 ? -10.221 -13.393 26.293 1.00 85.06 344 LYS A O 1
ATOM 2595 N N . THR A 1 345 ? -11.915 -14.048 24.979 1.00 83.69 345 THR A N 1
ATOM 2596 C CA . THR A 1 345 ? -11.053 -14.675 23.960 1.00 83.69 345 THR A CA 1
ATOM 2597 C C . THR A 1 345 ? -10.161 -13.683 23.204 1.00 83.69 345 THR A C 1
ATOM 2599 O O . THR A 1 345 ? -9.071 -14.054 22.781 1.00 83.69 345 THR A O 1
ATOM 2602 N N . GLN A 1 346 ? -10.587 -12.424 23.044 1.00 83.50 346 GLN A N 1
ATOM 2603 C CA . GLN A 1 346 ? -9.876 -11.423 22.233 1.00 83.50 346 GLN A CA 1
ATOM 2604 C C . GLN A 1 346 ? -8.879 -10.551 23.026 1.00 83.50 346 GLN A C 1
ATOM 2606 O O . GLN A 1 346 ? -7.946 -9.994 22.430 1.00 83.50 346 GLN A O 1
ATOM 2611 N N . VAL A 1 347 ? -9.092 -10.375 24.340 1.00 82.94 347 VAL A N 1
ATOM 2612 C CA . VAL A 1 347 ? -8.422 -9.329 25.142 1.00 82.94 347 VAL A CA 1
ATOM 2613 C C . VAL A 1 347 ? -7.983 -9.772 26.553 1.00 82.94 347 VAL A C 1
ATOM 2615 O O . VAL A 1 347 ? -7.246 -9.022 27.186 1.00 82.94 347 VAL A O 1
ATOM 2618 N N . SER A 1 348 ? -8.383 -10.941 27.078 1.00 69.31 348 SER A N 1
ATOM 2619 C CA . SER A 1 348 ? -8.132 -11.292 28.502 1.00 69.31 348 SER A CA 1
ATOM 2620 C C . SER A 1 348 ? -6.659 -11.387 28.922 1.00 69.31 348 SER A C 1
ATOM 2622 O O . SER A 1 348 ? -6.361 -11.258 30.106 1.00 69.31 348 SER A O 1
ATOM 2624 N N . ASP A 1 349 ? -5.744 -11.572 27.973 1.00 65.00 349 ASP A N 1
ATOM 2625 C CA . ASP A 1 349 ? -4.294 -11.640 28.170 1.00 65.00 349 ASP A CA 1
ATOM 2626 C C . ASP A 1 349 ? -3.594 -10.269 28.088 1.00 65.00 349 ASP A C 1
ATOM 2628 O O . ASP A 1 349 ? -2.375 -10.176 28.246 1.00 65.00 349 ASP A O 1
ATOM 2632 N N . ARG A 1 350 ? -4.338 -9.184 27.829 1.00 75.50 350 ARG A N 1
ATOM 2633 C CA . ARG A 1 350 ? -3.769 -7.865 27.514 1.00 75.50 350 ARG A CA 1
ATOM 2634 C C . ARG A 1 350 ? -3.855 -6.885 28.673 1.00 75.50 350 ARG A C 1
ATOM 2636 O O . ARG A 1 350 ? -4.829 -6.851 29.419 1.00 75.50 350 ARG A O 1
ATOM 2643 N N . THR A 1 351 ? -2.887 -5.970 28.717 1.00 86.25 351 THR A N 1
ATOM 2644 C CA . THR A 1 351 ? -2.820 -4.859 29.681 1.00 86.25 351 THR A CA 1
ATOM 2645 C C . THR A 1 351 ? -4.108 -4.030 29.736 1.00 86.25 351 THR A C 1
ATOM 2647 O O . THR A 1 351 ? -4.491 -3.594 30.816 1.00 86.25 351 THR A O 1
ATOM 2650 N N . ASP A 1 352 ? -4.804 -3.854 28.601 1.00 87.25 352 ASP A N 1
ATOM 2651 C CA . ASP A 1 352 ? -6.105 -3.171 28.555 1.00 87.25 352 ASP A CA 1
ATOM 2652 C C . ASP A 1 352 ? -7.117 -3.838 29.526 1.00 87.25 352 ASP A C 1
ATOM 2654 O O . ASP A 1 352 ? -7.749 -3.149 30.323 1.00 87.25 352 ASP A O 1
ATOM 2658 N N . TYR A 1 353 ? -7.209 -5.178 29.539 1.00 87.75 353 TYR A N 1
ATOM 2659 C CA . TYR A 1 353 ? -8.160 -5.937 30.367 1.00 87.75 353 TYR A CA 1
ATOM 2660 C C . TYR A 1 353 ? -7.825 -5.891 31.863 1.00 87.75 353 TYR A C 1
ATOM 2662 O O . TYR A 1 353 ? -8.725 -5.772 32.699 1.00 87.75 353 TYR A O 1
ATOM 2670 N N . SER A 1 354 ? -6.538 -5.931 32.214 1.00 87.62 354 SER A N 1
ATOM 2671 C CA . SER A 1 354 ? -6.093 -5.731 33.598 1.00 87.62 354 SER A CA 1
ATOM 2672 C C . SER A 1 354 ? -6.433 -4.323 34.094 1.00 87.62 354 SER A C 1
ATOM 2674 O O . SER A 1 354 ? -6.999 -4.179 35.174 1.00 87.62 354 SER A O 1
ATOM 2676 N N . ASN A 1 355 ? -6.171 -3.295 33.278 1.00 89.88 355 ASN A N 1
ATOM 2677 C CA . ASN A 1 355 ? -6.450 -1.899 33.623 1.00 89.88 355 ASN A CA 1
ATOM 2678 C C . ASN A 1 355 ? -7.950 -1.621 33.787 1.00 89.88 355 ASN A C 1
ATOM 2680 O O . ASN A 1 355 ? -8.337 -0.833 34.647 1.00 89.88 355 ASN A O 1
ATOM 2684 N N . TRP A 1 356 ? -8.816 -2.270 33.001 1.00 92.62 356 TRP A N 1
ATOM 2685 C CA . TRP A 1 356 ? -10.266 -2.118 33.160 1.00 92.62 356 TRP A CA 1
ATOM 2686 C C . TRP A 1 356 ? -10.768 -2.584 34.526 1.00 92.62 356 TRP A C 1
ATOM 2688 O O . TRP A 1 356 ? -11.739 -2.036 35.032 1.00 92.62 356 TRP A O 1
ATOM 2698 N N . ASN A 1 357 ? -10.091 -3.546 35.155 1.00 90.94 357 ASN A N 1
ATOM 2699 C CA . ASN A 1 357 ? -10.462 -4.064 36.471 1.00 90.94 357 ASN A CA 1
ATOM 2700 C C . ASN A 1 357 ? -9.965 -3.213 37.656 1.00 90.94 357 ASN A C 1
ATOM 2702 O O . ASN A 1 357 ? -10.209 -3.590 38.799 1.00 90.94 357 ASN A O 1
ATOM 2706 N N . SER A 1 358 ? -9.326 -2.066 37.402 1.00 91.69 358 SER A N 1
ATOM 2707 C CA . SER A 1 358 ? -8.872 -1.114 38.429 1.00 91.69 358 SER A CA 1
ATOM 2708 C C . SER A 1 358 ? -9.444 0.304 38.264 1.00 91.69 358 SER A C 1
ATOM 2710 O O . SER A 1 358 ? -8.896 1.251 38.826 1.00 91.69 358 SER A O 1
ATOM 2712 N N . VAL A 1 359 ? -10.485 0.481 37.440 1.00 91.50 359 VAL A N 1
ATOM 2713 C CA . VAL A 1 359 ? -11.094 1.786 37.113 1.00 91.50 359 VAL A CA 1
ATOM 2714 C C . VAL A 1 359 ? -12.624 1.694 37.048 1.00 91.50 359 VAL A C 1
ATOM 2716 O O . VAL A 1 359 ? -13.190 0.602 36.982 1.00 91.50 359 VAL A O 1
ATOM 2719 N N . GLY A 1 360 ? -13.317 2.836 37.049 1.00 90.19 360 GLY A N 1
ATOM 2720 C CA . GLY A 1 360 ? -14.779 2.885 36.949 1.00 90.19 360 GLY A CA 1
ATOM 2721 C C . GLY A 1 360 ? -15.317 2.458 35.576 1.00 90.19 360 GLY A C 1
ATOM 2722 O O . GLY A 1 360 ? -14.658 2.630 34.549 1.00 90.19 360 GLY A O 1
ATOM 2723 N N . TYR A 1 361 ? -16.543 1.928 35.540 1.00 86.94 361 TYR A N 1
ATOM 2724 C CA . TYR A 1 361 ? -17.171 1.375 34.331 1.00 86.94 361 TYR A CA 1
ATOM 2725 C C . TYR A 1 361 ? -17.262 2.398 33.181 1.00 86.94 361 TYR A C 1
ATOM 2727 O O . TYR A 1 361 ? -17.096 2.032 32.018 1.00 86.94 361 TYR A O 1
ATOM 2735 N N . SER A 1 362 ? -17.470 3.683 33.492 1.00 83.38 362 SER A N 1
ATOM 2736 C CA . SER A 1 362 ? -17.516 4.768 32.506 1.00 83.38 362 SER A CA 1
ATOM 2737 C C . SER A 1 362 ? -16.154 4.986 31.840 1.00 83.38 362 SER A C 1
ATOM 2739 O O . SER A 1 362 ? -16.087 5.163 30.627 1.00 83.38 362 SER A O 1
ATOM 2741 N N . GLN A 1 363 ? -15.054 4.861 32.591 1.00 88.12 363 GLN A N 1
ATOM 2742 C CA . GLN A 1 363 ? -13.685 4.927 32.066 1.00 88.12 363 GLN A CA 1
ATOM 2743 C C . GLN A 1 363 ? -13.367 3.714 31.175 1.00 88.12 363 GLN A C 1
ATOM 2745 O O . GLN A 1 363 ? -12.736 3.864 30.127 1.00 88.12 363 GLN A O 1
ATOM 2750 N N . VAL A 1 364 ? -13.854 2.520 31.545 1.00 91.00 364 VAL A N 1
ATOM 2751 C CA . VAL A 1 364 ? -13.780 1.315 30.697 1.00 91.00 364 VAL A CA 1
ATOM 2752 C C . VAL A 1 364 ? -14.542 1.524 29.386 1.00 91.00 364 VAL A C 1
ATOM 2754 O O . VAL A 1 364 ? -13.996 1.279 28.310 1.00 91.00 364 VAL A O 1
ATOM 2757 N N . GLN A 1 365 ? -15.782 2.013 29.462 1.00 84.88 365 GLN A N 1
ATOM 2758 C CA . GLN A 1 365 ? -16.627 2.294 28.301 1.00 84.88 365 GLN A CA 1
ATOM 2759 C C . GLN A 1 365 ? -15.969 3.304 27.354 1.00 84.88 365 GLN A C 1
ATOM 2761 O O . GLN A 1 365 ? -15.935 3.087 26.139 1.00 84.88 365 GLN A O 1
ATOM 2766 N N . ASP A 1 366 ? -15.414 4.384 27.906 1.00 86.25 366 ASP A N 1
ATOM 2767 C CA . ASP A 1 366 ? -14.713 5.415 27.147 1.00 86.25 366 ASP A CA 1
ATOM 2768 C C . ASP A 1 366 ? -13.466 4.864 26.453 1.00 86.25 366 ASP A C 1
ATOM 2770 O O . ASP A 1 366 ? -13.263 5.139 25.273 1.00 86.25 366 ASP A O 1
ATOM 2774 N N . ASN A 1 367 ? -12.668 4.034 27.128 1.00 91.62 367 ASN A N 1
ATOM 2775 C CA . ASN A 1 367 ? -11.501 3.395 26.525 1.00 91.62 367 ASN A CA 1
ATOM 2776 C C . ASN A 1 367 ? -11.900 2.403 25.414 1.00 91.62 367 ASN A C 1
ATOM 2778 O O . ASN A 1 367 ? -11.393 2.488 24.293 1.00 91.62 367 ASN A O 1
ATOM 2782 N N . MET A 1 368 ? -12.870 1.516 25.662 1.00 90.25 368 MET A N 1
ATOM 2783 C CA . MET A 1 368 ? -13.373 0.580 24.646 1.00 90.25 368 MET A CA 1
ATOM 2784 C C . MET A 1 368 ? -13.924 1.306 23.407 1.00 90.25 368 MET A C 1
ATOM 2786 O O . MET A 1 368 ? -13.749 0.834 22.281 1.00 90.25 368 MET A O 1
ATOM 2790 N N . LYS A 1 369 ? -14.563 2.468 23.589 1.00 87.75 369 LYS A N 1
ATOM 2791 C CA . LYS A 1 369 ? -15.103 3.278 22.492 1.00 87.75 369 LYS A CA 1
ATOM 2792 C C . LYS A 1 369 ? -14.029 4.111 21.787 1.00 87.75 369 LYS A C 1
ATOM 2794 O O . LYS A 1 369 ? -13.817 3.940 20.590 1.00 87.75 369 LYS A O 1
ATOM 2799 N N . LYS A 1 370 ? -13.338 4.994 22.508 1.00 87.50 370 LYS A N 1
ATOM 2800 C CA . LYS A 1 370 ? -12.414 6.000 21.955 1.00 87.50 370 LYS A CA 1
ATOM 2801 C C . LYS A 1 370 ? -11.049 5.403 21.597 1.00 87.50 370 LYS A C 1
ATOM 2803 O O . LYS A 1 370 ? -10.492 5.701 20.542 1.00 87.50 370 LYS A O 1
ATOM 2808 N N . ASP A 1 371 ? -10.501 4.532 22.446 1.00 90.62 371 ASP A N 1
ATOM 2809 C CA . ASP A 1 371 ? -9.146 3.984 22.276 1.00 90.62 371 ASP A CA 1
ATOM 2810 C C . ASP A 1 371 ? -9.083 2.665 21.503 1.00 90.62 371 ASP A C 1
ATOM 2812 O O . ASP A 1 371 ? -8.011 2.314 20.997 1.00 90.62 371 ASP A O 1
ATOM 2816 N N . ILE A 1 372 ? -10.201 1.943 21.393 1.00 92.00 372 ILE A N 1
ATOM 2817 C CA . ILE A 1 372 ? -10.281 0.688 20.640 1.00 92.00 372 ILE A CA 1
ATOM 2818 C C . ILE A 1 372 ? -11.159 0.857 19.398 1.00 92.00 372 ILE A C 1
ATOM 2820 O O . ILE A 1 372 ? -10.609 0.883 18.297 1.00 92.00 372 ILE A O 1
ATOM 2824 N N . TYR A 1 373 ? -12.479 1.028 19.531 1.00 91.56 373 TYR A N 1
ATOM 2825 C CA . TYR A 1 373 ? -13.386 1.084 18.373 1.00 91.56 373 TYR A CA 1
ATOM 2826 C C . TYR A 1 373 ? -13.086 2.256 17.415 1.00 91.56 373 TYR A C 1
ATOM 2828 O O . TYR A 1 373 ? -12.870 2.048 16.216 1.00 91.56 373 TYR A O 1
ATOM 2836 N N . GLU A 1 374 ? -13.002 3.489 17.920 1.00 91.12 374 GLU A N 1
ATOM 2837 C CA . GLU A 1 374 ? -12.756 4.676 17.091 1.00 91.12 374 GLU A CA 1
ATOM 2838 C C . GLU A 1 374 ? -11.344 4.660 16.484 1.00 91.12 374 GLU A C 1
ATOM 2840 O O . GLU A 1 374 ? -11.184 4.964 15.301 1.00 91.12 374 GLU A O 1
ATOM 2845 N N . LYS A 1 375 ? -10.315 4.213 17.222 1.00 93.12 375 LYS A N 1
ATOM 2846 C CA . LYS A 1 375 ? -8.959 4.034 16.662 1.00 93.12 375 LYS A CA 1
ATOM 2847 C C . LYS A 1 375 ? -8.897 2.914 15.617 1.00 93.12 375 LYS A C 1
ATOM 2849 O O . LYS A 1 375 ? -8.195 3.074 14.619 1.00 93.12 375 LYS A O 1
ATOM 2854 N N . ALA A 1 376 ? -9.667 1.837 15.770 1.00 92.50 376 ALA A N 1
ATOM 2855 C CA . ALA A 1 376 ? -9.797 0.794 14.756 1.00 92.50 376 ALA A CA 1
ATOM 2856 C C . ALA A 1 376 ? -10.442 1.322 13.461 1.00 92.50 376 ALA A C 1
ATOM 2858 O O . ALA A 1 376 ? -9.895 1.124 12.371 1.00 92.50 376 ALA A O 1
ATOM 2859 N N . LYS A 1 377 ? -11.581 2.026 13.553 1.00 92.81 377 LYS A N 1
ATOM 2860 C CA . LYS A 1 377 ? -12.326 2.522 12.378 1.00 92.81 377 LYS A CA 1
ATOM 2861 C C . LYS A 1 377 ? -11.732 3.781 11.731 1.00 92.81 377 LYS A C 1
ATOM 2863 O O . LYS A 1 377 ? -11.781 3.890 10.511 1.00 92.81 377 LYS A O 1
ATOM 2868 N N . ASN A 1 378 ? -11.137 4.688 12.508 1.00 94.00 378 ASN A N 1
ATOM 2869 C CA . ASN A 1 378 ? -10.736 6.023 12.037 1.00 94.00 378 ASN A CA 1
ATOM 2870 C C . ASN A 1 378 ? -9.229 6.319 12.158 1.00 94.00 378 ASN A C 1
ATOM 2872 O O . ASN A 1 378 ? -8.747 7.274 11.551 1.00 94.00 378 ASN A O 1
ATOM 2876 N N . GLY A 1 379 ? -8.460 5.518 12.907 1.00 93.62 379 GLY A N 1
ATOM 2877 C CA . GLY A 1 379 ? -7.026 5.745 13.117 1.00 93.62 379 GLY A CA 1
ATOM 2878 C C . GLY A 1 379 ? -6.209 5.742 11.818 1.00 93.62 379 GLY A C 1
ATOM 2879 O O . GLY A 1 379 ? -6.402 4.880 10.960 1.00 93.62 379 GLY A O 1
ATOM 2880 N N . THR A 1 380 ? -5.293 6.704 11.683 1.00 93.94 380 THR A N 1
ATOM 2881 C CA . THR A 1 380 ? -4.427 6.924 10.504 1.00 93.94 380 THR A CA 1
ATOM 2882 C C . THR A 1 380 ? -3.053 6.250 10.609 1.00 93.94 380 THR A C 1
ATOM 2884 O O . THR A 1 380 ? -2.378 6.055 9.599 1.00 93.94 380 THR A O 1
ATOM 2887 N N . ASP A 1 381 ? -2.648 5.863 11.819 1.00 93.88 381 ASP A N 1
ATOM 2888 C CA . ASP A 1 381 ? -1.482 5.023 12.102 1.00 93.88 381 ASP A CA 1
ATOM 2889 C C . ASP A 1 381 ? -1.875 3.555 11.892 1.00 93.88 381 ASP A C 1
ATOM 2891 O O . ASP A 1 381 ? -2.675 3.013 12.654 1.00 93.88 381 ASP A O 1
ATOM 2895 N N . TYR A 1 382 ? -1.339 2.915 10.850 1.00 94.38 382 TYR A N 1
ATOM 2896 C CA . TYR A 1 382 ? -1.684 1.532 10.510 1.00 94.38 382 TYR A CA 1
ATOM 2897 C C . TYR A 1 382 ? -1.291 0.526 11.594 1.00 94.38 382 TYR A C 1
ATOM 2899 O O . TYR A 1 382 ? -2.044 -0.413 11.842 1.00 94.38 382 TYR A O 1
ATOM 2907 N N . THR A 1 383 ? -0.149 0.700 12.259 1.00 92.50 383 THR A N 1
ATOM 2908 C CA . THR A 1 383 ? 0.326 -0.247 13.279 1.00 92.50 383 THR A CA 1
ATOM 2909 C C . THR A 1 383 ? -0.627 -0.252 14.471 1.00 92.50 383 THR A C 1
ATOM 2911 O O . THR A 1 383 ? -1.072 -1.310 14.910 1.00 92.50 383 THR A O 1
ATOM 2914 N N . LYS A 1 384 ? -1.038 0.936 14.929 1.00 92.62 384 LYS A N 1
ATOM 2915 C CA . LYS A 1 384 ? -2.031 1.075 16.004 1.00 92.62 384 LYS A CA 1
ATOM 2916 C C . LYS A 1 384 ? -3.431 0.655 15.549 1.00 92.62 384 LYS A C 1
ATOM 2918 O O . LYS A 1 384 ? -4.108 -0.088 16.255 1.00 92.62 384 LYS A O 1
ATOM 2923 N N . ALA A 1 385 ? -3.871 1.105 14.371 1.00 95.12 385 ALA A N 1
ATOM 2924 C CA . ALA A 1 385 ? -5.210 0.813 13.866 1.00 95.12 385 ALA A CA 1
ATOM 2925 C C . ALA A 1 385 ? -5.413 -0.683 13.601 1.00 95.12 385 ALA A C 1
ATOM 2927 O O . ALA A 1 385 ? -6.458 -1.205 13.963 1.00 95.12 385 ALA A O 1
ATOM 2928 N N . SER A 1 386 ? -4.426 -1.387 13.037 1.00 94.62 386 SER A N 1
ATOM 2929 C CA . SER A 1 386 ? -4.503 -2.836 12.800 1.00 94.62 386 SER A CA 1
ATOM 2930 C C . SER A 1 386 ? -4.577 -3.637 14.099 1.00 94.62 386 SER A C 1
ATOM 2932 O O . SER A 1 386 ? -5.440 -4.504 14.213 1.00 94.62 386 SER A O 1
ATOM 2934 N N . GLN A 1 387 ? -3.778 -3.291 15.115 1.00 92.38 387 GLN A N 1
ATOM 2935 C CA . GLN A 1 387 ? -3.868 -3.909 16.443 1.00 92.38 387 GLN A CA 1
ATOM 2936 C C . GLN A 1 387 ? -5.257 -3.710 17.072 1.00 92.38 387 GLN A C 1
ATOM 2938 O O . GLN A 1 387 ? -5.866 -4.681 17.527 1.00 92.38 387 GLN A O 1
ATOM 2943 N N . ARG A 1 388 ? -5.782 -2.474 17.064 1.00 93.75 388 ARG A N 1
ATOM 2944 C CA . ARG A 1 388 ? -7.115 -2.168 17.612 1.00 93.75 388 ARG A CA 1
ATOM 2945 C C . ARG A 1 388 ? -8.249 -2.783 16.780 1.00 93.75 388 ARG A C 1
ATOM 2947 O O . ARG A 1 388 ? -9.232 -3.236 17.356 1.00 93.75 388 ARG A O 1
ATOM 2954 N N . TYR A 1 389 ? -8.114 -2.867 15.455 1.00 94.44 389 TYR A N 1
ATOM 2955 C CA . TYR A 1 389 ? -9.093 -3.518 14.574 1.00 94.44 389 TYR A CA 1
ATOM 2956 C C . TYR A 1 389 ? -9.134 -5.028 14.809 1.00 94.44 389 TYR A C 1
ATOM 2958 O O . TYR A 1 389 ? -10.220 -5.580 14.976 1.00 94.44 389 TYR A O 1
ATOM 2966 N N . LYS A 1 390 ? -7.969 -5.675 14.947 1.00 92.50 390 LYS A N 1
ATOM 2967 C CA . LYS A 1 390 ? -7.889 -7.096 15.297 1.00 92.50 390 LYS A CA 1
ATOM 2968 C C . LYS A 1 390 ? -8.486 -7.381 16.670 1.00 92.50 390 LYS A C 1
ATOM 2970 O O . LYS A 1 390 ? -9.215 -8.353 16.815 1.00 92.50 390 LYS A O 1
ATOM 2975 N N . GLN A 1 391 ? -8.244 -6.516 17.659 1.00 90.94 391 GLN A N 1
ATOM 2976 C CA . GLN A 1 391 ? -8.932 -6.606 18.950 1.00 90.94 391 GLN A CA 1
ATOM 2977 C C . GLN A 1 391 ? -10.450 -6.502 18.773 1.00 90.94 391 GLN A C 1
ATOM 2979 O O . GLN A 1 391 ? -11.154 -7.417 19.168 1.00 90.94 391 GLN A O 1
ATOM 2984 N N . CYS A 1 392 ? -10.942 -5.425 18.157 1.00 91.25 392 CYS A N 1
ATOM 2985 C CA . CYS A 1 392 ? -12.360 -5.056 18.118 1.00 91.25 392 CYS A CA 1
ATOM 2986 C C . CYS A 1 392 ? -13.239 -5.934 17.205 1.00 91.25 392 CYS A C 1
ATOM 2988 O O . CYS A 1 392 ? -14.423 -6.108 17.488 1.00 91.25 392 CYS A O 1
ATOM 2990 N N . PHE A 1 393 ? -12.676 -6.479 16.119 1.00 90.56 393 PHE A N 1
ATOM 2991 C CA . PHE A 1 393 ? -13.418 -7.217 15.085 1.00 90.56 393 PHE A CA 1
ATOM 2992 C C . PHE A 1 393 ? -12.917 -8.650 14.838 1.00 90.56 393 PHE A C 1
ATOM 2994 O O . PHE A 1 393 ? -13.528 -9.366 14.056 1.00 90.56 393 PHE A O 1
ATOM 3001 N N . ASN A 1 394 ? -11.810 -9.076 15.462 1.00 90.88 394 ASN A N 1
ATOM 3002 C CA . ASN A 1 394 ? -11.094 -10.337 15.181 1.00 90.88 394 ASN A CA 1
ATOM 3003 C C . ASN A 1 394 ? -10.601 -10.511 13.719 1.00 90.88 394 ASN A C 1
ATOM 3005 O O . ASN A 1 394 ? -10.017 -11.528 13.340 1.00 90.88 394 ASN A O 1
ATOM 3009 N N . GLU A 1 395 ? -10.743 -9.476 12.900 1.00 90.94 395 GLU A N 1
ATOM 3010 C CA . GLU A 1 395 ? -10.362 -9.433 11.490 1.00 90.94 395 GLU A CA 1
ATOM 3011 C C . GLU A 1 395 ? -9.065 -8.648 11.269 1.00 90.94 395 GLU A C 1
ATOM 3013 O O . GLU A 1 395 ? -8.676 -7.808 12.084 1.00 90.94 395 GLU A O 1
ATOM 3018 N N . ASP A 1 396 ? -8.414 -8.885 10.132 1.00 92.62 396 ASP A N 1
ATOM 3019 C CA . ASP A 1 396 ? -7.263 -8.093 9.707 1.00 92.62 396 ASP A CA 1
ATOM 3020 C C . ASP A 1 396 ? -7.735 -6.929 8.829 1.00 92.62 396 ASP A C 1
ATOM 3022 O O . ASP A 1 396 ? -8.406 -7.112 7.812 1.00 92.62 396 ASP A O 1
ATOM 3026 N N . ILE A 1 397 ? -7.370 -5.710 9.221 1.00 93.94 397 ILE A N 1
ATOM 3027 C CA . ILE A 1 397 ? -7.731 -4.498 8.486 1.00 93.94 397 ILE A CA 1
ATOM 3028 C C . ILE A 1 397 ? -7.077 -4.448 7.098 1.00 93.94 397 ILE A C 1
ATOM 3030 O O . ILE A 1 397 ? -5.934 -4.869 6.913 1.00 93.94 397 ILE A O 1
ATOM 3034 N N . ASN A 1 398 ? -7.757 -3.852 6.115 1.00 93.88 398 ASN A N 1
ATOM 3035 C CA . ASN A 1 398 ? -7.191 -3.662 4.784 1.00 93.88 398 ASN A CA 1
ATOM 3036 C C . ASN A 1 398 ? -6.056 -2.610 4.815 1.00 93.88 398 ASN A C 1
ATOM 3038 O O . ASN A 1 398 ? -6.330 -1.414 4.954 1.00 93.88 398 ASN A O 1
ATOM 3042 N N . PRO A 1 399 ? -4.780 -2.986 4.589 1.00 94.44 399 PRO A N 1
ATOM 3043 C CA . PRO A 1 399 ? -3.665 -2.041 4.657 1.00 94.44 399 PRO A CA 1
ATOM 3044 C C . PRO A 1 399 ? -3.698 -0.985 3.541 1.00 94.44 399 PRO A C 1
ATOM 3046 O O . PRO A 1 399 ? -2.942 -0.019 3.589 1.00 94.44 399 PRO A O 1
ATOM 3049 N N . CYS A 1 400 ? -4.536 -1.160 2.514 1.00 93.69 400 CYS A N 1
ATOM 3050 C CA . CYS A 1 400 ? -4.667 -0.236 1.390 1.00 93.69 400 CYS A CA 1
ATOM 3051 C C . CYS A 1 400 ? -5.757 0.834 1.561 1.00 93.69 400 CYS A C 1
ATOM 3053 O O . CYS A 1 400 ? -6.048 1.558 0.603 1.00 93.69 400 CYS A O 1
ATOM 3055 N N . GLU A 1 401 ? -6.357 0.968 2.746 1.00 92.94 401 GLU A N 1
ATOM 3056 C CA . GLU A 1 401 ? -7.294 2.058 3.030 1.00 92.94 401 GLU A CA 1
ATOM 3057 C C . GLU A 1 401 ? -6.639 3.444 2.887 1.00 92.94 401 GLU A C 1
ATOM 3059 O O . GLU A 1 401 ? -5.500 3.679 3.292 1.00 92.94 401 GLU A O 1
ATOM 3064 N N . LYS A 1 402 ? -7.393 4.406 2.335 1.00 91.81 402 LYS A N 1
ATOM 3065 C CA . LYS A 1 402 ? -6.900 5.757 1.994 1.00 91.81 402 LYS A CA 1
ATOM 3066 C C . LYS A 1 402 ? -6.407 6.578 3.199 1.00 91.81 402 LYS A C 1
ATOM 3068 O O . LYS A 1 402 ? -5.719 7.580 2.993 1.00 91.81 402 LYS A O 1
ATOM 3073 N N . ARG A 1 403 ? -6.779 6.185 4.424 1.00 92.44 403 ARG A N 1
ATOM 3074 C CA . ARG A 1 403 ? -6.408 6.857 5.681 1.00 92.44 403 ARG A CA 1
ATOM 3075 C C . ARG A 1 403 ? -4.968 6.597 6.128 1.00 92.44 403 ARG A C 1
ATOM 3077 O O . ARG A 1 403 ? -4.440 7.395 6.895 1.00 92.44 403 ARG A O 1
ATOM 3084 N N . PHE A 1 404 ? -4.326 5.535 5.640 1.00 93.75 404 PHE A N 1
ATOM 3085 C CA . PHE A 1 404 ? -2.964 5.187 6.045 1.00 93.75 404 PHE A CA 1
ATOM 3086 C C . PHE A 1 404 ? -1.920 5.952 5.229 1.00 93.75 404 PHE A C 1
ATOM 3088 O O . PHE A 1 404 ? -1.777 5.751 4.018 1.00 93.75 404 PHE A O 1
ATOM 3095 N N . LYS A 1 405 ? -1.200 6.853 5.905 1.00 90.19 405 LYS A N 1
ATOM 3096 C CA . LYS A 1 405 ? -0.132 7.682 5.333 1.00 90.19 405 LYS A CA 1
ATOM 3097 C C . LYS A 1 405 ? 1.051 7.739 6.317 1.00 90.19 405 LYS A C 1
ATOM 3099 O O . LYS A 1 405 ? 0.864 8.265 7.410 1.00 90.19 405 LYS A O 1
ATOM 3104 N N . PRO A 1 406 ? 2.250 7.244 5.951 1.00 91.69 406 PRO A N 1
ATOM 3105 C CA . PRO A 1 406 ? 2.586 6.597 4.679 1.00 91.69 406 PRO A CA 1
ATOM 3106 C C . PRO A 1 406 ? 1.828 5.276 4.452 1.00 91.69 406 PRO A C 1
ATOM 3108 O O . PRO A 1 406 ? 1.349 4.643 5.391 1.00 91.69 406 PRO A O 1
ATOM 3111 N N . ARG A 1 407 ? 1.717 4.862 3.184 1.00 92.88 407 ARG A N 1
ATOM 3112 C CA . ARG A 1 407 ? 1.109 3.584 2.785 1.00 92.88 407 ARG A CA 1
ATOM 3113 C C . ARG A 1 407 ? 1.870 2.419 3.452 1.00 92.88 407 ARG A C 1
ATOM 3115 O O . ARG A 1 407 ? 3.081 2.332 3.252 1.00 92.88 407 ARG A O 1
ATOM 3122 N N . PRO A 1 408 ? 1.195 1.498 4.165 1.00 94.06 408 PRO A N 1
ATOM 3123 C CA . PRO A 1 408 ? 1.837 0.366 4.835 1.00 94.06 408 PRO A CA 1
ATOM 3124 C C . PRO A 1 408 ? 2.525 -0.583 3.855 1.00 94.06 408 PRO A C 1
ATOM 3126 O O . PRO A 1 408 ? 1.947 -0.913 2.817 1.00 94.06 408 PRO A O 1
ATOM 3129 N N . ASN A 1 409 ? 3.712 -1.088 4.210 1.00 91.31 409 ASN A N 1
ATOM 3130 C CA . ASN A 1 409 ? 4.506 -1.987 3.359 1.00 91.31 409 ASN A CA 1
ATOM 3131 C C . ASN A 1 409 ? 3.712 -3.210 2.867 1.00 91.31 409 ASN A C 1
ATOM 3133 O O . ASN A 1 409 ? 3.830 -3.570 1.700 1.00 91.31 409 ASN A O 1
ATOM 3137 N N . SER A 1 410 ? 2.843 -3.786 3.705 1.00 92.88 410 SER A N 1
ATOM 3138 C CA . SER A 1 410 ? 1.943 -4.890 3.337 1.00 92.88 410 SER A CA 1
ATOM 3139 C C . SER A 1 410 ? 1.003 -4.538 2.176 1.00 92.88 410 SER A C 1
ATOM 3141 O O . SER A 1 410 ? 0.808 -5.347 1.271 1.00 92.88 410 SER A O 1
ATOM 3143 N N . CYS A 1 411 ? 0.467 -3.313 2.139 1.00 94.94 411 CYS A N 1
ATOM 3144 C CA . CYS A 1 411 ? -0.295 -2.824 0.991 1.00 94.94 411 CYS A CA 1
ATOM 3145 C C . CYS A 1 411 ? 0.594 -2.613 -0.233 1.00 94.94 411 CYS A C 1
ATOM 3147 O O . CYS A 1 411 ? 0.216 -2.999 -1.338 1.00 94.94 411 CYS A O 1
ATOM 3149 N N . VAL A 1 412 ? 1.763 -1.985 -0.056 1.00 93.88 412 VAL A N 1
ATOM 3150 C CA . VAL A 1 412 ? 2.658 -1.705 -1.185 1.00 93.88 412 VAL A CA 1
ATOM 3151 C C . VAL A 1 412 ? 3.070 -3.003 -1.885 1.00 93.88 412 VAL A C 1
ATOM 3153 O O . VAL A 1 412 ? 2.936 -3.099 -3.104 1.00 93.88 412 VAL A O 1
ATOM 3156 N N . GLN A 1 413 ? 3.505 -4.002 -1.111 1.00 94.69 413 GLN A N 1
ATOM 3157 C CA . GLN A 1 413 ? 3.916 -5.310 -1.613 1.00 94.69 413 GLN A CA 1
ATOM 3158 C C . GLN A 1 413 ? 2.752 -6.003 -2.330 1.00 94.69 413 GLN A C 1
ATOM 3160 O O . GLN A 1 413 ? 2.876 -6.334 -3.502 1.00 94.69 413 GLN A O 1
ATOM 3165 N N . LYS A 1 414 ? 1.562 -6.059 -1.710 1.00 94.31 414 LYS A N 1
ATOM 3166 C CA . LYS A 1 414 ? 0.352 -6.626 -2.332 1.00 94.31 414 LYS A CA 1
ATOM 3167 C C . LYS A 1 414 ? -0.017 -5.958 -3.666 1.00 94.31 414 LYS A C 1
ATOM 3169 O O . LYS A 1 414 ? -0.486 -6.634 -4.581 1.00 94.31 414 LYS A O 1
ATOM 3174 N N . ILE A 1 415 ? 0.188 -4.643 -3.812 1.00 95.12 415 ILE A N 1
ATOM 3175 C CA . ILE A 1 415 ? -0.014 -3.951 -5.097 1.00 95.12 415 ILE A CA 1
ATOM 3176 C C . ILE A 1 415 ? 1.061 -4.362 -6.110 1.00 95.12 415 ILE A C 1
ATOM 3178 O O . ILE A 1 415 ? 0.706 -4.657 -7.254 1.00 95.12 415 ILE A O 1
ATOM 3182 N N . TYR A 1 416 ? 2.333 -4.401 -5.704 1.00 95.44 416 TYR A N 1
ATOM 3183 C CA . TYR A 1 416 ? 3.450 -4.821 -6.552 1.00 95.44 416 TYR A CA 1
ATOM 3184 C C . TYR A 1 416 ? 3.252 -6.247 -7.080 1.00 95.44 416 TYR A C 1
ATOM 3186 O O . TYR A 1 416 ? 3.220 -6.451 -8.295 1.00 95.44 416 TYR A O 1
ATOM 3194 N N . ASP A 1 417 ? 2.993 -7.202 -6.189 1.00 94.50 417 ASP A N 1
ATOM 3195 C CA . ASP A 1 417 ? 2.791 -8.613 -6.522 1.00 94.50 417 ASP A CA 1
ATOM 3196 C C . ASP A 1 417 ? 1.602 -8.788 -7.482 1.00 94.50 417 ASP A C 1
ATOM 3198 O O . ASP A 1 417 ? 1.689 -9.533 -8.457 1.00 94.50 417 ASP A O 1
ATOM 3202 N N . SER A 1 418 ? 0.525 -8.004 -7.301 1.00 94.62 418 SER A N 1
ATOM 3203 C CA . SER A 1 418 ? -0.648 -8.018 -8.194 1.00 94.62 418 SER A CA 1
ATOM 3204 C C . SER A 1 418 ? -0.365 -7.593 -9.640 1.00 94.62 418 SER A C 1
ATOM 3206 O O . SER A 1 418 ? -1.225 -7.760 -10.504 1.00 94.62 418 SER A O 1
ATOM 3208 N N . THR A 1 419 ? 0.813 -7.027 -9.922 1.00 93.19 419 THR A N 1
ATOM 3209 C CA . THR A 1 419 ? 1.240 -6.694 -11.291 1.00 93.19 419 THR A CA 1
ATOM 3210 C C . THR A 1 419 ? 1.969 -7.856 -11.965 1.00 93.19 419 THR A C 1
ATOM 3212 O O . THR A 1 419 ? 2.063 -7.898 -13.193 1.00 93.19 419 THR A O 1
ATOM 3215 N N . GLY A 1 420 ? 2.447 -8.840 -11.194 1.00 93.31 420 GLY A N 1
ATOM 3216 C CA . GLY A 1 420 ? 3.248 -9.959 -11.684 1.00 93.31 420 GLY A CA 1
ATOM 3217 C C . GLY A 1 420 ? 4.597 -9.515 -12.257 1.00 93.31 420 GLY A C 1
ATOM 3218 O O . GLY A 1 420 ? 4.990 -10.007 -13.316 1.00 93.31 420 GLY A O 1
ATOM 3219 N N . CYS A 1 421 ? 5.238 -8.536 -11.618 1.00 95.12 421 CYS A N 1
ATOM 3220 C CA . CYS A 1 421 ? 6.675 -8.292 -11.737 1.00 95.12 421 CYS A CA 1
ATOM 3221 C C . CYS A 1 421 ? 7.444 -9.245 -10.799 1.00 95.12 421 CYS A C 1
ATOM 3223 O O . CYS A 1 421 ? 6.878 -9.794 -9.856 1.00 95.12 421 CYS A O 1
ATOM 3225 N N . SER A 1 422 ? 8.732 -9.465 -11.061 1.00 95.00 422 SER A N 1
ATOM 3226 C CA . SER A 1 422 ? 9.574 -10.386 -10.285 1.00 95.00 422 SER A CA 1
ATOM 3227 C C . SER A 1 422 ? 9.972 -9.806 -8.927 1.00 95.00 422 SER A C 1
ATOM 3229 O O . SER A 1 422 ? 10.163 -8.594 -8.787 1.00 95.00 422 SER A O 1
ATOM 3231 N N . ALA A 1 423 ? 10.227 -10.677 -7.947 1.00 94.12 423 ALA A N 1
ATOM 3232 C CA . ALA A 1 423 ? 10.812 -10.295 -6.663 1.00 94.12 423 ALA A CA 1
ATOM 3233 C C . ALA A 1 423 ? 12.185 -9.600 -6.819 1.00 94.12 423 ALA A C 1
ATOM 3235 O O . ALA A 1 423 ? 12.521 -8.700 -6.049 1.00 94.12 423 ALA A O 1
ATOM 3236 N N . SER A 1 424 ? 12.960 -9.947 -7.853 1.00 92.88 424 SER A N 1
ATOM 3237 C CA . SER A 1 424 ? 14.245 -9.295 -8.154 1.00 92.88 424 SER A CA 1
ATOM 3238 C C . SER A 1 424 ? 14.105 -7.897 -8.781 1.00 92.88 424 SER A C 1
ATOM 3240 O O . SER A 1 424 ? 15.105 -7.188 -8.900 1.00 92.88 424 SER A O 1
ATOM 3242 N N . GLY A 1 425 ? 12.898 -7.492 -9.198 1.00 93.38 425 GLY A N 1
ATOM 3243 C CA . GLY A 1 425 ? 12.642 -6.205 -9.847 1.00 93.38 425 GLY A CA 1
ATOM 3244 C C . GLY A 1 425 ? 13.068 -5.018 -8.987 1.00 93.38 425 GLY A C 1
ATOM 3245 O O . GLY A 1 425 ? 12.809 -4.973 -7.782 1.00 93.38 425 GLY A O 1
ATOM 3246 N N . LYS A 1 426 ? 13.729 -4.027 -9.595 1.00 90.81 426 LYS A N 1
ATOM 3247 C CA . LYS A 1 426 ? 14.232 -2.852 -8.863 1.00 90.81 426 LYS A CA 1
ATOM 3248 C C . LYS A 1 426 ? 13.114 -2.006 -8.242 1.00 90.81 426 LYS A C 1
ATOM 3250 O O . LYS A 1 426 ? 13.393 -1.317 -7.267 1.00 90.81 426 LYS A O 1
ATOM 3255 N N . LEU A 1 427 ? 11.875 -2.108 -8.743 1.00 92.31 427 LEU A N 1
ATOM 3256 C CA . LEU A 1 427 ? 10.679 -1.464 -8.178 1.00 92.31 427 LEU A CA 1
ATOM 3257 C C . LEU A 1 427 ? 9.987 -2.264 -7.059 1.00 92.31 427 LEU A C 1
ATOM 3259 O O . LEU A 1 427 ? 9.015 -1.762 -6.494 1.00 92.31 427 LEU A O 1
ATOM 3263 N N . ASN A 1 428 ? 10.459 -3.470 -6.721 1.00 93.00 428 ASN A N 1
ATOM 3264 C CA . ASN A 1 428 ? 9.905 -4.244 -5.610 1.00 93.00 428 ASN A CA 1
ATOM 3265 C C . ASN A 1 428 ? 10.104 -3.479 -4.279 1.00 93.00 428 ASN A C 1
ATOM 3267 O O . ASN A 1 428 ? 11.248 -3.163 -3.941 1.00 93.00 428 ASN A O 1
ATOM 3271 N N . PRO A 1 429 ? 9.044 -3.218 -3.487 1.00 89.88 429 PRO A N 1
ATOM 3272 C CA . PRO A 1 429 ? 9.140 -2.570 -2.174 1.00 89.88 429 PRO A CA 1
ATOM 3273 C C . PRO A 1 429 ? 10.079 -3.271 -1.181 1.00 89.88 429 PRO A C 1
ATOM 3275 O O . PRO A 1 429 ? 10.656 -2.611 -0.315 1.00 89.88 429 PRO A O 1
ATOM 3278 N N . SER A 1 430 ? 10.290 -4.582 -1.327 1.00 88.81 430 SER A N 1
ATOM 3279 C CA . SER A 1 430 ? 11.266 -5.330 -0.521 1.00 88.81 430 SER A CA 1
ATOM 3280 C C . SER A 1 430 ? 12.726 -4.911 -0.786 1.00 88.81 430 SER A C 1
ATOM 3282 O O . SER A 1 430 ? 13.583 -5.099 0.070 1.00 88.81 430 SER A O 1
ATOM 3284 N N . ASN A 1 431 ? 13.023 -4.264 -1.922 1.00 83.69 431 ASN A N 1
ATOM 3285 C CA . ASN A 1 431 ? 14.373 -3.818 -2.301 1.00 83.69 431 ASN A CA 1
ATOM 3286 C C . ASN A 1 431 ? 14.699 -2.378 -1.829 1.00 83.69 431 ASN A C 1
ATOM 3288 O O . ASN A 1 431 ? 15.657 -1.763 -2.307 1.00 83.69 431 ASN A O 1
ATOM 3292 N N . THR A 1 432 ? 13.923 -1.819 -0.891 1.00 67.56 432 THR A N 1
ATOM 3293 C CA . THR A 1 432 ? 13.957 -0.393 -0.486 1.00 67.56 432 THR A CA 1
ATOM 3294 C C . THR A 1 432 ? 15.256 0.091 0.160 1.00 67.56 432 THR A C 1
ATOM 3296 O O . THR A 1 432 ? 15.539 1.285 0.077 1.00 67.56 432 THR A O 1
ATOM 3299 N N . LEU A 1 433 ? 16.085 -0.795 0.727 1.00 61.38 433 LEU A N 1
ATOM 3300 C CA . LEU A 1 433 ? 17.434 -0.435 1.205 1.00 61.38 433 LEU A CA 1
ATOM 3301 C C . LEU A 1 433 ? 18.353 0.066 0.077 1.00 61.38 433 LEU A C 1
ATOM 3303 O O . LEU A 1 433 ? 19.362 0.707 0.342 1.00 61.38 433 LEU A O 1
ATOM 3307 N N . SER A 1 434 ? 17.986 -0.186 -1.182 1.00 62.22 434 SER A N 1
ATOM 3308 C CA . SER A 1 434 ? 18.695 0.326 -2.351 1.00 62.22 434 SER A CA 1
ATOM 3309 C C . SER A 1 434 ? 18.126 1.643 -2.902 1.00 62.22 434 SER A C 1
ATOM 3311 O O . SER A 1 434 ? 18.454 1.969 -4.033 1.00 62.22 434 SER A O 1
ATOM 3313 N N . TRP A 1 435 ? 17.216 2.360 -2.218 1.00 75.38 435 TRP A N 1
ATOM 3314 C CA . TRP A 1 435 ? 16.473 3.497 -2.808 1.00 75.38 435 TRP A CA 1
ATOM 3315 C C . TRP A 1 435 ? 16.739 4.867 -2.140 1.00 75.38 435 TRP A C 1
ATOM 3317 O O . TRP A 1 435 ? 16.532 5.004 -0.925 1.00 75.38 435 TRP A O 1
ATOM 3327 N N . PRO A 1 436 ? 16.992 5.941 -2.918 1.00 71.25 436 PRO A N 1
ATOM 3328 C CA . PRO A 1 436 ? 16.914 6.017 -4.383 1.00 71.25 436 PRO A CA 1
ATOM 3329 C C . PRO A 1 436 ? 18.125 5.391 -5.099 1.00 71.25 436 PRO A C 1
ATOM 3331 O O . PRO A 1 436 ? 19.205 5.277 -4.530 1.00 71.25 436 PRO A O 1
ATOM 3334 N N . ASN A 1 437 ? 17.943 4.987 -6.359 1.00 73.06 437 ASN A N 1
ATOM 3335 C CA . ASN A 1 437 ? 19.011 4.462 -7.219 1.00 73.06 437 ASN A CA 1
ATOM 3336 C C . ASN A 1 437 ? 18.800 4.830 -8.696 1.00 73.06 437 ASN A C 1
ATOM 3338 O O . ASN A 1 437 ? 17.967 5.665 -9.045 1.00 73.06 437 ASN A O 1
ATOM 3342 N N . GLY A 1 438 ? 19.559 4.187 -9.590 1.00 71.19 438 GLY A N 1
ATOM 3343 C CA . GLY A 1 438 ? 19.455 4.391 -11.031 1.00 71.19 438 GLY A CA 1
ATOM 3344 C C . GLY A 1 438 ? 18.035 4.233 -11.599 1.00 71.19 438 GLY A C 1
ATOM 3345 O O . GLY A 1 438 ? 17.669 4.998 -12.487 1.00 71.19 438 GLY A O 1
ATOM 3346 N N . TYR A 1 439 ? 17.236 3.322 -11.042 1.00 78.12 439 TYR A N 1
ATOM 3347 C CA . TYR A 1 439 ? 15.913 2.914 -11.529 1.00 78.12 439 TYR A CA 1
ATOM 3348 C C . TYR A 1 439 ? 14.747 3.474 -10.704 1.00 78.12 439 TYR A C 1
ATOM 3350 O O . TYR A 1 439 ? 13.609 3.446 -11.170 1.00 78.12 439 TYR A O 1
ATOM 3358 N N . VAL A 1 440 ? 15.000 3.940 -9.476 1.00 83.38 440 VAL A N 1
ATOM 3359 C CA . VAL A 1 440 ? 13.954 4.415 -8.560 1.00 83.38 440 VAL A CA 1
ATOM 3360 C C . VAL A 1 440 ? 14.343 5.751 -7.949 1.00 83.38 440 VAL A C 1
ATOM 3362 O O . VAL A 1 440 ? 15.281 5.829 -7.157 1.00 83.38 440 VAL A O 1
ATOM 3365 N N . ASP A 1 441 ? 13.609 6.795 -8.323 1.00 85.50 441 ASP A N 1
ATOM 3366 C CA . ASP A 1 441 ? 13.808 8.163 -7.853 1.00 85.50 441 ASP A CA 1
ATOM 3367 C C . ASP A 1 441 ? 12.918 8.516 -6.641 1.00 85.50 441 ASP A C 1
ATOM 3369 O O . ASP A 1 441 ? 12.065 7.740 -6.188 1.00 85.50 441 ASP A O 1
ATOM 3373 N N . ASP A 1 442 ? 13.111 9.722 -6.104 1.00 87.44 442 ASP A N 1
ATOM 3374 C CA . ASP A 1 442 ? 12.326 10.226 -4.975 1.00 87.44 442 ASP A CA 1
ATOM 3375 C C . ASP A 1 442 ? 10.848 10.458 -5.314 1.00 87.44 442 ASP A C 1
ATOM 3377 O O . ASP A 1 442 ? 9.997 10.388 -4.422 1.00 87.44 442 ASP A O 1
ATOM 3381 N N . MET A 1 443 ? 10.509 10.716 -6.583 1.00 89.56 443 MET A N 1
ATOM 3382 C CA . MET A 1 443 ? 9.116 10.867 -7.010 1.00 89.56 443 MET A CA 1
ATOM 3383 C C . MET A 1 443 ? 8.390 9.523 -6.919 1.00 89.56 443 MET A C 1
ATOM 3385 O O . MET A 1 443 ? 7.276 9.456 -6.394 1.00 89.56 443 MET A O 1
ATOM 3389 N N . TRP A 1 444 ? 9.038 8.446 -7.362 1.00 90.44 444 TRP A N 1
ATOM 3390 C CA . TRP A 1 444 ? 8.542 7.084 -7.250 1.00 90.44 444 TRP A CA 1
ATOM 3391 C C . TRP A 1 444 ? 8.424 6.648 -5.792 1.00 90.44 444 TRP A C 1
ATOM 3393 O O . TRP A 1 444 ? 7.370 6.156 -5.387 1.00 90.44 444 TRP A O 1
ATOM 3403 N N . LYS A 1 445 ? 9.453 6.906 -4.973 1.00 89.00 445 LYS A N 1
ATOM 3404 C CA . LYS A 1 445 ? 9.450 6.620 -3.527 1.00 89.00 445 LYS A CA 1
ATOM 3405 C C . LYS A 1 445 ? 8.276 7.309 -2.815 1.00 89.00 445 LYS A C 1
ATOM 3407 O O . LYS A 1 445 ? 7.487 6.636 -2.149 1.00 89.00 445 LYS A O 1
ATOM 3412 N N . LYS A 1 446 ? 8.084 8.618 -3.029 1.00 90.50 446 LYS A N 1
ATOM 3413 C CA . LYS A 1 446 ? 6.952 9.390 -2.473 1.00 90.50 446 LYS A CA 1
ATOM 3414 C C . LYS A 1 446 ? 5.599 8.898 -3.000 1.00 90.50 446 LYS A C 1
ATOM 3416 O O . LYS A 1 446 ? 4.653 8.732 -2.229 1.00 90.50 446 LYS A O 1
ATOM 3421 N N . GLY A 1 447 ? 5.499 8.621 -4.300 1.00 92.25 447 GLY A N 1
ATOM 3422 C CA . GLY A 1 447 ? 4.295 8.090 -4.939 1.00 92.25 447 GLY A CA 1
ATOM 3423 C C . GLY A 1 447 ? 3.853 6.743 -4.357 1.00 92.25 447 GLY A C 1
ATOM 3424 O O . GLY A 1 447 ? 2.689 6.555 -3.985 1.00 92.25 447 GLY A O 1
ATOM 3425 N N . GLN A 1 448 ? 4.814 5.836 -4.192 1.00 91.31 448 GLN A N 1
ATOM 3426 C CA . GLN A 1 448 ? 4.652 4.535 -3.553 1.00 91.31 448 GLN A CA 1
ATOM 3427 C C . GLN A 1 448 ? 4.199 4.646 -2.092 1.00 91.31 448 GLN A C 1
ATOM 3429 O O . GLN A 1 448 ? 3.270 3.944 -1.688 1.00 91.31 448 GLN A O 1
ATOM 3434 N N . GLN A 1 449 ? 4.799 5.556 -1.322 1.00 89.62 449 GLN A N 1
ATOM 3435 C CA . GLN A 1 449 ? 4.477 5.807 0.088 1.00 89.62 449 GLN A CA 1
ATOM 3436 C C . GLN A 1 449 ? 3.128 6.520 0.308 1.00 89.62 449 GLN A C 1
ATOM 3438 O O . GLN A 1 449 ? 2.773 6.810 1.446 1.00 89.62 449 GLN A O 1
ATOM 3443 N N . GLY A 1 450 ? 2.338 6.769 -0.742 1.00 90.56 450 GLY A N 1
ATOM 3444 C CA . GLY A 1 450 ? 0.980 7.318 -0.637 1.00 90.56 450 GLY A CA 1
ATOM 3445 C C . GLY A 1 450 ? 0.773 8.666 -1.328 1.00 90.56 450 GLY A C 1
ATOM 3446 O O . GLY A 1 450 ? -0.354 9.156 -1.345 1.00 90.56 450 GLY A O 1
ATOM 3447 N N . GLY A 1 451 ? 1.811 9.239 -1.951 1.00 92.75 451 GLY A N 1
ATOM 3448 C CA . GLY A 1 451 ? 1.678 10.404 -2.835 1.00 92.75 451 GLY A CA 1
ATOM 3449 C C . GLY A 1 451 ? 0.856 10.121 -4.101 1.00 92.75 451 GLY A C 1
ATOM 3450 O O . GLY A 1 451 ? 0.323 11.040 -4.714 1.00 92.75 451 GLY A O 1
ATOM 3451 N N . TRP A 1 452 ? 0.701 8.849 -4.479 1.00 94.62 452 TRP A N 1
ATOM 3452 C CA . TRP A 1 452 ? -0.217 8.401 -5.528 1.00 94.62 452 TRP A CA 1
ATOM 3453 C C . TRP A 1 452 ? -1.359 7.570 -4.946 1.00 94.62 452 TRP A C 1
ATOM 3455 O O . TRP A 1 452 ? -1.161 6.806 -3.998 1.00 94.62 452 TRP A O 1
ATOM 3465 N N . SER A 1 453 ? -2.540 7.632 -5.571 1.00 93.94 453 SER A N 1
ATOM 3466 C CA . SER A 1 453 ? -3.631 6.698 -5.264 1.00 93.94 453 SER A CA 1
ATOM 3467 C C . SER A 1 453 ? -3.207 5.242 -5.522 1.00 93.94 453 SER A C 1
ATOM 3469 O O . SER A 1 453 ? -2.282 4.987 -6.298 1.00 93.94 453 SER A O 1
ATOM 3471 N N . VAL A 1 454 ? -3.890 4.277 -4.894 1.00 93.81 454 VAL A N 1
ATOM 3472 C CA . VAL A 1 454 ? -3.637 2.837 -5.114 1.00 93.81 454 VAL A CA 1
ATOM 3473 C C . VAL A 1 454 ? -3.732 2.491 -6.604 1.00 93.81 454 VAL A C 1
ATOM 3475 O O . VAL A 1 454 ? -2.825 1.863 -7.148 1.00 93.81 454 VAL A O 1
ATOM 3478 N N . ASN A 1 455 ? -4.770 2.990 -7.282 1.00 94.25 455 ASN A N 1
ATOM 3479 C CA . ASN A 1 455 ? -4.979 2.775 -8.713 1.00 94.25 455 ASN A CA 1
ATOM 3480 C C . ASN A 1 455 ? -3.872 3.431 -9.549 1.00 94.25 455 ASN A C 1
ATOM 3482 O O . ASN A 1 455 ? -3.357 2.812 -10.468 1.00 94.25 455 ASN A O 1
ATOM 3486 N N . THR A 1 456 ? -3.442 4.648 -9.203 1.00 95.75 456 THR A N 1
ATOM 3487 C CA . THR A 1 456 ? -2.361 5.354 -9.912 1.00 95.75 456 THR A CA 1
ATOM 3488 C C . THR A 1 456 ? -1.022 4.616 -9.797 1.00 95.75 456 THR A C 1
ATOM 3490 O O . THR A 1 456 ? -0.326 4.466 -10.800 1.00 95.75 456 THR A O 1
ATOM 3493 N N . TYR A 1 457 ? -0.662 4.130 -8.603 1.00 95.12 457 TYR A N 1
ATOM 3494 C CA . TYR A 1 457 ? 0.563 3.346 -8.394 1.00 95.12 457 TYR A CA 1
ATOM 3495 C C . TYR A 1 457 ? 0.504 2.006 -9.145 1.00 95.12 457 TYR A C 1
ATOM 3497 O O . TYR A 1 457 ? 1.420 1.690 -9.906 1.00 95.12 457 TYR A O 1
ATOM 3505 N N . LYS A 1 458 ? -0.619 1.279 -9.032 1.00 95.44 458 LYS A N 1
ATOM 3506 C CA . LYS A 1 458 ? -0.874 0.033 -9.770 1.00 95.44 458 LYS A CA 1
ATOM 3507 C C . LYS A 1 458 ? -0.760 0.242 -11.289 1.00 95.44 458 LYS A C 1
ATOM 3509 O O . LYS A 1 458 ? -0.013 -0.476 -11.946 1.00 95.44 458 LYS A O 1
ATOM 3514 N N . SER A 1 459 ? -1.412 1.265 -11.845 1.00 96.75 459 SER A N 1
ATOM 3515 C CA . SER A 1 459 ? -1.364 1.579 -13.282 1.00 96.75 459 SER A CA 1
ATOM 3516 C C . SER A 1 459 ? 0.036 1.945 -13.781 1.00 96.75 459 SER A C 1
ATOM 3518 O O . SER A 1 459 ? 0.394 1.574 -14.898 1.00 96.75 459 SER A O 1
ATOM 3520 N N . LYS A 1 460 ? 0.852 2.637 -12.973 1.00 96.44 460 LYS A N 1
ATOM 3521 C CA . LYS A 1 460 ? 2.252 2.937 -13.323 1.00 96.44 460 LYS A CA 1
ATOM 3522 C C . LYS A 1 460 ? 3.099 1.662 -13.408 1.00 96.44 460 LYS A C 1
ATOM 3524 O O . LYS A 1 460 ? 3.820 1.497 -14.387 1.00 96.44 460 LYS A O 1
ATOM 3529 N N . LEU A 1 461 ? 2.958 0.739 -12.452 1.00 96.19 461 LEU A N 1
ATOM 3530 C CA . LEU A 1 461 ? 3.621 -0.573 -12.500 1.00 96.19 461 LEU A CA 1
ATOM 3531 C C . LEU A 1 461 ? 3.184 -1.401 -13.723 1.00 96.19 461 LEU A C 1
ATOM 3533 O O . LEU A 1 461 ? 4.032 -1.924 -14.445 1.00 96.19 461 LEU A O 1
ATOM 3537 N N . PHE A 1 462 ? 1.880 -1.460 -14.022 1.00 96.94 462 PHE A N 1
ATOM 3538 C CA . PHE A 1 462 ? 1.378 -2.145 -15.223 1.00 96.94 462 PHE A CA 1
ATOM 3539 C C . PHE A 1 462 ? 1.890 -1.534 -16.530 1.00 96.94 462 PHE A C 1
ATOM 3541 O O . PHE A 1 462 ? 2.171 -2.271 -17.473 1.00 96.94 462 PHE A O 1
ATOM 3548 N N . ASN A 1 463 ? 2.036 -0.207 -16.601 1.00 96.56 463 ASN A N 1
ATOM 3549 C CA . ASN A 1 463 ? 2.601 0.451 -17.777 1.00 96.56 463 ASN A CA 1
ATOM 3550 C C . ASN A 1 463 ? 4.046 -0.017 -18.022 1.00 96.56 463 ASN A C 1
ATOM 3552 O O . ASN A 1 463 ? 4.357 -0.458 -19.125 1.00 96.56 463 ASN A O 1
ATOM 3556 N N . ILE A 1 464 ? 4.875 -0.038 -16.972 1.00 95.56 464 ILE A N 1
ATOM 3557 C CA . ILE A 1 464 ? 6.268 -0.509 -17.030 1.00 95.56 464 ILE A CA 1
ATOM 3558 C C . ILE A 1 464 ? 6.339 -1.984 -17.444 1.00 95.56 464 ILE A C 1
ATOM 3560 O O . ILE A 1 464 ? 7.105 -2.324 -18.343 1.00 95.56 464 ILE A O 1
ATOM 3564 N N . LYS A 1 465 ? 5.493 -2.854 -16.874 1.00 96.12 465 LYS A N 1
ATOM 3565 C CA . LYS A 1 465 ? 5.412 -4.265 -17.291 1.00 96.12 465 LYS A CA 1
ATOM 3566 C C . LYS A 1 465 ? 5.019 -4.419 -18.764 1.00 96.12 465 LYS A C 1
ATOM 3568 O O . LYS A 1 465 ? 5.626 -5.217 -19.471 1.00 96.12 465 LYS A O 1
ATOM 3573 N N . ARG A 1 466 ? 4.041 -3.648 -19.247 1.00 96.38 466 ARG A N 1
ATOM 3574 C CA . ARG A 1 466 ? 3.604 -3.683 -20.652 1.00 96.38 466 ARG A CA 1
ATOM 3575 C C . ARG A 1 466 ? 4.692 -3.178 -21.603 1.00 96.38 466 ARG A C 1
ATOM 3577 O O . ARG A 1 466 ? 4.901 -3.787 -22.647 1.00 96.38 466 ARG A O 1
ATOM 3584 N N . GLN A 1 467 ? 5.392 -2.099 -21.245 1.00 95.38 467 GLN A N 1
ATOM 3585 C CA . GLN A 1 467 ? 6.541 -1.600 -22.009 1.00 95.38 467 GLN A CA 1
ATOM 3586 C C . GLN A 1 467 ? 7.658 -2.647 -22.071 1.00 95.38 467 GLN A C 1
ATOM 3588 O O . GLN A 1 467 ? 8.133 -2.945 -23.161 1.00 95.38 467 GLN A O 1
ATOM 3593 N N . MET A 1 468 ? 7.995 -3.273 -20.938 1.00 95.25 468 MET A N 1
ATOM 3594 C CA . MET A 1 468 ? 8.944 -4.387 -20.876 1.00 95.25 468 MET A CA 1
ATOM 3595 C C . MET A 1 468 ? 8.525 -5.536 -21.798 1.00 95.25 468 MET A C 1
ATOM 3597 O O . MET A 1 468 ? 9.332 -5.990 -22.596 1.00 95.25 468 MET A O 1
ATOM 3601 N N . GLN A 1 469 ? 7.275 -6.003 -21.727 1.00 95.50 469 GLN A N 1
ATOM 3602 C CA . GLN A 1 469 ? 6.793 -7.102 -22.573 1.00 95.50 469 GLN A CA 1
ATOM 3603 C C . GLN A 1 469 ? 6.847 -6.747 -24.068 1.00 95.50 469 GLN A C 1
ATOM 3605 O O . GLN A 1 469 ? 7.316 -7.550 -24.868 1.00 95.50 469 GLN A O 1
ATOM 3610 N N . SER A 1 470 ? 6.434 -5.532 -24.442 1.00 95.69 470 SER A N 1
ATOM 3611 C CA . SER A 1 470 ? 6.518 -5.045 -25.825 1.00 95.69 470 SER A CA 1
ATOM 3612 C C . SER A 1 470 ? 7.964 -4.922 -26.316 1.00 95.69 470 SER A C 1
ATOM 3614 O O . SER A 1 470 ? 8.241 -5.238 -27.472 1.00 95.69 470 SER A O 1
ATOM 3616 N N . GLY A 1 471 ? 8.874 -4.480 -25.445 1.00 94.56 471 GLY A N 1
ATOM 3617 C CA . GLY A 1 471 ? 10.307 -4.395 -25.713 1.00 94.56 471 GLY A CA 1
ATOM 3618 C C . GLY A 1 471 ? 10.957 -5.769 -25.854 1.00 94.56 471 GLY A C 1
ATOM 3619 O O . GLY A 1 471 ? 11.693 -5.995 -26.799 1.00 94.56 471 GLY A O 1
ATOM 3620 N N . LEU A 1 472 ? 10.628 -6.732 -24.990 1.00 94.75 472 LEU A N 1
ATOM 3621 C CA . LEU A 1 472 ? 11.135 -8.107 -25.089 1.00 94.75 472 LEU A CA 1
ATOM 3622 C C . LEU A 1 472 ? 10.673 -8.819 -26.373 1.00 94.75 472 LEU A C 1
ATOM 3624 O O . LEU A 1 472 ? 11.405 -9.654 -26.892 1.00 94.75 472 LEU A O 1
ATOM 3628 N N . LEU A 1 473 ? 9.490 -8.477 -26.898 1.00 95.50 473 LEU A N 1
ATOM 3629 C CA . LEU A 1 473 ? 9.007 -8.972 -28.193 1.00 95.50 473 LEU A CA 1
ATOM 3630 C C . LEU A 1 473 ? 9.696 -8.292 -29.388 1.00 95.50 473 LEU A C 1
ATOM 3632 O O . LEU A 1 473 ? 9.911 -8.938 -30.408 1.00 95.50 473 LEU A O 1
ATOM 3636 N N . ASN A 1 474 ? 10.043 -7.004 -29.277 1.00 93.19 474 ASN A N 1
ATOM 3637 C CA . ASN A 1 474 ? 10.656 -6.211 -30.351 1.00 93.19 474 ASN A CA 1
ATOM 3638 C C . ASN A 1 474 ? 11.900 -5.441 -29.853 1.00 93.19 474 ASN A C 1
ATOM 3640 O O . ASN A 1 474 ? 11.921 -4.205 -29.867 1.00 93.19 474 ASN A O 1
ATOM 3644 N N . PRO A 1 475 ? 12.963 -6.141 -29.413 1.00 88.38 475 PRO A N 1
ATOM 3645 C CA . PRO A 1 475 ? 14.044 -5.529 -28.633 1.00 88.38 475 PRO A CA 1
ATOM 3646 C C . PRO A 1 475 ? 14.903 -4.548 -29.432 1.00 88.38 475 PRO A C 1
ATOM 3648 O O . PRO A 1 475 ? 15.533 -3.675 -28.844 1.00 88.38 475 PRO A O 1
ATOM 3651 N N . LYS A 1 476 ? 14.899 -4.633 -30.769 1.00 88.62 476 LYS A N 1
ATOM 3652 C CA . LYS A 1 476 ? 15.649 -3.717 -31.641 1.00 88.62 476 LYS A CA 1
ATOM 3653 C C . LYS A 1 476 ? 15.053 -2.304 -31.729 1.00 88.62 476 LYS A C 1
ATOM 3655 O O . LYS A 1 476 ? 15.774 -1.389 -32.114 1.00 88.62 476 LYS A O 1
ATOM 3660 N N . THR A 1 477 ? 13.773 -2.108 -31.389 1.00 87.62 477 THR A N 1
ATOM 3661 C CA . THR A 1 477 ? 13.088 -0.808 -31.538 1.00 87.62 477 THR A CA 1
ATOM 3662 C C . THR A 1 477 ? 13.575 0.227 -30.522 1.00 87.62 477 THR A C 1
ATOM 3664 O O . THR A 1 477 ? 13.916 1.344 -30.899 1.00 87.62 477 THR A O 1
ATOM 3667 N N . ASP A 1 478 ? 13.633 -0.149 -29.243 1.00 88.88 478 ASP A N 1
ATOM 3668 C CA . ASP A 1 478 ? 14.187 0.670 -28.158 1.00 88.88 478 ASP A CA 1
ATOM 3669 C C . ASP A 1 478 ? 14.775 -0.254 -27.083 1.00 88.88 478 ASP A C 1
ATOM 3671 O O . ASP A 1 478 ? 14.130 -0.624 -26.092 1.00 88.88 478 ASP A O 1
ATOM 3675 N N . PHE A 1 479 ? 16.007 -0.702 -27.329 1.00 90.50 479 PHE A N 1
ATOM 3676 C CA . PHE A 1 479 ? 16.668 -1.658 -26.448 1.00 90.50 479 PHE A CA 1
ATOM 3677 C C . PHE A 1 479 ? 17.026 -1.044 -25.090 1.00 90.50 479 PHE A C 1
ATOM 3679 O O . PHE A 1 479 ? 16.887 -1.712 -24.068 1.00 90.50 479 PHE A O 1
ATOM 3686 N N . ASP A 1 480 ? 17.389 0.240 -25.051 1.00 87.81 480 ASP A N 1
ATOM 3687 C CA . ASP A 1 480 ? 17.706 0.952 -23.810 1.00 87.81 480 ASP A CA 1
ATOM 3688 C C . ASP A 1 480 ? 16.473 0.989 -22.888 1.00 87.81 480 ASP A C 1
ATOM 3690 O O . ASP A 1 480 ? 16.557 0.627 -21.711 1.00 87.81 480 ASP A O 1
ATOM 3694 N N . ASN A 1 481 ? 15.289 1.317 -23.419 1.00 89.81 481 ASN A N 1
ATOM 3695 C CA . ASN A 1 481 ? 14.057 1.254 -22.633 1.00 89.81 481 ASN A CA 1
ATOM 3696 C C . ASN A 1 481 ? 13.654 -0.180 -22.258 1.00 89.81 481 ASN A C 1
ATOM 3698 O O . ASN A 1 481 ? 13.108 -0.407 -21.172 1.00 89.81 481 ASN A O 1
ATOM 3702 N N . THR A 1 482 ? 13.960 -1.161 -23.109 1.00 92.44 482 THR A N 1
ATOM 3703 C CA . THR A 1 482 ? 13.741 -2.584 -22.809 1.00 92.44 482 THR A CA 1
ATOM 3704 C C . THR A 1 482 ? 14.615 -3.043 -21.635 1.00 92.44 482 THR A C 1
ATOM 3706 O O . THR A 1 482 ? 14.105 -3.684 -20.714 1.00 92.44 482 THR A O 1
ATOM 3709 N N . ILE A 1 483 ? 15.895 -2.645 -21.588 1.00 90.81 483 ILE A N 1
ATOM 3710 C CA . ILE A 1 483 ? 16.780 -2.886 -20.437 1.00 90.81 483 ILE A CA 1
ATOM 3711 C C . ILE A 1 483 ? 16.206 -2.225 -19.182 1.00 90.81 483 ILE A C 1
ATOM 3713 O O . ILE A 1 483 ? 16.055 -2.899 -18.161 1.00 90.81 483 ILE A O 1
ATOM 3717 N N . ASN A 1 484 ? 15.852 -0.936 -19.241 1.00 90.00 484 ASN A N 1
ATOM 3718 C CA . ASN A 1 484 ? 15.340 -0.213 -18.075 1.00 90.00 484 ASN A CA 1
ATOM 3719 C C . ASN A 1 484 ? 14.087 -0.873 -17.485 1.00 90.00 484 ASN A C 1
ATOM 3721 O O . ASN A 1 484 ? 14.047 -1.212 -16.302 1.00 90.00 484 ASN A O 1
ATOM 3725 N N . THR A 1 485 ? 13.069 -1.088 -18.316 1.00 93.56 485 THR A N 1
ATOM 3726 C CA . THR A 1 485 ? 11.781 -1.636 -17.873 1.00 93.56 485 THR A CA 1
ATOM 3727 C C . THR A 1 485 ? 11.904 -3.097 -17.417 1.00 93.56 485 THR A C 1
ATOM 3729 O O . THR A 1 485 ? 11.265 -3.485 -16.434 1.00 93.56 485 THR A O 1
ATOM 3732 N N . SER A 1 486 ? 12.808 -3.881 -18.021 1.00 94.25 486 SER A N 1
ATOM 3733 C CA . SER A 1 486 ? 13.164 -5.226 -17.545 1.00 94.25 486 SER A CA 1
ATOM 3734 C C . SER A 1 486 ? 13.906 -5.208 -16.205 1.00 94.25 486 SER A C 1
ATOM 3736 O O . SER A 1 486 ? 13.594 -6.004 -15.321 1.00 94.25 486 SER A O 1
ATOM 3738 N N . MET A 1 487 ? 14.824 -4.271 -15.967 1.00 91.38 487 MET A N 1
ATOM 3739 C CA . MET A 1 487 ? 15.463 -4.121 -14.653 1.00 91.38 487 MET A CA 1
ATOM 3740 C C . MET A 1 487 ? 14.465 -3.658 -13.582 1.00 91.38 487 MET A C 1
ATOM 3742 O O . MET A 1 487 ? 14.443 -4.200 -12.476 1.00 91.38 487 MET A O 1
ATOM 3746 N N . MET A 1 488 ? 13.580 -2.720 -13.918 1.00 92.00 488 MET A N 1
ATOM 3747 C CA . MET A 1 488 ? 12.509 -2.240 -13.043 1.00 92.00 488 MET A CA 1
ATOM 3748 C C . MET A 1 488 ? 11.554 -3.358 -12.588 1.00 92.00 488 MET A C 1
ATOM 3750 O O . MET A 1 488 ? 11.273 -3.452 -11.394 1.00 92.00 488 MET A O 1
ATOM 3754 N N . CYS A 1 489 ? 11.077 -4.198 -13.515 1.00 94.88 489 CYS A N 1
ATOM 3755 C CA . CYS A 1 489 ? 10.041 -5.207 -13.255 1.00 94.88 489 CYS A CA 1
ATOM 3756 C C . CYS A 1 489 ? 10.603 -6.622 -13.013 1.00 94.88 489 CYS A C 1
ATOM 3758 O O . CYS A 1 489 ? 10.204 -7.286 -12.061 1.00 94.88 489 CYS A O 1
ATOM 3760 N N . ASN A 1 490 ? 11.560 -7.093 -13.815 1.00 94.06 490 ASN A N 1
ATOM 3761 C CA . ASN A 1 490 ? 12.140 -8.438 -13.694 1.00 94.06 490 ASN A CA 1
ATOM 3762 C C . ASN A 1 490 ? 13.457 -8.489 -12.903 1.00 94.06 490 ASN A C 1
ATOM 3764 O O . ASN A 1 490 ? 13.819 -9.553 -12.401 1.00 94.06 490 ASN A O 1
ATOM 3768 N N . GLY A 1 491 ? 14.184 -7.372 -12.796 1.00 91.75 491 GLY A N 1
ATOM 3769 C CA . GLY A 1 491 ? 15.488 -7.314 -12.122 1.00 91.75 491 GLY A CA 1
ATOM 3770 C C . GLY A 1 491 ? 16.637 -7.926 -12.922 1.00 91.75 491 GLY A C 1
ATOM 3771 O O . GLY A 1 491 ? 17.715 -8.139 -12.371 1.00 91.75 491 GLY A O 1
ATOM 3772 N N . LYS A 1 492 ? 16.403 -8.234 -14.202 1.00 91.50 492 LYS A N 1
ATOM 3773 C CA . LYS A 1 492 ? 17.352 -8.887 -15.110 1.00 91.50 492 LYS A CA 1
ATOM 3774 C C . LYS A 1 492 ? 17.473 -8.075 -16.396 1.00 91.50 492 LYS A C 1
ATOM 3776 O O . LYS A 1 492 ? 16.463 -7.596 -16.915 1.00 91.50 492 LYS A O 1
ATOM 3781 N N . MET A 1 493 ? 18.691 -7.950 -16.915 1.00 89.94 493 MET A N 1
ATOM 3782 C CA . MET A 1 493 ? 18.921 -7.357 -18.233 1.00 89.94 493 MET A CA 1
ATOM 3783 C C . MET A 1 493 ? 18.503 -8.360 -19.328 1.00 89.94 493 MET A C 1
ATOM 3785 O O . MET A 1 493 ? 18.803 -9.548 -19.177 1.00 89.94 493 MET A O 1
ATOM 3789 N N . PRO A 1 494 ? 17.803 -7.913 -20.386 1.00 93.06 494 PRO A N 1
ATOM 3790 C CA . PRO A 1 494 ? 17.444 -8.739 -21.539 1.00 93.06 494 PRO A CA 1
ATOM 3791 C C . PRO A 1 494 ? 18.680 -9.097 -22.371 1.00 93.06 494 PRO A C 1
ATOM 3793 O O . PRO A 1 494 ? 19.681 -8.384 -22.335 1.00 93.06 494 PRO A O 1
ATOM 3796 N N . GLU A 1 495 ? 18.602 -10.165 -23.162 1.00 92.69 495 GLU A N 1
ATOM 3797 C CA . GLU A 1 495 ? 19.666 -10.503 -24.112 1.00 92.69 495 GLU A CA 1
ATOM 3798 C C . GLU A 1 495 ? 19.791 -9.441 -25.213 1.00 92.69 495 GLU A C 1
ATOM 3800 O O . GLU A 1 495 ? 18.807 -8.821 -25.618 1.00 92.69 495 GLU A O 1
ATOM 3805 N N . ILE A 1 496 ? 21.022 -9.205 -25.674 1.00 92.81 496 ILE A N 1
ATOM 3806 C CA . ILE A 1 496 ? 21.324 -8.179 -26.678 1.00 92.81 496 ILE A CA 1
ATOM 3807 C C . ILE A 1 496 ? 20.905 -8.713 -28.057 1.00 92.81 496 ILE A C 1
ATOM 3809 O O . ILE A 1 496 ? 21.415 -9.754 -28.463 1.00 92.81 496 ILE A O 1
ATOM 3813 N N . PRO A 1 497 ? 20.025 -8.026 -28.811 1.00 93.56 497 PRO A N 1
ATOM 3814 C CA . PRO A 1 497 ? 19.444 -8.552 -30.052 1.00 93.56 497 PRO A CA 1
ATOM 3815 C C . PRO A 1 497 ? 20.327 -8.327 -31.294 1.00 93.56 497 PRO A C 1
ATOM 3817 O O . PRO A 1 497 ? 19.839 -8.389 -32.426 1.00 93.56 497 PRO A O 1
ATOM 3820 N N . TRP A 1 498 ? 21.606 -8.011 -31.091 1.00 91.25 498 TRP A N 1
ATOM 3821 C CA . TRP A 1 498 ? 22.607 -7.787 -32.130 1.00 91.25 498 TRP A CA 1
ATOM 3822 C C . TRP A 1 498 ? 23.899 -8.496 -31.746 1.00 91.25 498 TRP A C 1
ATOM 3824 O O . TRP A 1 498 ? 24.319 -8.429 -30.587 1.00 91.25 498 TRP A O 1
ATOM 3834 N N . ASP A 1 499 ? 24.569 -9.077 -32.736 1.00 90.69 499 ASP A N 1
ATOM 3835 C CA . ASP A 1 499 ? 25.930 -9.566 -32.571 1.00 90.69 499 ASP A CA 1
ATOM 3836 C C . ASP A 1 499 ? 26.865 -8.395 -32.258 1.00 90.69 499 ASP A C 1
ATOM 3838 O O . ASP A 1 499 ? 26.865 -7.361 -32.934 1.00 90.69 499 ASP A O 1
ATOM 3842 N N . LYS A 1 500 ? 27.654 -8.545 -31.195 1.00 93.19 500 LYS A N 1
ATOM 3843 C CA . LYS A 1 500 ? 28.635 -7.547 -30.775 1.00 93.19 500 LYS A CA 1
ATOM 3844 C C . LYS A 1 500 ? 29.864 -7.653 -31.685 1.00 93.19 500 LYS A C 1
ATOM 3846 O O . LYS A 1 500 ? 30.485 -8.716 -31.688 1.00 93.19 500 LYS A O 1
ATOM 3851 N N . PRO A 1 501 ? 30.242 -6.595 -32.433 1.00 93.00 501 PRO A N 1
ATOM 3852 C CA . PRO A 1 501 ? 31.442 -6.622 -33.265 1.00 93.00 501 PRO A CA 1
ATOM 3853 C C . PRO A 1 501 ? 32.692 -6.974 -32.450 1.00 93.00 501 PRO A C 1
ATOM 3855 O O . PRO A 1 501 ? 32.749 -6.742 -31.240 1.00 93.00 501 PRO A O 1
ATOM 3858 N N . CYS A 1 502 ? 33.742 -7.483 -33.097 1.00 94.19 502 CYS A N 1
ATOM 3859 C CA . CYS A 1 502 ? 35.033 -7.531 -32.418 1.00 94.19 502 CYS A CA 1
ATOM 3860 C C . CYS A 1 502 ? 35.569 -6.096 -32.223 1.00 94.19 502 CYS A C 1
ATOM 3862 O O . CYS A 1 502 ? 35.189 -5.178 -32.955 1.00 94.19 502 CYS A O 1
ATOM 3864 N N . TRP A 1 503 ? 36.480 -5.884 -31.262 1.00 93.88 503 TRP A N 1
ATOM 3865 C CA . TRP A 1 503 ? 37.066 -4.554 -31.016 1.00 93.88 503 TRP A CA 1
ATOM 3866 C C . TRP A 1 503 ? 37.641 -3.924 -32.294 1.00 93.88 503 TRP A C 1
ATOM 3868 O O . TRP A 1 503 ? 37.449 -2.735 -32.530 1.00 93.88 503 TRP A O 1
ATOM 3878 N N . ARG A 1 504 ? 38.281 -4.727 -33.157 1.00 91.81 504 ARG A N 1
ATOM 3879 C CA . ARG A 1 504 ? 38.877 -4.241 -34.406 1.00 91.81 504 ARG A CA 1
ATOM 3880 C C . ARG A 1 504 ? 37.831 -3.754 -35.408 1.00 91.81 504 ARG A C 1
ATOM 3882 O O . ARG A 1 504 ? 38.028 -2.702 -36.008 1.00 91.81 504 ARG A O 1
ATOM 3889 N N . ASP A 1 505 ? 36.719 -4.465 -35.563 1.00 92.19 505 ASP A N 1
ATOM 3890 C CA . ASP A 1 505 ? 35.631 -4.021 -36.440 1.00 92.19 505 ASP A CA 1
ATOM 3891 C C . ASP A 1 505 ? 34.949 -2.778 -35.871 1.00 92.19 505 ASP A C 1
ATOM 3893 O O . ASP A 1 505 ? 34.659 -1.842 -36.609 1.00 92.19 505 ASP A O 1
ATOM 3897 N N . PHE A 1 506 ? 34.769 -2.712 -34.549 1.00 95.19 506 PHE A N 1
ATOM 3898 C CA . PHE A 1 506 ? 34.228 -1.537 -33.871 1.00 95.19 506 PHE A CA 1
ATOM 3899 C C . PHE A 1 506 ? 35.098 -0.287 -34.098 1.00 95.19 506 PHE A C 1
ATOM 3901 O O . PHE A 1 506 ? 34.558 0.755 -34.479 1.00 95.19 506 PHE A O 1
ATOM 3908 N N . THR A 1 507 ? 36.431 -0.377 -33.959 1.00 94.19 507 THR A N 1
ATOM 3909 C CA . THR A 1 507 ? 37.314 0.769 -34.258 1.00 94.19 507 THR A CA 1
ATOM 3910 C C . THR A 1 507 ? 37.354 1.105 -35.752 1.00 94.19 507 THR A C 1
ATOM 3912 O O . THR A 1 507 ? 37.346 2.287 -36.102 1.00 94.19 507 THR A O 1
ATOM 3915 N N . ILE A 1 508 ? 37.279 0.117 -36.654 1.00 91.81 508 ILE A N 1
ATOM 3916 C CA . ILE A 1 508 ? 37.162 0.350 -38.108 1.00 91.81 508 ILE A CA 1
ATOM 3917 C C . ILE A 1 508 ? 35.862 1.088 -38.458 1.00 91.81 508 ILE A C 1
ATOM 3919 O O . ILE A 1 508 ? 35.894 2.063 -39.204 1.00 91.81 508 ILE A O 1
ATOM 3923 N N . ILE A 1 509 ? 34.718 0.663 -37.918 1.00 94.38 509 ILE A N 1
ATOM 3924 C CA . ILE A 1 509 ? 33.421 1.303 -38.169 1.00 94.38 509 ILE A CA 1
ATOM 3925 C C . ILE A 1 509 ? 33.444 2.762 -37.701 1.00 94.38 509 ILE A C 1
ATOM 3927 O O . ILE A 1 509 ? 33.007 3.660 -38.427 1.00 94.38 509 ILE A O 1
ATOM 3931 N N . LEU A 1 510 ? 33.965 3.012 -36.500 1.00 95.75 510 LEU A N 1
ATOM 3932 C CA . LEU A 1 510 ? 33.900 4.324 -35.861 1.00 95.75 510 LEU A CA 1
ATOM 3933 C C . LEU A 1 510 ? 34.954 5.315 -36.360 1.00 95.75 510 LEU A C 1
ATOM 3935 O O . LEU A 1 510 ? 34.650 6.499 -36.440 1.00 95.75 510 LEU A O 1
ATOM 3939 N N . SER A 1 511 ? 36.131 4.855 -36.790 1.00 93.00 511 SER A N 1
ATOM 3940 C CA . SER A 1 511 ? 37.150 5.703 -37.438 1.00 93.00 511 SER A CA 1
ATOM 3941 C C . SER A 1 511 ? 36.715 6.265 -38.799 1.00 93.00 511 SER A C 1
ATOM 3943 O O . SER A 1 511 ? 37.329 7.201 -39.304 1.00 93.00 511 SER A O 1
ATOM 3945 N N . THR A 1 512 ? 35.610 5.777 -39.380 1.00 93.50 512 THR A N 1
ATOM 3946 C CA . THR A 1 512 ? 34.981 6.451 -40.531 1.00 93.50 512 THR A CA 1
ATOM 3947 C C . THR A 1 512 ? 34.393 7.822 -40.171 1.00 93.50 512 THR A C 1
ATOM 3949 O O . THR A 1 512 ? 34.278 8.684 -41.048 1.00 93.50 512 THR A O 1
ATOM 3952 N N . ILE A 1 513 ? 34.007 8.027 -38.905 1.00 95.25 513 ILE A N 1
ATOM 3953 C CA . ILE A 1 513 ? 33.301 9.218 -38.428 1.00 95.25 513 ILE A CA 1
ATOM 3954 C C . ILE A 1 513 ? 34.292 10.377 -38.231 1.00 95.25 513 ILE A C 1
ATOM 3956 O O . ILE A 1 513 ? 35.287 10.211 -37.523 1.00 95.25 513 ILE A O 1
ATOM 3960 N N . PRO A 1 514 ? 34.031 11.576 -38.790 1.00 93.50 514 PRO A N 1
ATOM 3961 C CA . PRO A 1 514 ? 34.910 12.726 -38.601 1.00 93.50 514 PRO A CA 1
ATOM 3962 C C . PRO A 1 514 ? 35.169 13.052 -37.125 1.00 93.50 514 PRO A C 1
ATOM 3964 O O . PRO A 1 514 ? 34.244 13.142 -36.314 1.00 93.50 514 PRO A O 1
ATOM 3967 N N . GLY A 1 515 ? 36.445 13.251 -36.789 1.00 93.44 515 GLY A N 1
ATOM 3968 C CA . GLY A 1 515 ? 36.884 13.597 -35.436 1.00 93.44 515 GLY A CA 1
ATOM 3969 C C . GLY A 1 515 ? 36.964 12.425 -34.450 1.00 93.44 515 GLY A C 1
ATOM 3970 O O . GLY A 1 515 ? 37.255 12.663 -33.277 1.00 93.44 515 GLY A O 1
ATOM 3971 N N . VAL A 1 516 ? 36.732 11.186 -34.899 1.00 95.75 516 VAL A N 1
ATOM 3972 C CA . VAL A 1 516 ? 37.063 9.967 -34.145 1.00 95.75 516 VAL A CA 1
ATOM 3973 C C . VAL A 1 516 ? 38.451 9.481 -34.564 1.00 95.75 516 VAL A C 1
ATOM 3975 O O . VAL A 1 516 ? 38.723 9.347 -35.755 1.00 95.75 516 VAL A O 1
ATOM 3978 N N . THR A 1 517 ? 39.335 9.214 -33.602 1.00 93.56 517 THR A N 1
ATOM 3979 C CA . THR A 1 517 ? 40.721 8.778 -33.858 1.00 93.56 517 THR A CA 1
ATOM 3980 C C . THR A 1 517 ? 41.133 7.620 -32.948 1.00 93.56 517 THR A C 1
ATOM 3982 O O . THR A 1 517 ? 40.677 7.519 -31.813 1.00 93.56 517 THR A O 1
ATOM 3985 N N . GLU A 1 518 ? 42.004 6.733 -33.433 1.00 92.12 518 GLU A N 1
ATOM 3986 C CA . GLU A 1 518 ? 42.654 5.692 -32.621 1.00 92.12 518 GLU A CA 1
ATOM 3987 C C . GLU A 1 518 ? 43.993 6.251 -32.102 1.00 92.12 518 GLU A C 1
ATOM 3989 O O . GLU A 1 518 ? 44.771 6.827 -32.864 1.00 92.12 518 GLU A O 1
ATOM 3994 N N . ASN A 1 519 ? 44.248 6.147 -30.798 1.00 86.06 519 ASN A N 1
ATOM 3995 C CA . ASN A 1 519 ? 45.501 6.594 -30.191 1.00 86.06 519 ASN A CA 1
ATOM 3996 C C . ASN A 1 519 ? 46.630 5.611 -30.568 1.00 86.06 519 ASN A C 1
ATOM 3998 O O . ASN A 1 519 ? 46.501 4.420 -30.278 1.00 86.06 519 ASN A O 1
ATOM 4002 N N . PRO A 1 520 ? 47.747 6.066 -31.168 1.00 84.06 520 PRO A N 1
ATOM 4003 C CA . PRO A 1 520 ? 48.760 5.171 -31.731 1.00 84.06 520 PRO A CA 1
ATOM 4004 C C . PRO A 1 520 ? 49.543 4.372 -30.679 1.00 84.06 520 PRO A C 1
ATOM 4006 O O . PRO A 1 520 ? 50.131 3.349 -31.017 1.00 84.06 520 PRO A O 1
ATOM 4009 N N . THR A 1 521 ? 49.560 4.815 -29.418 1.00 84.38 521 THR A N 1
ATOM 4010 C CA . THR A 1 521 ? 50.357 4.195 -28.349 1.00 84.38 521 THR A CA 1
ATOM 4011 C C . THR A 1 521 ? 49.554 3.180 -27.540 1.00 84.38 521 THR A C 1
ATOM 4013 O O . THR A 1 521 ? 50.073 2.124 -27.194 1.00 84.38 521 THR A O 1
ATOM 4016 N N . ASN A 1 522 ? 48.298 3.497 -27.204 1.00 86.38 522 ASN A N 1
ATOM 4017 C CA . ASN A 1 522 ? 47.464 2.659 -26.329 1.00 86.38 522 ASN A CA 1
ATOM 4018 C C . ASN A 1 522 ? 46.235 2.044 -27.025 1.00 86.38 522 ASN A C 1
ATOM 4020 O O . ASN A 1 522 ? 45.511 1.272 -26.398 1.00 86.38 522 ASN A O 1
ATOM 4024 N N . LEU A 1 523 ? 46.010 2.362 -28.306 1.00 88.75 523 LEU A N 1
ATOM 4025 C CA . LEU A 1 523 ? 44.893 1.885 -29.130 1.00 88.75 523 LEU A CA 1
ATOM 4026 C C . LEU A 1 523 ? 43.499 2.209 -28.555 1.00 88.75 523 LEU A C 1
ATOM 4028 O O . LEU A 1 523 ? 42.512 1.568 -28.917 1.00 88.75 523 LEU A O 1
ATOM 4032 N N . ASN A 1 524 ? 43.392 3.213 -27.675 1.00 93.25 524 ASN A N 1
ATOM 4033 C CA . ASN A 1 524 ? 42.106 3.763 -27.254 1.00 93.25 524 ASN A CA 1
ATOM 4034 C C . ASN A 1 524 ? 41.436 4.491 -28.421 1.00 93.25 524 ASN A C 1
ATOM 4036 O O . ASN A 1 524 ? 42.088 5.208 -29.182 1.00 93.25 524 ASN A O 1
ATOM 4040 N N . LEU A 1 525 ? 40.112 4.386 -28.500 1.00 95.50 525 LEU A N 1
ATOM 4041 C CA . LEU A 1 525 ? 39.318 5.120 -29.476 1.00 95.50 525 LEU A CA 1
ATOM 4042 C C . LEU A 1 525 ? 38.844 6.444 -28.862 1.00 95.50 525 LEU A C 1
ATOM 4044 O O . LEU A 1 525 ? 38.040 6.446 -27.926 1.00 95.50 525 LEU A O 1
ATOM 4048 N N . SER A 1 526 ? 39.354 7.564 -29.370 1.00 94.25 526 SER A N 1
ATOM 4049 C CA . SER A 1 526 ? 39.048 8.916 -28.905 1.00 94.25 526 SER A CA 1
ATOM 4050 C C . SER A 1 526 ? 37.931 9.557 -29.722 1.00 94.25 526 SER A C 1
ATOM 4052 O O . SER A 1 526 ? 37.968 9.588 -30.950 1.00 94.25 526 SER A O 1
ATOM 4054 N N . PHE A 1 527 ? 36.961 10.132 -29.018 1.00 95.12 527 PHE A N 1
ATOM 4055 C CA . PHE A 1 527 ? 35.847 10.907 -29.564 1.00 95.12 527 PHE A CA 1
ATOM 4056 C C . PHE A 1 527 ? 36.011 12.404 -29.286 1.00 95.12 527 PHE A C 1
ATOM 4058 O O . PHE A 1 527 ? 35.082 13.181 -29.487 1.00 95.12 527 PHE A O 1
ATOM 4065 N N . ASN A 1 528 ? 37.180 12.857 -28.819 1.00 93.12 528 ASN A N 1
ATOM 4066 C CA . ASN A 1 528 ? 37.375 14.257 -28.438 1.00 93.12 528 ASN A CA 1
ATOM 4067 C C . ASN A 1 528 ? 37.119 15.238 -29.603 1.00 93.12 528 ASN A C 1
ATOM 4069 O O . ASN A 1 528 ? 36.583 16.325 -29.382 1.00 93.12 528 ASN A O 1
ATOM 4073 N N . GLY A 1 529 ? 37.427 14.844 -30.843 1.00 93.94 529 GLY A N 1
ATOM 4074 C CA . GLY A 1 529 ? 37.136 15.627 -32.049 1.00 93.94 529 GLY A CA 1
ATOM 4075 C C . GLY A 1 529 ? 35.724 15.440 -32.620 1.00 93.94 529 GLY A C 1
ATOM 4076 O O . GLY A 1 529 ? 35.324 16.213 -33.485 1.00 93.94 529 GLY A O 1
ATOM 4077 N N . SER A 1 530 ? 34.953 14.447 -32.163 1.00 93.69 530 SER A N 1
ATOM 4078 C CA . SER A 1 530 ? 33.665 14.089 -32.773 1.00 93.69 530 SER A CA 1
ATOM 4079 C C . SER A 1 530 ? 32.525 15.038 -32.380 1.00 93.69 530 SER A C 1
ATOM 4081 O O . SER A 1 530 ? 32.637 15.857 -31.459 1.00 93.69 530 SER A O 1
ATOM 4083 N N . SER A 1 531 ? 31.371 14.886 -33.035 1.00 92.69 531 SER A N 1
ATOM 4084 C CA . SER A 1 531 ? 30.152 15.633 -32.704 1.00 92.69 531 SER A CA 1
ATOM 4085 C C . SER A 1 531 ? 29.620 15.327 -31.293 1.00 92.69 531 SER A C 1
ATOM 4087 O O . SER A 1 531 ? 29.911 14.288 -30.688 1.00 92.69 531 SER A O 1
ATOM 4089 N N . ALA A 1 532 ? 28.785 16.237 -30.778 1.00 90.31 532 ALA A N 1
ATOM 4090 C CA . ALA A 1 532 ? 28.148 16.109 -29.466 1.00 90.31 532 ALA A CA 1
ATOM 4091 C C . ALA A 1 532 ? 27.252 14.860 -29.337 1.00 90.31 532 ALA A C 1
ATOM 4093 O O . ALA A 1 532 ? 27.148 14.300 -28.245 1.00 90.31 532 ALA A O 1
ATOM 4094 N N . SER A 1 533 ? 26.655 14.384 -30.440 1.00 89.75 533 SER A N 1
ATOM 4095 C CA . SER A 1 533 ? 25.828 13.169 -30.451 1.00 89.75 533 SER A CA 1
ATOM 4096 C C . SER A 1 533 ? 26.607 11.955 -29.941 1.00 89.75 533 SER A C 1
ATOM 4098 O O . SER A 1 533 ? 26.159 11.313 -28.994 1.00 89.75 533 SER A O 1
ATOM 4100 N N . PHE A 1 534 ? 27.816 11.710 -30.459 1.00 91.38 534 PHE A N 1
ATOM 4101 C CA . PHE A 1 534 ? 28.680 10.631 -29.974 1.00 91.38 534 PHE A CA 1
ATOM 4102 C C . PHE A 1 534 ? 29.143 10.856 -28.537 1.00 91.38 534 PHE A C 1
ATOM 4104 O O . PHE A 1 534 ? 29.005 9.954 -27.718 1.00 91.38 534 PHE A O 1
ATOM 4111 N N . LYS A 1 535 ? 29.616 12.064 -28.197 1.00 89.81 535 LYS A N 1
ATOM 4112 C CA . LYS A 1 535 ? 30.086 12.411 -26.838 1.00 89.81 535 LYS A CA 1
ATOM 4113 C C . LYS A 1 535 ? 29.022 12.179 -25.754 1.00 89.81 535 LYS A C 1
ATOM 4115 O O . LYS A 1 535 ? 29.363 11.902 -24.606 1.00 89.81 535 LYS A O 1
ATOM 4120 N N . SER A 1 536 ? 27.739 12.229 -26.114 1.00 86.19 536 SER A N 1
ATOM 4121 C CA . SER A 1 536 ? 26.608 11.977 -25.209 1.00 86.19 536 SER A CA 1
ATOM 4122 C C . SER A 1 536 ? 26.234 10.497 -24.991 1.00 86.19 536 SER A C 1
ATOM 4124 O O . SER A 1 536 ? 25.298 10.222 -24.248 1.00 86.19 536 SER A O 1
ATOM 4126 N N . LEU A 1 537 ? 26.922 9.529 -25.614 1.00 85.94 537 LEU A N 1
ATOM 4127 C CA . LEU A 1 537 ? 26.525 8.108 -25.557 1.00 85.94 537 LEU A CA 1
ATOM 4128 C C . LEU A 1 537 ? 26.905 7.368 -24.262 1.00 85.94 537 LEU A C 1
ATOM 4130 O O . LEU A 1 537 ? 26.249 6.389 -23.908 1.00 85.94 537 LEU A O 1
ATOM 4134 N N . LEU A 1 538 ? 27.936 7.838 -23.556 1.00 82.94 538 LEU A N 1
ATOM 4135 C CA . LEU A 1 538 ? 28.435 7.271 -22.290 1.00 82.94 538 LEU A CA 1
ATOM 4136 C C . LEU A 1 538 ? 28.342 8.286 -21.133 1.00 82.94 538 LEU A C 1
ATOM 4138 O O . LEU A 1 538 ? 29.161 8.286 -20.213 1.00 82.94 538 LEU A O 1
ATOM 4142 N N . THR A 1 539 ? 27.386 9.221 -21.197 1.00 64.44 539 THR A N 1
ATOM 4143 C CA . THR A 1 539 ? 27.115 10.141 -20.084 1.00 64.44 539 THR A CA 1
ATOM 4144 C C . THR A 1 539 ? 26.108 9.520 -19.121 1.00 64.44 539 THR A C 1
ATOM 4146 O O . THR A 1 539 ? 24.953 9.262 -19.467 1.00 64.44 539 THR A O 1
ATOM 4149 N N . VAL A 1 540 ? 26.542 9.308 -17.876 1.00 52.03 540 VAL A N 1
ATOM 4150 C CA . VAL A 1 540 ? 25.689 8.786 -16.802 1.00 52.03 540 VAL A CA 1
ATOM 4151 C C . VAL A 1 540 ? 24.502 9.735 -16.594 1.00 52.03 540 VAL A C 1
ATOM 4153 O O . VAL A 1 540 ? 24.659 10.841 -16.085 1.00 52.03 540 VAL A O 1
ATOM 4156 N N . GLY A 1 541 ? 23.308 9.293 -17.004 1.00 51.16 541 GLY A N 1
ATOM 4157 C CA . GLY A 1 541 ? 22.045 10.022 -16.842 1.00 51.16 541 GLY A CA 1
ATOM 4158 C C . GLY A 1 541 ? 21.638 10.974 -17.977 1.00 51.16 541 GLY A C 1
ATOM 4159 O O . GLY A 1 541 ? 20.649 11.679 -17.805 1.00 51.16 541 GLY A O 1
ATOM 4160 N N . GLY A 1 542 ? 22.354 11.016 -19.111 1.00 44.91 542 GLY A N 1
ATOM 4161 C CA . GLY A 1 542 ? 22.109 12.010 -20.174 1.00 44.91 542 GLY A CA 1
ATOM 4162 C C . GLY A 1 542 ? 21.181 11.597 -21.331 1.00 44.91 542 GLY A C 1
ATOM 4163 O O . GLY A 1 542 ? 20.589 12.468 -21.967 1.00 44.91 542 GLY A O 1
ATOM 4164 N N . ARG A 1 543 ? 21.048 10.300 -21.637 1.00 44.38 543 ARG A N 1
ATOM 4165 C CA . ARG A 1 543 ? 20.217 9.786 -22.744 1.00 44.38 543 ARG A CA 1
ATOM 4166 C C . ARG A 1 543 ? 19.497 8.497 -22.339 1.00 44.38 543 ARG A C 1
ATOM 4168 O O . ARG A 1 543 ? 20.137 7.563 -21.874 1.00 44.38 543 ARG A O 1
ATOM 4175 N N . GLY A 1 544 ? 18.190 8.438 -22.604 1.00 51.38 544 GLY A N 1
ATOM 4176 C CA . GLY A 1 544 ? 17.370 7.234 -22.439 1.00 51.38 544 GLY A CA 1
ATOM 4177 C C . GLY A 1 544 ? 16.904 6.958 -21.005 1.00 51.38 544 GLY A C 1
ATOM 4178 O O . GLY A 1 544 ? 17.323 7.601 -20.045 1.00 51.38 544 GLY A O 1
ATOM 4179 N N . SER A 1 545 ? 15.992 5.994 -20.868 1.00 54.41 545 SER A N 1
ATOM 4180 C CA . SER A 1 545 ? 15.451 5.570 -19.572 1.00 54.41 545 SER A CA 1
ATOM 4181 C C . SER A 1 545 ? 16.369 4.587 -18.828 1.00 54.41 545 SER A C 1
ATOM 4183 O O . SER A 1 545 ? 16.240 4.442 -17.615 1.00 54.41 545 SER A O 1
ATOM 4185 N N . TRP A 1 546 ? 17.329 3.950 -19.512 1.00 60.31 546 TRP A N 1
ATOM 4186 C CA . TRP A 1 546 ? 18.376 3.126 -18.897 1.00 60.31 546 TRP A CA 1
ATOM 4187 C C . TRP A 1 546 ? 19.641 3.941 -18.634 1.00 60.31 546 TRP A C 1
ATOM 4189 O O . TRP A 1 546 ? 20.255 4.493 -19.544 1.00 60.31 546 TRP A O 1
ATOM 4199 N N . LYS A 1 547 ? 20.077 3.960 -17.372 1.00 61.69 547 LYS A N 1
ATOM 4200 C CA . LYS A 1 547 ? 21.384 4.495 -16.986 1.00 61.69 547 LYS A CA 1
ATOM 4201 C C . LYS A 1 547 ? 22.433 3.412 -17.208 1.00 61.69 547 LYS A C 1
ATOM 4203 O O . LYS A 1 547 ? 22.564 2.504 -16.389 1.00 61.69 547 LYS A O 1
ATOM 4208 N N . ASN A 1 548 ? 23.163 3.508 -18.316 1.00 64.94 548 ASN A N 1
ATOM 4209 C CA . ASN A 1 548 ? 24.343 2.679 -18.514 1.00 64.94 548 ASN A CA 1
ATOM 4210 C C . ASN A 1 548 ? 25.411 3.021 -17.453 1.00 64.94 548 ASN A C 1
ATOM 4212 O O . ASN A 1 548 ? 25.585 4.176 -17.069 1.00 64.94 548 ASN A O 1
ATOM 4216 N N . GLU A 1 549 ? 26.097 1.999 -16.942 1.00 69.56 549 GLU A N 1
ATOM 4217 C CA . GLU A 1 549 ? 27.148 2.144 -15.916 1.00 69.56 549 GLU A CA 1
ATOM 4218 C C . GLU A 1 549 ? 28.515 2.497 -16.544 1.00 69.56 549 GLU A C 1
ATOM 4220 O O . GLU A 1 549 ? 29.524 2.656 -15.859 1.00 69.56 549 GLU A O 1
ATOM 4225 N N . PHE A 1 550 ? 28.554 2.635 -17.873 1.00 81.62 550 PHE A N 1
ATOM 4226 C CA . PHE A 1 550 ? 29.757 2.874 -18.657 1.00 81.62 550 PHE A CA 1
ATOM 4227 C C . PHE A 1 550 ? 29.985 4.373 -18.852 1.00 81.62 550 PHE A C 1
ATOM 4229 O O . PHE A 1 550 ? 29.392 4.990 -19.726 1.00 81.62 550 PHE A O 1
ATOM 4236 N N . ALA A 1 551 ? 30.905 4.950 -18.081 1.00 84.12 551 ALA A N 1
ATOM 4237 C CA . ALA A 1 551 ? 31.411 6.300 -18.326 1.00 84.12 551 ALA A CA 1
ATOM 4238 C C . ALA A 1 551 ? 32.569 6.314 -19.346 1.00 84.12 551 ALA A C 1
ATOM 4240 O O . ALA A 1 551 ? 33.267 5.310 -19.527 1.00 84.12 551 ALA A O 1
ATOM 4241 N N . TRP A 1 552 ? 32.851 7.477 -19.935 1.00 88.31 552 TRP A N 1
ATOM 4242 C CA . TRP A 1 552 ? 34.077 7.746 -20.706 1.00 88.31 552 TRP A CA 1
ATOM 4243 C C . TRP A 1 552 ? 35.373 7.536 -19.893 1.00 88.31 552 TRP A C 1
ATOM 4245 O O . TRP A 1 552 ? 35.360 7.504 -18.661 1.00 88.31 552 TRP A O 1
ATOM 4255 N N . VAL A 1 553 ? 36.514 7.367 -20.568 1.00 86.19 553 VAL A N 1
ATOM 4256 C CA . VAL A 1 553 ? 37.860 7.577 -19.990 1.00 86.19 553 VAL A CA 1
ATOM 4257 C C . VAL A 1 553 ? 38.401 8.917 -20.485 1.00 86.19 553 VAL A C 1
ATOM 4259 O O . VAL A 1 553 ? 38.176 9.275 -21.638 1.00 86.19 553 VAL A O 1
ATOM 4262 N N . GLY A 1 554 ? 39.108 9.663 -19.630 1.00 83.75 554 GLY A N 1
ATOM 4263 C CA . GLY A 1 554 ? 39.777 10.908 -20.020 1.00 83.75 554 GLY A CA 1
ATOM 4264 C C . GLY A 1 554 ? 38.854 11.889 -20.756 1.00 83.75 554 GLY A C 1
ATOM 4265 O O . GLY A 1 554 ? 37.731 12.149 -20.325 1.00 83.75 554 GLY A O 1
ATOM 4266 N N . LYS A 1 555 ? 39.321 12.419 -21.892 1.00 86.56 555 LYS A N 1
ATOM 4267 C CA . LYS A 1 555 ? 38.544 13.308 -22.771 1.00 86.56 555 LYS A CA 1
ATOM 4268 C C . LYS A 1 555 ? 37.809 12.502 -23.851 1.00 86.56 555 LYS A C 1
ATOM 4270 O O . LYS A 1 555 ? 38.183 12.540 -25.017 1.00 86.56 555 LYS A O 1
ATOM 4275 N N . TYR A 1 556 ? 36.743 11.806 -23.455 1.00 92.00 556 TYR A N 1
ATOM 4276 C CA . TYR A 1 556 ? 35.877 11.024 -24.352 1.00 92.00 556 TYR A CA 1
ATOM 4277 C C . TYR A 1 556 ? 36.583 9.847 -25.058 1.00 92.00 556 TYR A C 1
ATOM 4279 O O . TYR A 1 556 ? 36.463 9.674 -26.268 1.00 92.00 556 TYR A O 1
ATOM 4287 N N . GLU A 1 557 ? 37.312 9.016 -24.312 1.00 92.62 557 GLU A N 1
ATOM 4288 C CA . GLU A 1 557 ? 37.951 7.796 -24.829 1.00 92.62 557 GLU A CA 1
ATOM 4289 C C . GLU A 1 557 ? 37.223 6.506 -24.418 1.00 92.62 557 GLU A C 1
ATOM 4291 O O . GLU A 1 557 ? 36.695 6.390 -23.304 1.00 92.62 557 GLU A O 1
ATOM 4296 N N . ILE A 1 558 ? 37.254 5.510 -25.308 1.00 94.31 558 ILE A N 1
ATOM 4297 C CA . ILE A 1 558 ? 36.876 4.115 -25.046 1.00 94.31 558 ILE A CA 1
ATOM 4298 C C . ILE A 1 558 ? 38.147 3.264 -25.045 1.00 94.31 558 ILE A C 1
ATOM 4300 O O . ILE A 1 558 ? 38.919 3.289 -26.004 1.00 94.31 558 ILE A O 1
ATOM 4304 N N . THR A 1 559 ? 38.332 2.472 -23.990 1.00 93.06 559 THR A N 1
ATOM 4305 C CA . THR A 1 559 ? 39.372 1.437 -23.918 1.00 93.06 559 THR A CA 1
ATOM 4306 C C . THR A 1 559 ? 38.789 0.089 -24.338 1.00 93.06 559 THR A C 1
ATOM 4308 O O . THR A 1 559 ? 37.608 -0.179 -24.086 1.00 93.06 559 THR A O 1
ATOM 4311 N N . LYS A 1 560 ? 39.622 -0.809 -24.881 1.00 92.56 560 LYS A N 1
ATOM 4312 C CA . LYS A 1 560 ? 39.210 -2.191 -25.181 1.00 92.56 560 LYS A CA 1
ATOM 4313 C C . LYS A 1 560 ? 38.572 -2.878 -23.960 1.00 92.56 560 LYS A C 1
ATOM 4315 O O . LYS A 1 560 ? 37.498 -3.450 -24.072 1.00 92.56 560 LYS A O 1
ATOM 4320 N N . SER A 1 561 ? 39.167 -2.737 -22.773 1.00 92.00 561 SER A N 1
ATOM 4321 C CA . SER A 1 561 ? 38.634 -3.333 -21.535 1.00 92.00 561 SER A CA 1
ATOM 4322 C C . SER A 1 561 ? 37.215 -2.849 -21.182 1.00 92.00 561 SER A C 1
ATOM 4324 O O . SER A 1 561 ? 36.390 -3.658 -20.761 1.00 92.00 561 SER A O 1
ATOM 4326 N N . LYS A 1 562 ? 36.887 -1.563 -21.400 1.00 90.94 562 LYS A N 1
ATOM 4327 C CA . LYS A 1 562 ? 35.505 -1.073 -21.236 1.00 90.94 562 LYS A CA 1
ATOM 4328 C C . LYS A 1 562 ? 34.577 -1.625 -22.313 1.00 90.94 562 LYS A C 1
ATOM 4330 O O . LYS A 1 562 ? 33.443 -1.980 -21.998 1.00 90.94 562 LYS A O 1
ATOM 4335 N N . TYR A 1 563 ? 35.055 -1.704 -23.555 1.00 93.69 563 TYR A N 1
ATOM 4336 C CA . TYR A 1 563 ? 34.296 -2.282 -24.658 1.00 93.69 563 TYR A CA 1
ATOM 4337 C C . TYR A 1 563 ? 33.952 -3.751 -24.419 1.00 93.69 563 TYR A C 1
ATOM 4339 O O . TYR A 1 563 ? 32.817 -4.145 -24.663 1.00 93.69 563 TYR A O 1
ATOM 4347 N N . ASP A 1 564 ? 34.888 -4.552 -23.906 1.00 93.38 564 ASP A N 1
ATOM 4348 C CA . ASP A 1 564 ? 34.722 -5.994 -23.696 1.00 93.38 564 ASP A CA 1
ATOM 4349 C C . ASP A 1 564 ? 33.577 -6.321 -22.709 1.00 93.38 564 ASP A C 1
ATOM 4351 O O . ASP A 1 564 ? 32.938 -7.368 -22.836 1.00 93.38 564 ASP A O 1
ATOM 4355 N N . GLY A 1 565 ? 33.203 -5.388 -21.821 1.00 91.50 565 GLY A N 1
ATOM 4356 C CA . GLY A 1 565 ? 32.060 -5.516 -20.907 1.00 91.50 565 GLY A CA 1
ATOM 4357 C C . GLY A 1 565 ? 30.754 -5.929 -21.607 1.00 91.50 565 GLY A C 1
ATOM 4358 O O . GLY A 1 565 ? 30.366 -5.349 -22.623 1.00 91.50 565 GLY A O 1
ATOM 4359 N N . LYS A 1 566 ? 30.055 -6.944 -21.067 1.00 90.12 566 LYS A N 1
ATOM 4360 C CA . LYS A 1 566 ? 28.921 -7.622 -21.738 1.00 90.12 566 LYS A CA 1
ATOM 4361 C C . LYS A 1 566 ? 27.876 -6.651 -22.304 1.00 90.12 566 LYS A C 1
ATOM 4363 O O . LYS A 1 566 ? 27.548 -6.754 -23.479 1.00 90.12 566 LYS A O 1
ATOM 4368 N N . TYR A 1 567 ? 27.421 -5.696 -21.493 1.00 89.19 567 TYR A N 1
ATOM 4369 C CA . TYR A 1 567 ? 26.399 -4.700 -21.849 1.00 89.19 567 TYR A CA 1
ATOM 4370 C C . TYR A 1 567 ? 26.967 -3.324 -22.230 1.00 89.19 567 TYR A C 1
ATOM 4372 O O . TYR A 1 567 ? 26.273 -2.316 -22.098 1.00 89.19 567 TYR A O 1
ATOM 4380 N N . PHE A 1 568 ? 28.219 -3.252 -22.699 1.00 91.44 568 PHE A N 1
ATOM 4381 C CA . PHE A 1 568 ? 28.726 -2.019 -23.301 1.00 91.44 568 PHE A CA 1
ATOM 4382 C C . PHE A 1 568 ? 27.798 -1.607 -24.468 1.00 91.44 568 PHE A C 1
ATOM 4384 O O . PHE A 1 568 ? 27.543 -2.450 -25.333 1.00 91.44 568 PHE A O 1
ATOM 4391 N N . PRO A 1 569 ? 27.287 -0.358 -24.528 1.00 90.94 569 PRO A N 1
ATOM 4392 C CA . PRO A 1 569 ? 26.191 0.033 -25.423 1.00 90.94 569 PRO A CA 1
ATOM 4393 C C . PRO A 1 569 ? 26.633 0.263 -26.879 1.00 90.94 569 PRO A C 1
ATOM 4395 O O . PRO A 1 569 ? 26.371 1.310 -27.473 1.00 90.94 569 PRO A O 1
ATOM 4398 N N . PHE A 1 570 ? 27.315 -0.714 -27.483 1.00 93.44 570 PHE A N 1
ATOM 4399 C CA . PHE A 1 570 ? 27.844 -0.619 -28.847 1.00 93.44 570 PHE A CA 1
ATOM 4400 C C . PHE A 1 570 ? 26.743 -0.331 -29.877 1.00 93.44 570 PHE A C 1
ATOM 4402 O O . PHE A 1 570 ? 26.985 0.420 -30.817 1.00 93.44 570 PHE A O 1
ATOM 4409 N N . TRP A 1 571 ? 25.526 -0.852 -29.682 1.00 91.81 571 TRP A N 1
ATOM 4410 C CA . TRP A 1 571 ? 24.379 -0.611 -30.565 1.00 91.81 571 TRP A CA 1
ATOM 4411 C C . TRP A 1 571 ? 24.057 0.880 -30.707 1.00 91.81 571 TRP A C 1
ATOM 4413 O O . TRP A 1 571 ? 23.739 1.333 -31.803 1.00 91.81 571 TRP A O 1
ATOM 4423 N N . ASN A 1 572 ? 24.217 1.667 -29.639 1.00 90.94 572 ASN A N 1
ATOM 4424 C CA . ASN A 1 572 ? 24.020 3.112 -29.685 1.00 90.94 572 ASN A CA 1
ATOM 4425 C C . ASN A 1 572 ? 25.112 3.805 -30.516 1.00 90.94 572 ASN A C 1
ATOM 4427 O O . ASN A 1 572 ? 24.796 4.695 -31.300 1.00 90.94 572 ASN A O 1
ATOM 4431 N N . PHE A 1 573 ? 26.370 3.365 -30.416 1.00 93.69 573 PHE A N 1
ATOM 4432 C CA . PHE A 1 573 ? 27.461 3.863 -31.262 1.00 93.69 573 PHE A CA 1
ATOM 4433 C C . PHE A 1 573 ? 27.238 3.525 -32.738 1.00 93.69 573 PHE A C 1
ATOM 4435 O O . PHE A 1 573 ? 27.276 4.421 -33.578 1.00 93.69 573 PHE A O 1
ATOM 4442 N N . ILE A 1 574 ? 26.935 2.259 -33.045 1.00 93.25 574 ILE A N 1
ATOM 4443 C CA . ILE A 1 574 ? 26.650 1.804 -34.411 1.00 93.25 574 ILE A CA 1
ATOM 4444 C C . ILE A 1 574 ? 25.439 2.553 -34.989 1.00 93.25 574 ILE A C 1
ATOM 4446 O O . ILE A 1 574 ? 25.505 3.013 -36.127 1.00 93.25 574 ILE A O 1
ATOM 4450 N N . ARG A 1 575 ? 24.369 2.765 -34.206 1.00 91.75 575 ARG A N 1
ATOM 4451 C CA . ARG A 1 575 ? 23.191 3.544 -34.622 1.00 91.75 575 ARG A CA 1
ATOM 4452 C C . ARG A 1 575 ? 23.523 5.011 -34.901 1.00 91.75 575 ARG A C 1
ATOM 4454 O O . ARG A 1 575 ? 23.091 5.526 -35.925 1.00 91.75 575 ARG A O 1
ATOM 4461 N N . GLU A 1 576 ? 24.296 5.695 -34.057 1.00 92.62 576 GLU A N 1
ATOM 4462 C CA . GLU A 1 576 ? 24.665 7.091 -34.344 1.00 92.62 576 GLU A CA 1
ATOM 4463 C C . GLU A 1 576 ? 25.600 7.200 -35.563 1.00 92.62 576 GLU A C 1
ATOM 4465 O O . GLU A 1 576 ? 25.452 8.126 -36.360 1.00 92.62 576 GLU A O 1
ATOM 4470 N N . SER A 1 577 ? 26.508 6.238 -35.774 1.00 94.12 577 SER A N 1
ATOM 4471 C CA . SER A 1 577 ? 27.326 6.158 -36.996 1.00 94.12 577 SER A CA 1
ATOM 4472 C C . SER A 1 577 ? 26.488 5.902 -38.244 1.00 94.12 577 SER A C 1
ATOM 4474 O O . SER A 1 577 ? 26.700 6.543 -39.273 1.00 94.12 577 SER A O 1
ATOM 4476 N N . ARG A 1 578 ? 25.485 5.028 -38.134 1.00 93.31 578 ARG A N 1
ATOM 4477 C CA . ARG A 1 578 ? 24.482 4.770 -39.168 1.00 93.31 578 ARG A CA 1
ATOM 4478 C C . ARG A 1 578 ? 23.695 6.036 -39.513 1.00 93.31 578 ARG A C 1
ATOM 4480 O O . ARG A 1 578 ? 23.585 6.383 -40.685 1.00 93.31 578 ARG A O 1
ATOM 4487 N N . ASN A 1 579 ? 23.202 6.746 -38.499 1.00 93.94 579 ASN A N 1
ATOM 4488 C CA . ASN A 1 579 ? 22.466 8.002 -38.643 1.00 93.94 579 ASN A CA 1
ATOM 4489 C C . ASN A 1 579 ? 23.325 9.084 -39.310 1.00 93.94 579 ASN A C 1
ATOM 4491 O O . ASN A 1 579 ? 22.851 9.772 -40.213 1.00 93.94 579 ASN A O 1
ATOM 4495 N N . TYR A 1 580 ? 24.599 9.204 -38.916 1.00 95.19 580 TYR A N 1
ATOM 4496 C CA . TYR A 1 580 ? 25.545 10.105 -39.573 1.00 95.19 580 TYR A CA 1
ATOM 4497 C C . TYR A 1 580 ? 25.659 9.787 -41.069 1.00 95.19 580 TYR A C 1
ATOM 4499 O O . TYR A 1 580 ? 25.422 10.667 -41.893 1.00 95.19 580 TYR A O 1
ATOM 4507 N N . TRP A 1 581 ? 25.950 8.537 -41.436 1.00 94.88 581 TRP A N 1
ATOM 4508 C CA . TRP A 1 581 ? 26.159 8.165 -42.837 1.00 94.88 581 TRP A CA 1
ATOM 4509 C C . TRP A 1 581 ? 24.890 8.226 -43.693 1.00 94.88 581 TRP A C 1
ATOM 4511 O O . TRP A 1 581 ? 24.953 8.741 -44.808 1.00 94.88 581 TRP A O 1
ATOM 4521 N N . ASN A 1 582 ? 23.731 7.830 -43.159 1.00 92.50 582 ASN A N 1
ATOM 4522 C CA . ASN A 1 582 ? 22.431 8.008 -43.817 1.00 92.50 582 ASN A CA 1
ATOM 4523 C C . ASN A 1 582 ? 22.167 9.487 -44.180 1.00 92.50 582 ASN A C 1
ATOM 4525 O O . ASN A 1 582 ? 21.665 9.771 -45.267 1.00 92.50 582 ASN A O 1
ATOM 4529 N N . ASN A 1 583 ? 22.557 10.421 -43.305 1.00 93.69 583 ASN A N 1
ATOM 4530 C CA . ASN A 1 583 ? 22.410 11.866 -43.516 1.00 93.69 583 ASN A CA 1
ATOM 4531 C C . ASN A 1 583 ? 23.546 12.500 -44.348 1.00 93.69 583 ASN A C 1
ATOM 4533 O O . ASN A 1 583 ? 23.435 13.658 -44.733 1.00 93.69 583 ASN A O 1
ATOM 4537 N N . ASN A 1 584 ? 24.634 11.770 -44.623 1.00 93.62 584 ASN A N 1
ATOM 4538 C CA . ASN A 1 584 ? 25.834 12.264 -45.316 1.00 93.62 584 ASN A CA 1
ATOM 4539 C C . ASN A 1 584 ? 26.164 11.420 -46.564 1.00 93.62 584 ASN A C 1
ATOM 4541 O O . ASN A 1 584 ? 27.328 11.189 -46.901 1.00 93.62 584 ASN A O 1
ATOM 4545 N N . TRP A 1 585 ? 25.128 10.961 -47.269 1.00 91.25 585 TRP A N 1
ATOM 4546 C CA . TRP A 1 585 ? 25.256 10.150 -48.483 1.00 91.25 585 TRP A CA 1
ATOM 4547 C C . TRP A 1 585 ? 26.086 10.824 -49.588 1.00 91.25 585 TRP A C 1
ATOM 4549 O O . TRP A 1 585 ? 26.883 10.154 -50.237 1.00 91.25 585 TRP A O 1
ATOM 4559 N N . ASP A 1 586 ? 25.987 12.141 -49.778 1.00 90.56 586 ASP A N 1
ATOM 4560 C CA . ASP A 1 586 ? 26.788 12.836 -50.796 1.00 90.56 586 ASP A CA 1
ATOM 4561 C C . ASP A 1 586 ? 28.287 12.861 -50.455 1.00 90.56 586 ASP A C 1
ATOM 4563 O O . ASP A 1 586 ? 29.126 12.725 -51.348 1.00 90.56 586 ASP A O 1
ATOM 4567 N N . ILE A 1 587 ? 28.638 12.905 -49.162 1.00 92.88 587 ILE A N 1
ATOM 4568 C CA . ILE A 1 587 ? 30.024 12.737 -48.691 1.00 92.88 587 ILE A CA 1
ATOM 4569 C C . ILE A 1 587 ? 30.491 11.297 -48.944 1.00 92.88 587 ILE A C 1
ATOM 4571 O O . ILE A 1 587 ? 31.619 11.086 -49.389 1.00 92.88 587 ILE A O 1
ATOM 4575 N N . PHE A 1 588 ? 29.625 10.305 -48.704 1.00 93.62 588 PHE A N 1
ATOM 4576 C CA . PHE A 1 588 ? 29.913 8.900 -49.007 1.00 93.62 588 PHE A CA 1
ATOM 4577 C C . PHE A 1 588 ? 30.164 8.690 -50.511 1.00 93.62 588 PHE A C 1
ATOM 4579 O O . PHE A 1 588 ? 31.210 8.153 -50.870 1.00 93.62 588 PHE A O 1
ATOM 4586 N N . LYS A 1 589 ? 29.278 9.188 -51.391 1.00 91.44 589 LYS A N 1
ATOM 4587 C CA . LYS A 1 589 ? 29.472 9.173 -52.854 1.00 91.44 589 LYS A CA 1
ATOM 4588 C C . LYS A 1 589 ? 30.793 9.819 -53.254 1.00 91.44 589 LYS A C 1
ATOM 4590 O O . LYS A 1 589 ? 31.590 9.180 -53.930 1.00 91.44 589 LYS A O 1
ATOM 4595 N N . THR A 1 590 ? 31.045 11.047 -52.797 1.00 91.38 590 THR A N 1
ATOM 4596 C CA . THR A 1 590 ? 32.271 11.801 -53.115 1.00 91.38 590 THR A CA 1
ATOM 4597 C C . THR A 1 590 ? 33.529 11.013 -52.746 1.00 91.38 590 THR A C 1
ATOM 4599 O O . THR A 1 590 ? 34.460 10.956 -53.542 1.00 91.38 590 THR A O 1
ATOM 4602 N N . ARG A 1 591 ? 33.540 10.335 -51.588 1.00 92.69 591 ARG A N 1
ATOM 4603 C CA . ARG A 1 591 ? 34.665 9.480 -51.172 1.00 92.69 591 ARG A CA 1
ATOM 4604 C C . ARG A 1 591 ? 34.821 8.208 -52.003 1.00 92.69 591 ARG A C 1
ATOM 4606 O O . ARG A 1 591 ? 35.938 7.736 -52.121 1.00 92.69 591 ARG A O 1
ATOM 4613 N N . LEU A 1 592 ? 33.749 7.623 -52.542 1.00 93.12 592 LEU A N 1
ATOM 4614 C CA . LEU A 1 592 ? 33.876 6.432 -53.392 1.00 93.12 592 LEU A CA 1
ATOM 4615 C C . LEU A 1 592 ? 34.241 6.781 -54.841 1.00 93.12 592 LEU A C 1
ATOM 4617 O O . LEU A 1 592 ? 34.939 6.006 -55.484 1.00 93.12 592 LEU A O 1
ATOM 4621 N N . LEU A 1 593 ? 33.826 7.950 -55.337 1.00 91.50 593 LEU A N 1
ATOM 4622 C CA . LEU A 1 593 ? 34.123 8.433 -56.692 1.00 91.50 593 LEU A CA 1
ATOM 4623 C C . LEU A 1 593 ? 35.602 8.796 -56.925 1.00 91.50 593 LEU A C 1
ATOM 4625 O O . LEU A 1 593 ? 35.981 9.028 -58.070 1.00 91.50 593 LEU A O 1
ATOM 4629 N N . THR A 1 594 ? 36.448 8.820 -55.888 1.00 90.31 594 THR A N 1
ATOM 4630 C CA . THR A 1 594 ? 37.910 8.916 -56.061 1.00 90.31 594 THR A CA 1
ATOM 4631 C C . THR A 1 594 ? 38.524 7.613 -56.578 1.00 90.31 594 THR A C 1
ATOM 4633 O O . THR A 1 594 ? 39.627 7.630 -57.119 1.00 90.31 594 THR A O 1
ATOM 4636 N N . VAL A 1 595 ? 37.830 6.479 -56.430 1.00 92.19 595 VAL A N 1
ATOM 4637 C CA . VAL A 1 595 ? 38.350 5.160 -56.798 1.00 92.19 595 VAL A CA 1
ATOM 4638 C C . VAL A 1 595 ? 38.066 4.880 -58.280 1.00 92.19 595 VAL A C 1
ATOM 4640 O O . VAL A 1 595 ? 36.896 4.843 -58.659 1.00 92.19 595 VAL A O 1
ATOM 4643 N N . PRO A 1 596 ? 39.075 4.580 -59.126 1.00 90.12 596 PRO A N 1
ATOM 4644 C CA . PRO A 1 596 ? 38.891 4.446 -60.580 1.00 90.12 596 PRO A CA 1
ATOM 4645 C C . PRO A 1 596 ? 37.881 3.385 -61.053 1.00 90.12 596 PRO A C 1
ATOM 4647 O O . PRO A 1 596 ? 37.419 3.432 -62.190 1.00 90.12 596 PRO A O 1
ATOM 4650 N N . SER A 1 597 ? 37.543 2.405 -60.208 1.00 90.00 597 SER A N 1
ATOM 4651 C CA . SER A 1 597 ? 36.543 1.365 -60.497 1.00 90.00 597 SER A CA 1
ATOM 4652 C C . SER A 1 597 ? 35.106 1.754 -60.120 1.00 90.00 597 SER A C 1
ATOM 4654 O O . SER A 1 597 ? 34.193 0.941 -60.297 1.00 90.00 597 SER A O 1
ATOM 4656 N N . VAL A 1 598 ? 34.897 2.978 -59.626 1.00 91.56 598 VAL A N 1
ATOM 4657 C CA . VAL A 1 598 ? 33.604 3.540 -59.223 1.00 91.56 598 VAL A CA 1
ATOM 4658 C C . VAL A 1 598 ? 33.272 4.745 -60.103 1.00 91.56 598 VAL A C 1
ATOM 4660 O O . VAL A 1 598 ? 34.125 5.549 -60.460 1.00 91.56 598 VAL A O 1
ATOM 4663 N N . SER A 1 599 ? 32.003 4.874 -60.469 1.00 87.62 599 SER A N 1
ATOM 4664 C CA . SER A 1 599 ? 31.476 5.955 -61.304 1.00 87.62 599 SER A CA 1
ATOM 4665 C C . SER A 1 599 ? 30.075 6.351 -60.837 1.00 87.62 599 SER A C 1
ATOM 4667 O O . SER A 1 599 ? 29.419 5.591 -60.120 1.00 87.62 599 SER A O 1
ATOM 4669 N N . SER A 1 600 ? 29.593 7.530 -61.239 1.00 82.19 600 SER A N 1
ATOM 4670 C CA . SER A 1 600 ? 28.189 7.893 -61.014 1.00 82.19 600 SER A CA 1
ATOM 4671 C C . SER A 1 600 ? 27.274 6.935 -61.786 1.00 82.19 600 SER A C 1
ATOM 4673 O O . SER A 1 600 ? 27.535 6.620 -62.951 1.00 82.19 600 SER A O 1
ATOM 4675 N N . GLY A 1 601 ? 26.228 6.429 -61.133 1.00 67.38 601 GLY A N 1
ATOM 4676 C CA . GLY A 1 601 ? 25.273 5.511 -61.744 1.00 67.38 601 GLY A CA 1
ATOM 4677 C C . GLY A 1 601 ? 24.131 6.259 -62.423 1.00 67.38 601 GLY A C 1
ATOM 4678 O O . GLY A 1 601 ? 23.301 6.848 -61.741 1.00 67.38 601 GLY A O 1
ATOM 4679 N N . THR A 1 602 ? 24.046 6.181 -63.751 1.00 58.81 602 THR A N 1
ATOM 4680 C CA . THR A 1 602 ? 22.891 6.669 -64.518 1.00 58.81 602 THR A CA 1
ATOM 4681 C C . THR A 1 602 ? 21.843 5.570 -64.703 1.00 58.81 602 THR A C 1
ATOM 4683 O O . THR A 1 602 ? 22.174 4.400 -64.915 1.00 58.81 602 THR A O 1
ATOM 4686 N N . THR A 1 603 ? 20.560 5.931 -64.627 1.00 54.31 603 THR A N 1
ATOM 4687 C CA . THR A 1 603 ? 19.447 4.990 -64.822 1.00 54.31 603 THR A CA 1
ATOM 4688 C C . THR A 1 603 ? 19.254 4.609 -66.287 1.00 54.31 603 THR A C 1
ATOM 4690 O O . THR A 1 603 ? 19.195 5.464 -67.168 1.00 54.31 603 THR A O 1
ATOM 4693 N N . SER A 1 604 ? 19.095 3.308 -66.522 1.00 56.88 604 SER A N 1
ATOM 4694 C CA . SER A 1 604 ? 18.760 2.702 -67.813 1.00 56.88 604 SER A CA 1
ATOM 4695 C C . SER A 1 604 ? 17.272 2.881 -68.128 1.00 56.88 604 SER A C 1
ATOM 4697 O O . SER A 1 604 ? 16.461 2.195 -67.509 1.00 56.88 604 SER A O 1
ATOM 4699 N N . VAL A 1 605 ? 16.910 3.740 -69.088 1.00 61.25 605 VAL A N 1
ATOM 4700 C CA . VAL A 1 605 ? 15.527 3.863 -69.588 1.00 61.25 605 VAL A CA 1
ATOM 4701 C C . VAL A 1 605 ? 15.215 2.695 -70.523 1.00 61.25 605 VAL A C 1
ATOM 4703 O O . VAL A 1 605 ? 15.843 2.546 -71.570 1.00 61.25 605 VAL A O 1
ATOM 4706 N N . ASN A 1 606 ? 14.250 1.847 -70.156 1.00 66.25 606 ASN A N 1
ATOM 4707 C CA . ASN A 1 606 ? 13.919 0.617 -70.884 1.00 66.25 606 ASN A CA 1
ATOM 4708 C C . ASN A 1 606 ? 13.012 0.900 -72.102 1.00 66.25 606 ASN A C 1
ATOM 4710 O O . ASN A 1 606 ? 11.890 0.400 -72.248 1.00 66.25 606 ASN A O 1
ATOM 4714 N N . SER A 1 607 ? 13.513 1.750 -73.001 1.00 70.56 607 SER A N 1
ATOM 4715 C CA . SER A 1 607 ? 12.818 2.150 -74.221 1.00 70.56 607 SER A CA 1
ATOM 4716 C C . SER A 1 607 ? 13.412 1.486 -75.462 1.00 70.56 607 SER A C 1
ATOM 4718 O O . SER A 1 607 ? 14.626 1.334 -75.608 1.00 70.56 607 SER A O 1
ATOM 4720 N N . LYS A 1 608 ? 12.532 1.118 -76.390 1.00 78.50 608 LYS A N 1
ATOM 4721 C CA . LYS A 1 608 ? 12.850 0.503 -77.680 1.00 78.50 608 LYS A CA 1
ATOM 4722 C C . LYS A 1 608 ? 12.226 1.355 -78.779 1.00 78.50 608 LYS A C 1
ATOM 4724 O O . LYS A 1 608 ? 11.095 1.809 -78.625 1.00 78.50 608 LYS A O 1
ATOM 4729 N N . TRP A 1 609 ? 12.932 1.522 -79.897 1.00 79.44 609 TRP A N 1
ATOM 4730 C CA . TRP A 1 609 ? 12.365 2.156 -81.089 1.00 79.44 609 TRP A CA 1
ATOM 4731 C C . TRP A 1 609 ? 11.134 1.379 -81.591 1.00 79.44 609 TRP A C 1
ATOM 4733 O O . TRP A 1 609 ? 11.239 0.201 -81.944 1.00 79.44 609 TRP A O 1
ATOM 4743 N N . GLY A 1 610 ? 9.982 2.049 -81.607 1.00 75.81 610 GLY A N 1
ATOM 4744 C CA . GLY A 1 610 ? 8.675 1.513 -81.992 1.00 75.81 610 GLY A CA 1
ATOM 4745 C C . GLY A 1 610 ? 8.184 1.950 -83.376 1.00 75.81 610 GLY A C 1
ATOM 4746 O O . GLY A 1 610 ? 7.218 1.371 -83.867 1.00 75.81 610 GLY A O 1
ATOM 4747 N N . GLY A 1 611 ? 8.842 2.926 -84.010 1.00 78.44 611 GLY A N 1
ATOM 4748 C CA . GLY A 1 611 ? 8.472 3.450 -85.328 1.00 78.44 611 GLY A CA 1
ATOM 4749 C C . GLY A 1 611 ? 8.281 4.967 -85.358 1.00 78.44 611 GLY A C 1
ATOM 4750 O O . GLY A 1 611 ? 8.584 5.672 -84.396 1.00 78.44 611 GLY A O 1
ATOM 4751 N N . TRP A 1 612 ? 7.781 5.448 -86.496 1.00 79.75 612 TRP A N 1
ATOM 4752 C CA . TRP A 1 612 ? 7.211 6.788 -86.639 1.00 79.75 612 TRP A CA 1
ATOM 4753 C C . TRP A 1 612 ? 5.703 6.709 -86.394 1.00 79.75 612 TRP A C 1
ATOM 4755 O O . TRP A 1 612 ? 5.071 5.708 -86.742 1.00 79.75 612 TRP A O 1
ATOM 4765 N N . SER A 1 613 ? 5.115 7.765 -85.830 1.00 69.56 613 SER A N 1
ATOM 4766 C CA . SER A 1 613 ? 3.684 7.799 -85.501 1.00 69.56 613 SER A CA 1
ATOM 4767 C C . SER A 1 613 ? 2.925 8.838 -86.330 1.00 69.56 613 SER A C 1
ATOM 4769 O O . SER A 1 613 ? 3.350 9.983 -86.467 1.00 69.56 613 SER A O 1
ATOM 4771 N N . ASN A 1 614 ? 1.778 8.426 -86.871 1.00 61.53 614 ASN A N 1
ATOM 4772 C CA . ASN A 1 614 ? 0.891 9.213 -87.729 1.00 61.53 614 ASN A CA 1
ATOM 4773 C C . ASN A 1 614 ? -0.558 8.873 -87.305 1.00 61.53 614 ASN A C 1
ATOM 4775 O O . ASN A 1 614 ? -0.821 7.685 -87.099 1.00 61.53 614 ASN A O 1
ATOM 4779 N N . PRO A 1 615 ? -1.501 9.826 -87.147 1.00 62.59 615 PRO A N 1
ATOM 4780 C CA . PRO A 1 615 ? -1.443 11.243 -87.514 1.00 62.59 615 PRO A CA 1
ATOM 4781 C C . PRO A 1 615 ? -0.911 12.187 -86.419 1.00 62.59 615 PRO A C 1
ATOM 4783 O O . PRO A 1 615 ? -1.176 12.011 -85.231 1.00 62.59 615 PRO A O 1
ATOM 4786 N N . GLY A 1 616 ? -0.213 13.249 -86.838 1.00 61.78 616 GLY A N 1
ATOM 4787 C CA . GLY A 1 616 ? 0.515 14.195 -85.971 1.00 61.78 616 GLY A CA 1
ATOM 4788 C C . GLY A 1 616 ? -0.305 15.108 -85.041 1.00 61.78 616 GLY A C 1
ATOM 4789 O O . GLY A 1 616 ? 0.269 16.010 -84.441 1.00 61.78 616 GLY A O 1
ATOM 4790 N N . TRP A 1 617 ? -1.619 14.900 -84.902 1.00 66.44 617 TRP A N 1
ATOM 4791 C CA . TRP A 1 617 ? -2.460 15.593 -83.908 1.00 66.44 617 TRP A CA 1
ATOM 4792 C C . TRP A 1 617 ? -2.612 14.814 -82.589 1.00 66.44 617 TRP A C 1
ATOM 4794 O O . TRP A 1 617 ? -3.178 15.331 -81.627 1.00 66.44 617 TRP A O 1
ATOM 4804 N N . LEU A 1 618 ? -2.095 13.582 -82.521 1.00 75.69 618 LEU A N 1
ATOM 4805 C CA . LEU A 1 618 ? -2.085 12.754 -81.315 1.00 75.69 618 LEU A CA 1
ATOM 4806 C C . LEU A 1 618 ? -0.716 12.790 -80.626 1.00 75.69 618 LEU A C 1
ATOM 4808 O O . LEU A 1 618 ? 0.329 12.675 -81.265 1.00 75.69 618 LEU A O 1
ATOM 4812 N N . LYS A 1 619 ? -0.730 12.890 -79.292 1.00 86.06 619 LYS A N 1
ATOM 4813 C CA . LYS A 1 619 ? 0.476 12.776 -78.462 1.00 86.06 619 LYS A CA 1
ATOM 4814 C C . LYS A 1 619 ? 1.092 11.382 -78.602 1.00 86.06 619 LYS A C 1
ATOM 4816 O O . LYS A 1 619 ? 0.412 10.370 -78.433 1.00 86.06 619 LYS A O 1
ATOM 4821 N N . ARG A 1 620 ? 2.392 11.337 -78.880 1.00 87.94 620 ARG A N 1
ATOM 4822 C CA . ARG A 1 620 ? 3.119 10.119 -79.252 1.00 87.94 620 ARG A CA 1
ATOM 4823 C C . ARG A 1 620 ? 3.340 9.197 -78.043 1.00 87.94 620 ARG A C 1
ATOM 4825 O O . ARG A 1 620 ? 3.794 9.677 -76.999 1.00 87.94 620 ARG A O 1
ATOM 4832 N N . PRO A 1 621 ? 3.049 7.887 -78.149 1.00 85.62 621 PRO A N 1
ATOM 4833 C CA . PRO A 1 621 ? 3.297 6.938 -77.070 1.00 85.62 621 PRO A CA 1
ATOM 4834 C C . PRO A 1 621 ? 4.784 6.558 -76.974 1.00 85.62 621 PRO A C 1
ATOM 4836 O O . PRO A 1 621 ? 5.587 6.830 -77.870 1.00 85.62 621 PRO A O 1
ATOM 4839 N N . LYS A 1 622 ? 5.146 5.899 -75.869 1.00 84.88 622 LYS A N 1
ATOM 4840 C CA . LYS A 1 622 ? 6.513 5.451 -75.570 1.00 84.88 622 LYS A CA 1
ATOM 4841 C C . LYS A 1 622 ? 7.102 4.623 -76.727 1.00 84.88 622 LYS A C 1
ATOM 4843 O O . LYS A 1 622 ? 6.482 3.675 -77.202 1.00 84.88 622 LYS A O 1
ATOM 4848 N N . GLY A 1 623 ? 8.314 4.976 -77.149 1.00 81.00 623 GLY A N 1
ATOM 4849 C CA . GLY A 1 623 ? 9.079 4.351 -78.229 1.00 81.00 623 GLY A CA 1
ATOM 4850 C C . GLY A 1 623 ? 8.852 4.941 -79.628 1.00 81.00 623 GLY A C 1
ATOM 4851 O O . GLY A 1 623 ? 9.609 4.595 -80.532 1.00 81.00 623 GLY A O 1
ATOM 4852 N N . GLN A 1 624 ? 7.855 5.811 -79.833 1.00 87.62 62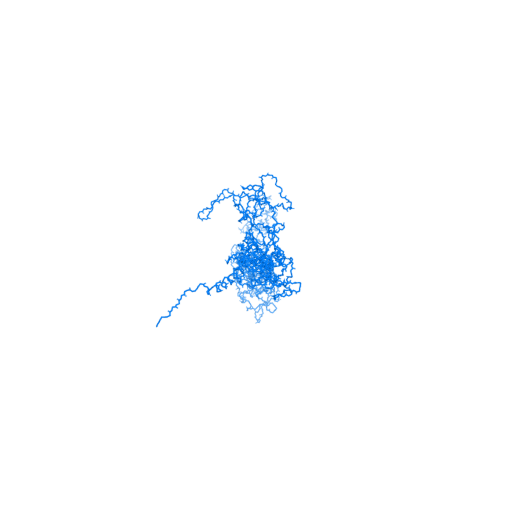4 GLN A N 1
ATOM 4853 C CA . GLN A 1 624 ? 7.553 6.405 -81.147 1.00 87.62 624 GLN A CA 1
ATOM 4854 C C . GLN A 1 624 ? 8.292 7.737 -81.380 1.00 87.62 624 GLN A C 1
ATOM 4856 O O . GLN A 1 624 ? 8.411 8.542 -80.452 1.00 87.62 624 GLN A O 1
ATOM 4861 N N . GLY A 1 625 ? 8.748 7.965 -82.617 1.00 82.38 625 GLY A N 1
ATOM 4862 C CA . GLY A 1 625 ? 9.451 9.180 -83.065 1.00 82.38 625 GLY A CA 1
ATOM 4863 C C . GLY A 1 625 ? 8.588 10.247 -83.751 1.00 82.38 625 GLY A C 1
ATOM 4864 O O . GLY A 1 625 ? 7.371 10.075 -83.874 1.00 82.38 625 GLY A O 1
ATOM 4865 N N . ASP A 1 626 ? 9.268 11.304 -84.214 1.00 82.00 626 ASP A N 1
ATOM 4866 C CA . ASP A 1 626 ? 8.830 12.639 -84.680 1.00 82.00 626 ASP A CA 1
ATOM 4867 C C . ASP A 1 626 ? 8.418 13.599 -83.529 1.00 82.00 626 ASP A C 1
ATOM 4869 O O . ASP A 1 626 ? 7.527 14.446 -83.670 1.00 82.00 626 ASP A O 1
ATOM 4873 N N . CYS A 1 627 ? 8.983 13.445 -82.329 1.00 83.62 627 CYS A N 1
ATOM 4874 C CA . CYS A 1 627 ? 8.879 14.446 -81.272 1.00 83.62 627 CYS A CA 1
ATOM 4875 C C . CYS A 1 627 ? 9.937 15.545 -81.457 1.00 83.62 627 CYS A C 1
ATOM 4877 O O . CYS A 1 627 ? 11.135 15.288 -81.450 1.00 83.62 627 CYS A O 1
ATOM 4879 N N . ASP A 1 628 ? 9.503 16.802 -81.541 1.00 82.38 628 ASP A N 1
ATOM 4880 C CA . ASP A 1 628 ? 10.409 17.956 -81.463 1.00 82.38 628 ASP A CA 1
ATOM 4881 C C . ASP A 1 628 ? 10.670 18.356 -79.997 1.00 82.38 628 ASP A C 1
ATOM 4883 O O . ASP A 1 628 ? 11.740 18.845 -79.634 1.00 82.38 628 ASP A O 1
ATOM 4887 N N . SER A 1 629 ? 9.690 18.105 -79.123 1.00 84.81 629 SER A N 1
ATOM 4888 C CA . SER A 1 629 ? 9.688 18.487 -77.710 1.00 84.81 629 SER A CA 1
ATOM 4889 C C . SER A 1 629 ? 8.897 17.505 -76.835 1.00 84.81 629 SER A C 1
ATOM 4891 O O . SER A 1 629 ? 8.095 16.709 -77.331 1.00 84.81 629 SER A O 1
ATOM 4893 N N . ASP A 1 630 ? 9.045 17.614 -75.510 1.00 85.56 630 ASP A N 1
ATOM 4894 C CA . ASP A 1 630 ? 8.237 16.872 -74.524 1.00 85.56 630 ASP A CA 1
ATOM 4895 C C . ASP A 1 630 ? 6.717 17.064 -74.740 1.00 85.56 630 ASP A C 1
ATOM 4897 O O . ASP A 1 630 ? 5.922 16.167 -74.451 1.00 85.56 630 ASP A O 1
ATOM 4901 N N . ALA A 1 631 ? 6.283 18.200 -75.305 1.00 86.00 631 ALA A N 1
ATOM 4902 C CA . ALA A 1 631 ? 4.869 18.475 -75.562 1.00 86.00 631 ALA A CA 1
ATOM 4903 C C . ALA A 1 631 ? 4.252 17.534 -76.615 1.00 86.00 631 ALA A C 1
ATOM 4905 O O . ALA A 1 631 ? 3.062 17.218 -76.513 1.00 86.00 631 ALA A O 1
ATOM 4906 N N . ASN A 1 632 ? 5.054 17.040 -77.567 1.00 86.56 632 ASN A N 1
ATOM 4907 C CA . ASN A 1 632 ? 4.633 16.080 -78.591 1.00 86.56 632 ASN A CA 1
ATOM 4908 C C . ASN A 1 632 ? 4.400 14.669 -78.015 1.00 86.56 632 ASN A C 1
ATOM 4910 O O . ASN A 1 632 ? 3.758 13.840 -78.659 1.00 86.56 632 ASN A O 1
ATOM 4914 N N . CYS A 1 633 ? 4.897 14.383 -76.809 1.00 88.12 633 CYS A N 1
ATOM 4915 C CA . CYS A 1 633 ? 4.793 13.076 -76.174 1.00 88.12 633 CYS A CA 1
ATOM 4916 C C . CYS A 1 633 ? 3.531 12.925 -75.303 1.00 88.12 633 CYS A C 1
ATOM 4918 O O . CYS A 1 633 ? 2.901 13.902 -74.873 1.00 88.12 633 CYS A O 1
ATOM 4920 N N . GLY A 1 634 ? 3.143 11.669 -75.055 1.00 85.94 634 GLY A N 1
ATOM 4921 C CA . GLY A 1 634 ? 2.078 11.292 -74.120 1.00 85.94 634 GLY A CA 1
ATOM 4922 C C . GLY A 1 634 ? 2.326 11.792 -72.686 1.00 85.94 634 GLY A C 1
ATOM 4923 O O . GLY A 1 634 ? 3.463 12.108 -72.337 1.00 85.94 634 GLY A O 1
ATOM 4924 N N . PRO A 1 635 ? 1.285 11.886 -71.835 1.00 80.50 635 PRO A N 1
ATOM 4925 C CA . PRO A 1 635 ? 1.438 12.334 -70.449 1.00 80.50 635 PRO A CA 1
ATOM 4926 C C . PRO A 1 635 ? 2.533 11.560 -69.697 1.00 80.50 635 PRO A C 1
ATOM 4928 O O . PRO A 1 635 ? 2.556 10.334 -69.729 1.00 80.50 635 PRO A O 1
ATOM 4931 N N . GLY A 1 636 ? 3.438 12.284 -69.032 1.00 77.12 636 GLY A N 1
ATOM 4932 C CA . GLY A 1 636 ? 4.567 11.715 -68.281 1.00 77.12 636 GLY A CA 1
ATOM 4933 C C . GLY A 1 636 ? 5.805 11.351 -69.113 1.00 77.12 636 GLY A C 1
ATOM 4934 O O . GLY A 1 636 ? 6.871 11.155 -68.536 1.00 77.12 636 GLY A O 1
ATOM 4935 N N . LEU A 1 637 ? 5.700 11.309 -70.445 1.00 85.56 637 LEU A N 1
ATOM 4936 C CA . LEU A 1 637 ? 6.806 10.986 -71.348 1.00 85.56 637 LEU A CA 1
ATOM 4937 C C . LEU A 1 637 ? 7.635 12.231 -71.707 1.00 85.56 637 LEU A C 1
ATOM 4939 O O . LEU A 1 637 ? 7.121 13.348 -71.733 1.00 85.56 637 LEU A O 1
ATOM 4943 N N . LYS A 1 638 ? 8.908 12.019 -72.047 1.00 85.50 638 LYS A N 1
ATOM 4944 C CA . LYS A 1 638 ? 9.848 13.033 -72.544 1.00 85.50 638 LYS A CA 1
ATOM 4945 C C . LYS A 1 638 ? 10.351 12.698 -73.937 1.00 85.50 638 LYS A C 1
ATOM 4947 O O . LYS A 1 638 ? 10.417 11.529 -74.303 1.00 85.50 638 LYS A O 1
ATOM 4952 N N . CYS A 1 639 ? 10.748 13.708 -74.695 1.00 85.38 639 CYS A N 1
ATOM 4953 C CA . CYS A 1 639 ? 11.356 13.538 -76.003 1.00 85.38 639 CYS A CA 1
ATOM 4954 C C . CYS A 1 639 ? 12.882 13.436 -75.893 1.00 85.38 639 CYS A C 1
ATOM 4956 O O . CYS A 1 639 ? 13.523 14.221 -75.195 1.00 85.38 639 CYS A O 1
ATOM 4958 N N . SER A 1 640 ? 13.491 12.489 -76.608 1.00 81.94 640 SER A N 1
ATOM 4959 C CA . SER A 1 640 ? 14.945 12.414 -76.746 1.00 81.94 640 SER A CA 1
ATOM 4960 C C . SER A 1 640 ? 15.373 12.683 -78.175 1.00 81.94 640 SER A C 1
ATOM 4962 O O . SER A 1 640 ? 15.175 11.830 -79.027 1.00 81.94 640 SER A O 1
ATOM 4964 N N . GLN A 1 641 ? 16.052 13.809 -78.402 1.00 77.25 641 GLN A N 1
ATOM 4965 C CA . GLN A 1 641 ? 16.685 14.154 -79.685 1.00 77.25 641 GLN A CA 1
ATOM 4966 C C . GLN A 1 641 ? 17.990 13.374 -79.957 1.00 77.25 641 GLN A C 1
ATOM 4968 O O . GLN A 1 641 ? 18.611 13.507 -81.011 1.00 77.25 641 GLN A O 1
ATOM 4973 N N . ASN A 1 642 ? 18.476 12.585 -78.991 1.00 73.56 642 ASN A N 1
ATOM 4974 C CA . ASN A 1 642 ? 19.671 11.757 -79.163 1.00 73.56 642 ASN A CA 1
ATOM 4975 C C . ASN A 1 642 ? 19.620 10.506 -78.266 1.00 73.56 642 ASN A C 1
ATOM 4977 O O . ASN A 1 642 ? 20.348 10.414 -77.271 1.00 73.56 642 ASN A O 1
ATOM 4981 N N . PRO A 1 643 ? 18.784 9.511 -78.602 1.00 67.75 643 PRO A N 1
ATOM 4982 C CA . PRO A 1 643 ? 18.562 8.353 -77.746 1.00 67.75 643 PRO A CA 1
ATOM 4983 C C . PRO A 1 643 ? 19.755 7.396 -77.661 1.00 67.75 643 PRO A C 1
ATOM 4985 O O . PRO A 1 643 ? 19.777 6.561 -76.768 1.00 67.75 643 PRO A O 1
ATOM 4988 N N . LYS A 1 644 ? 20.798 7.536 -78.496 1.00 66.69 644 LYS A N 1
ATOM 4989 C CA . LYS A 1 644 ? 22.068 6.812 -78.275 1.00 66.69 644 LYS A CA 1
ATOM 4990 C C . LYS A 1 644 ? 22.830 7.294 -77.042 1.00 66.69 644 LYS A C 1
ATOM 4992 O O . LYS A 1 644 ? 23.675 6.566 -76.533 1.00 66.69 644 LYS A O 1
ATOM 4997 N N . LYS A 1 645 ? 22.543 8.510 -76.566 1.00 63.31 645 LYS A N 1
ATOM 4998 C CA . LYS A 1 645 ? 23.066 9.041 -75.300 1.00 63.31 645 LYS A CA 1
ATOM 4999 C C . LYS A 1 645 ? 22.185 8.686 -74.097 1.00 63.31 645 LYS A C 1
ATOM 5001 O O . LYS A 1 645 ? 22.611 8.918 -72.970 1.00 63.31 645 LYS A O 1
ATOM 5006 N N . LEU A 1 646 ? 20.992 8.121 -74.310 1.00 64.31 646 LEU A N 1
ATOM 5007 C CA . LEU A 1 646 ? 20.167 7.589 -73.228 1.00 64.31 646 LEU A CA 1
ATOM 5008 C C . LEU A 1 646 ? 20.673 6.188 -72.833 1.00 64.31 646 LEU A C 1
ATOM 5010 O O . LEU A 1 646 ? 20.678 5.284 -73.673 1.00 64.31 646 LEU A O 1
ATOM 5014 N N . PRO A 1 647 ? 21.076 5.962 -71.569 1.00 57.88 647 PRO A N 1
ATOM 5015 C CA . PRO A 1 647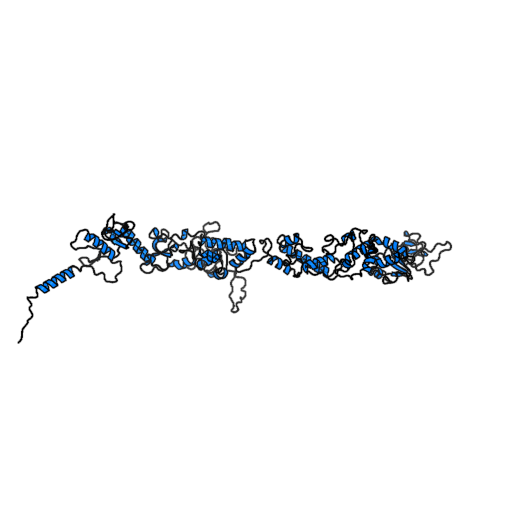 ? 21.434 4.628 -71.099 1.00 57.88 647 PRO A CA 1
ATOM 5016 C C . PRO A 1 647 ? 20.224 3.692 -71.192 1.00 57.88 647 PRO A C 1
ATOM 5018 O O . PRO A 1 647 ? 19.119 4.098 -70.847 1.00 57.88 647 PRO A O 1
ATOM 5021 N N . GLY A 1 648 ? 20.418 2.436 -71.597 1.00 61.47 648 GLY A N 1
ATOM 5022 C CA . GLY A 1 648 ? 19.356 1.417 -71.573 1.00 61.47 648 GLY A CA 1
ATOM 5023 C C . GLY A 1 648 ? 18.515 1.261 -72.839 1.00 61.47 648 GLY A C 1
ATOM 5024 O O . GLY A 1 648 ? 17.767 0.292 -72.942 1.00 61.47 648 GLY A O 1
ATOM 5025 N N . VAL A 1 649 ? 18.654 2.162 -73.815 1.00 68.38 649 VAL A N 1
ATOM 5026 C CA . VAL A 1 649 ? 17.874 2.092 -75.056 1.00 68.38 649 VAL A CA 1
ATOM 5027 C C . VAL A 1 649 ? 18.232 0.847 -75.870 1.00 68.38 649 VAL A C 1
ATOM 5029 O O . VAL A 1 649 ? 19.391 0.616 -76.219 1.00 68.38 649 VAL A O 1
ATOM 5032 N N . VAL A 1 650 ? 17.213 0.066 -76.232 1.00 66.50 650 VAL A N 1
ATOM 5033 C CA . VAL A 1 650 ? 17.358 -1.139 -77.059 1.00 66.50 650 VAL A CA 1
ATOM 5034 C C . VAL A 1 650 ? 17.438 -0.740 -78.539 1.00 66.50 650 VAL A C 1
ATOM 5036 O O . VAL A 1 650 ? 16.423 -0.666 -79.238 1.00 66.50 650 VAL A O 1
ATOM 5039 N N . ASP A 1 651 ? 18.655 -0.478 -79.029 1.00 65.62 651 ASP A N 1
ATOM 5040 C CA . ASP A 1 651 ? 18.919 -0.227 -80.454 1.00 65.62 651 ASP A CA 1
ATOM 5041 C C . ASP A 1 651 ? 18.939 -1.545 -81.247 1.00 65.62 651 ASP A C 1
ATOM 5043 O O . ASP A 1 651 ? 19.961 -2.216 -81.366 1.00 65.62 651 ASP A O 1
ATOM 5047 N N . GLY A 1 652 ? 17.799 -1.905 -81.843 1.00 64.19 652 GLY A N 1
ATOM 5048 C CA . GLY A 1 652 ? 17.685 -3.021 -82.794 1.00 64.19 652 GLY A CA 1
ATOM 5049 C C . GLY A 1 652 ? 18.310 -2.743 -84.172 1.00 64.19 652 GLY A C 1
ATOM 5050 O O . GLY A 1 652 ? 17.805 -3.238 -85.175 1.00 64.19 652 GLY A O 1
ATOM 5051 N N . GLY A 1 653 ? 19.322 -1.873 -84.254 1.00 64.56 653 GLY A N 1
ATOM 5052 C CA . GLY A 1 653 ? 19.911 -1.372 -85.502 1.00 64.56 653 GLY A CA 1
ATOM 5053 C C . GLY A 1 653 ? 19.038 -0.358 -86.253 1.00 64.56 653 GLY A C 1
ATOM 5054 O O . GLY A 1 653 ? 19.401 0.075 -87.350 1.00 64.56 653 GLY A O 1
ATOM 5055 N N . ALA A 1 654 ? 17.893 0.022 -85.681 1.00 66.00 654 ALA A N 1
ATOM 5056 C CA . ALA A 1 654 ? 16.935 0.954 -86.269 1.00 66.00 654 ALA A CA 1
ATOM 5057 C C . ALA A 1 654 ? 17.252 2.420 -85.937 1.00 66.00 654 ALA A C 1
ATOM 5059 O O . ALA A 1 654 ? 16.857 3.306 -86.693 1.00 66.00 654 ALA A O 1
ATOM 5060 N N . ILE A 1 655 ? 17.991 2.697 -84.856 1.00 69.19 655 ILE A N 1
ATOM 5061 C CA . ILE A 1 655 ? 18.343 4.060 -84.437 1.00 69.19 655 ILE A CA 1
ATOM 5062 C C . ILE A 1 655 ? 19.583 4.504 -85.229 1.00 69.19 655 ILE A C 1
ATOM 5064 O O . ILE A 1 655 ? 20.689 4.636 -84.711 1.00 69.19 655 ILE A O 1
ATOM 5068 N N . LYS A 1 656 ? 19.427 4.688 -86.541 1.00 63.09 656 LYS A N 1
ATOM 5069 C CA . LYS A 1 656 ? 20.497 5.190 -87.417 1.00 63.09 656 LYS A CA 1
ATOM 5070 C C . LYS A 1 656 ? 20.433 6.719 -87.512 1.00 63.09 656 LYS A C 1
ATOM 5072 O O . LYS A 1 656 ? 19.323 7.232 -87.663 1.00 63.09 656 LYS A O 1
ATOM 5077 N N . PRO A 1 657 ? 21.571 7.438 -87.449 1.00 61.16 657 PRO A N 1
ATOM 5078 C CA . PRO A 1 657 ? 21.608 8.849 -87.814 1.00 61.16 657 PRO A CA 1
ATOM 5079 C C . PRO A 1 657 ? 21.147 9.046 -89.259 1.00 61.16 657 PRO A C 1
ATOM 5081 O O . PRO A 1 657 ? 21.368 8.173 -90.102 1.00 61.16 657 PRO A O 1
ATOM 5084 N N . ASN A 1 658 ? 20.536 10.191 -89.549 1.00 62.22 658 ASN A N 1
ATOM 5085 C CA . ASN A 1 658 ? 20.383 10.651 -90.927 1.00 62.22 658 ASN A CA 1
ATOM 5086 C C . ASN A 1 658 ? 21.719 11.231 -91.450 1.00 62.22 658 ASN A C 1
ATOM 5088 O O . ASN A 1 658 ? 22.690 11.365 -90.701 1.00 62.22 658 ASN A O 1
ATOM 5092 N N . ASN A 1 659 ? 21.773 11.603 -92.733 1.00 59.09 659 ASN A N 1
ATOM 5093 C CA . ASN A 1 659 ? 22.993 12.127 -93.370 1.00 59.09 659 ASN A CA 1
ATOM 5094 C C . ASN A 1 659 ? 23.508 13.456 -92.769 1.00 59.09 659 ASN A C 1
ATOM 5096 O O . ASN A 1 659 ? 24.608 13.879 -93.106 1.00 59.09 659 ASN A O 1
ATOM 5100 N N . TRP A 1 660 ? 22.745 14.093 -91.874 1.00 57.53 660 TRP A N 1
ATOM 5101 C CA . TRP A 1 660 ? 23.110 15.322 -91.161 1.00 57.53 660 TRP A CA 1
ATOM 5102 C C . TRP A 1 660 ? 23.607 15.058 -89.728 1.00 57.53 660 TRP A C 1
ATOM 5104 O O . TRP A 1 660 ? 23.814 15.990 -88.957 1.00 57.53 660 TRP A O 1
ATOM 5114 N N . GLY A 1 661 ? 23.785 13.789 -89.339 1.00 55.25 661 GLY A N 1
ATOM 5115 C CA . GLY A 1 661 ? 24.282 13.396 -88.017 1.00 55.25 661 GLY A CA 1
ATOM 5116 C C . GLY A 1 661 ? 23.245 13.461 -86.889 1.00 55.25 661 GLY A C 1
ATOM 5117 O O . GLY A 1 661 ? 23.546 13.040 -85.770 1.00 55.25 661 GLY A O 1
ATOM 5118 N N . ALA A 1 662 ? 22.020 13.918 -87.165 1.00 56.12 662 ALA A N 1
ATOM 5119 C CA . ALA A 1 662 ? 20.917 13.844 -86.216 1.00 56.12 662 ALA A CA 1
ATOM 5120 C C . ALA A 1 662 ? 20.469 12.382 -86.057 1.00 56.12 662 ALA A C 1
ATOM 5122 O O . ALA A 1 662 ? 20.208 11.681 -87.040 1.00 56.12 662 ALA A O 1
ATOM 5123 N N . GLY A 1 663 ? 20.415 11.907 -84.810 1.00 61.69 663 GLY A N 1
ATOM 5124 C CA . GLY A 1 663 ? 19.810 10.617 -84.481 1.00 61.69 663 GLY A CA 1
ATOM 5125 C C . GLY A 1 663 ? 18.294 10.668 -84.662 1.00 61.69 663 GLY A C 1
ATOM 5126 O O . GLY A 1 663 ? 17.714 11.747 -84.672 1.00 61.69 663 GLY A O 1
ATOM 5127 N N . ARG A 1 664 ? 17.646 9.503 -84.772 1.00 75.38 664 ARG A N 1
ATOM 5128 C CA . ARG A 1 664 ? 16.181 9.442 -84.650 1.00 75.38 664 ARG A CA 1
ATOM 5129 C C . ARG A 1 664 ? 15.780 9.861 -83.249 1.00 75.38 664 ARG A C 1
ATOM 5131 O O . ARG A 1 664 ? 16.368 9.365 -82.291 1.00 75.38 664 ARG A O 1
ATOM 5138 N N . ASP A 1 665 ? 14.786 10.714 -83.153 1.00 81.25 665 ASP A N 1
ATOM 5139 C CA . ASP A 1 665 ? 14.180 11.177 -81.918 1.00 81.25 665 ASP A CA 1
ATOM 5140 C C . ASP A 1 665 ? 13.063 10.220 -81.460 1.00 81.25 665 ASP A C 1
ATOM 5142 O O . ASP A 1 665 ? 12.435 9.578 -82.296 1.00 81.25 665 ASP A O 1
ATOM 5146 N N . PHE A 1 666 ? 12.796 10.076 -80.156 1.00 84.00 666 PHE A N 1
ATOM 5147 C CA . PHE A 1 666 ? 11.563 9.406 -79.703 1.00 84.00 666 PHE A CA 1
ATOM 5148 C C . PHE A 1 666 ? 11.113 9.779 -78.293 1.00 84.00 666 PHE A C 1
ATOM 5150 O O . PHE A 1 666 ? 11.906 10.177 -77.435 1.00 84.00 666 PHE A O 1
ATOM 5157 N N . CYS A 1 667 ? 9.823 9.554 -78.039 1.00 87.81 667 CYS A N 1
ATOM 5158 C CA . CYS A 1 667 ? 9.215 9.687 -76.723 1.00 87.81 667 CYS A CA 1
ATOM 5159 C C . CYS A 1 667 ? 9.571 8.506 -75.814 1.00 87.81 667 CYS A C 1
ATOM 5161 O O . CYS A 1 667 ? 9.280 7.354 -76.132 1.00 87.81 667 CYS A O 1
ATOM 5163 N N . TYR A 1 668 ? 10.175 8.767 -74.661 1.00 79.81 668 TYR A N 1
ATOM 5164 C CA . TYR A 1 668 ? 10.526 7.775 -73.647 1.00 79.81 668 TYR A CA 1
ATOM 5165 C C . TYR A 1 668 ? 9.879 8.134 -72.310 1.00 79.81 668 TYR A C 1
ATOM 5167 O O . TYR A 1 668 ? 9.593 9.297 -72.046 1.00 79.81 668 TYR A O 1
ATOM 5175 N N . ASP A 1 669 ? 9.643 7.143 -71.457 1.00 78.88 669 ASP A N 1
ATOM 5176 C CA . ASP A 1 669 ? 9.225 7.412 -70.083 1.00 78.88 669 ASP A CA 1
ATOM 5177 C C . ASP A 1 669 ? 10.490 7.555 -69.215 1.00 78.88 669 ASP A C 1
ATOM 5179 O O . ASP A 1 669 ? 11.262 6.596 -69.124 1.00 78.88 669 ASP A O 1
ATOM 5183 N N . PRO A 1 670 ? 10.758 8.723 -68.601 1.00 63.88 670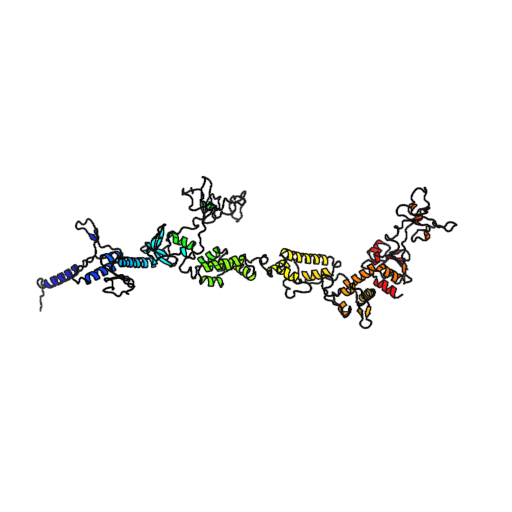 PRO A N 1
ATOM 5184 C CA . PRO A 1 670 ? 11.893 8.893 -67.696 1.00 63.88 670 PRO A CA 1
ATOM 5185 C C . PRO A 1 670 ? 11.756 8.076 -66.397 1.00 63.88 670 PRO A C 1
ATOM 5187 O O . PRO A 1 670 ? 12.749 7.908 -65.693 1.00 63.88 670 PRO A O 1
ATOM 5190 N N . ASN A 1 671 ? 10.560 7.566 -66.085 1.00 60.94 671 ASN A N 1
ATOM 5191 C CA . ASN A 1 671 ? 10.266 6.741 -64.911 1.00 60.94 671 ASN A CA 1
ATOM 5192 C C . ASN A 1 671 ? 10.300 5.234 -65.219 1.00 60.94 671 ASN A C 1
ATOM 5194 O O . ASN A 1 671 ? 10.400 4.429 -64.301 1.00 60.94 671 ASN A O 1
ATOM 5198 N N . ASP A 1 672 ? 10.318 4.837 -66.496 1.00 61.75 672 ASP A N 1
ATOM 5199 C CA . ASP A 1 672 ? 10.509 3.449 -66.959 1.00 61.75 672 ASP A CA 1
ATOM 5200 C C . ASP A 1 672 ? 11.985 3.003 -66.870 1.00 61.75 672 ASP A C 1
ATOM 5202 O O . ASP A 1 672 ? 12.500 2.175 -67.625 1.00 61.75 672 ASP A O 1
ATOM 5206 N N . ALA A 1 673 ? 12.709 3.567 -65.911 1.00 54.59 673 ALA A N 1
ATOM 5207 C CA . ALA A 1 673 ? 13.981 3.019 -65.515 1.00 54.59 673 ALA A CA 1
ATOM 5208 C C . ALA A 1 673 ? 13.768 1.626 -64.898 1.00 54.59 673 ALA A C 1
ATOM 5210 O O . ALA A 1 673 ? 12.806 1.384 -64.170 1.00 54.59 673 ALA A O 1
ATOM 5211 N N . THR A 1 674 ? 14.734 0.719 -65.070 1.00 51.44 674 THR A N 1
ATOM 5212 C CA . THR A 1 674 ? 14.767 -0.562 -64.326 1.00 51.44 674 THR A CA 1
ATOM 5213 C C . THR A 1 674 ? 14.869 -0.388 -62.797 1.00 51.44 674 THR A C 1
ATOM 5215 O O . THR A 1 674 ? 14.863 -1.368 -62.054 1.00 51.44 674 THR A O 1
ATOM 5218 N N . PHE A 1 675 ? 14.938 0.859 -62.323 1.00 49.53 675 PHE A N 1
ATOM 5219 C CA . PHE A 1 675 ? 14.703 1.287 -60.953 1.00 49.53 675 PHE A CA 1
ATOM 5220 C C . PHE A 1 675 ? 13.639 2.393 -60.920 1.00 49.53 675 PHE A C 1
ATOM 5222 O O . PHE A 1 675 ? 13.877 3.482 -61.435 1.00 49.53 675 PHE A O 1
ATOM 5229 N N . ASN A 1 676 ? 12.540 2.183 -60.193 1.00 41.12 676 ASN A N 1
ATOM 5230 C CA . ASN A 1 676 ? 11.706 3.298 -59.737 1.00 41.12 676 ASN A CA 1
ATOM 5231 C C . ASN A 1 676 ? 12.473 4.093 -58.663 1.00 41.12 676 ASN A C 1
ATOM 5233 O O . ASN A 1 676 ? 12.509 3.704 -57.496 1.00 41.12 676 ASN A O 1
ATOM 5237 N N . GLY A 1 677 ? 13.122 5.181 -59.079 1.00 43.25 677 GLY A N 1
ATOM 5238 C CA . GLY A 1 677 ? 13.894 6.090 -58.230 1.00 43.25 677 GLY A CA 1
ATOM 5239 C C . GLY A 1 677 ? 14.782 6.999 -59.083 1.00 43.25 677 GLY A C 1
ATOM 5240 O O . GLY A 1 677 ? 15.528 6.499 -59.919 1.00 43.25 677 GLY A O 1
ATOM 5241 N N . GLY A 1 678 ? 14.673 8.319 -58.892 1.00 40.28 678 GLY A N 1
ATOM 5242 C CA . GLY A 1 678 ? 15.235 9.342 -59.788 1.00 40.28 678 GLY A CA 1
ATOM 5243 C C . GLY A 1 678 ? 16.716 9.154 -60.153 1.00 40.28 678 GLY A C 1
ATOM 5244 O O . GLY A 1 678 ? 17.545 8.810 -59.308 1.00 40.28 678 GLY A O 1
ATOM 5245 N N . GLY A 1 679 ? 17.033 9.405 -61.426 1.00 45.78 679 GLY A N 1
ATOM 5246 C CA . GLY A 1 679 ? 18.241 8.941 -62.121 1.00 45.78 679 GLY A CA 1
ATOM 5247 C C . GLY A 1 679 ? 19.594 9.570 -61.774 1.00 45.78 679 GLY A C 1
ATOM 5248 O O . GLY A 1 679 ? 20.462 9.595 -62.642 1.00 45.78 679 GLY A O 1
ATOM 5249 N N . GLU A 1 680 ? 19.785 10.069 -60.550 1.00 51.19 680 GLU A N 1
ATOM 5250 C CA . GLU A 1 680 ? 20.996 10.810 -60.144 1.00 51.19 680 GLU A CA 1
ATOM 5251 C C . GLU A 1 680 ? 21.639 10.324 -58.827 1.00 51.19 680 GLU A C 1
ATOM 5253 O O . GLU A 1 680 ? 22.731 10.772 -58.478 1.00 51.19 680 GLU A O 1
ATOM 5258 N N . ASP A 1 681 ? 21.008 9.399 -58.084 1.00 72.50 681 ASP A N 1
ATOM 5259 C CA . ASP A 1 681 ? 21.405 9.082 -56.698 1.00 72.50 681 ASP A CA 1
ATOM 5260 C C . ASP A 1 681 ? 21.919 7.638 -56.487 1.00 72.50 681 ASP A C 1
ATOM 5262 O O . ASP A 1 681 ? 21.521 6.921 -55.559 1.00 72.50 681 ASP A O 1
ATOM 5266 N N . MET A 1 682 ? 22.821 7.201 -57.378 1.00 79.94 682 MET A N 1
ATOM 5267 C CA . MET A 1 682 ? 23.438 5.865 -57.373 1.00 79.94 682 MET A CA 1
ATOM 5268 C C . MET A 1 682 ? 24.950 5.889 -57.634 1.00 79.94 682 MET A C 1
ATOM 5270 O O . MET A 1 682 ? 25.475 6.774 -58.306 1.00 79.94 682 MET A O 1
ATOM 5274 N N . LEU A 1 683 ? 25.640 4.846 -57.170 1.00 89.31 683 LEU A N 1
ATOM 5275 C CA . LEU A 1 683 ? 27.027 4.542 -57.528 1.00 89.31 683 LEU A CA 1
ATOM 5276 C C . LEU A 1 683 ? 27.093 3.270 -58.370 1.00 89.31 683 LEU A C 1
ATOM 5278 O O . LEU A 1 683 ? 26.426 2.284 -58.053 1.00 89.31 683 LEU A O 1
ATOM 5282 N N . ALA A 1 684 ? 27.923 3.292 -59.409 1.00 88.62 684 ALA A N 1
ATOM 5283 C CA . ALA A 1 684 ? 28.169 2.177 -60.310 1.00 88.62 684 ALA A CA 1
ATOM 5284 C C . ALA A 1 684 ? 29.621 1.693 -60.197 1.00 88.62 684 ALA A C 1
ATOM 5286 O O . ALA A 1 684 ? 30.563 2.457 -60.410 1.00 88.62 684 ALA A O 1
ATOM 5287 N N . PHE A 1 685 ? 29.778 0.407 -59.912 1.00 91.81 685 PHE A N 1
ATOM 5288 C CA . PHE A 1 685 ? 31.029 -0.311 -59.704 1.00 91.81 685 PHE A CA 1
ATOM 5289 C C . PHE A 1 685 ? 31.282 -1.233 -60.903 1.00 91.81 685 PHE A C 1
ATOM 5291 O O . PHE A 1 685 ? 30.346 -1.854 -61.419 1.00 91.81 685 PHE A O 1
ATOM 5298 N N . LEU A 1 686 ? 32.529 -1.328 -61.364 1.00 87.50 686 LEU A N 1
ATOM 5299 C CA . LEU A 1 686 ? 32.923 -2.321 -62.373 1.00 87.50 686 LEU A CA 1
ATOM 5300 C C . LEU A 1 686 ? 32.838 -3.744 -61.791 1.00 87.50 686 LEU A C 1
ATOM 5302 O O . LEU A 1 686 ? 33.208 -3.951 -60.640 1.00 87.50 686 LEU A O 1
ATOM 5306 N N . ASP A 1 687 ? 32.386 -4.725 -62.578 1.00 78.06 687 ASP A N 1
ATOM 5307 C CA . ASP A 1 687 ? 32.457 -6.145 -62.191 1.00 78.06 687 ASP A CA 1
ATOM 5308 C C . ASP A 1 687 ? 33.936 -6.540 -61.961 1.00 78.06 687 ASP A C 1
ATOM 5310 O O . ASP A 1 687 ? 34.810 -6.171 -62.749 1.00 78.06 687 ASP A O 1
ATOM 5314 N N . ARG A 1 688 ? 34.214 -7.298 -60.892 1.00 82.56 688 ARG A N 1
ATOM 5315 C CA . ARG A 1 688 ? 35.558 -7.630 -60.362 1.00 82.56 688 ARG A CA 1
ATOM 5316 C C . ARG A 1 688 ? 36.335 -6.445 -59.760 1.00 82.56 688 ARG A C 1
ATOM 5318 O O . ARG A 1 688 ? 37.566 -6.444 -59.751 1.00 82.56 688 ARG A O 1
ATOM 5325 N N . SER A 1 689 ? 35.641 -5.440 -59.229 1.00 87.81 689 SER A N 1
ATOM 5326 C CA . SER A 1 689 ? 36.250 -4.397 -58.396 1.00 87.81 689 SER A CA 1
ATOM 5327 C C . SER A 1 689 ? 36.671 -4.923 -57.013 1.00 87.81 689 SER A C 1
ATOM 5329 O O . SER A 1 689 ? 36.235 -5.980 -56.563 1.00 87.81 689 SER A O 1
ATOM 5331 N N . ARG A 1 690 ? 37.447 -4.123 -56.264 1.00 88.38 690 ARG A N 1
ATOM 5332 C CA . ARG A 1 690 ? 37.781 -4.386 -54.846 1.00 88.38 690 ARG A CA 1
ATOM 5333 C C . ARG A 1 690 ? 36.567 -4.362 -53.894 1.00 88.38 690 ARG A C 1
ATOM 5335 O O . ARG A 1 690 ? 36.745 -4.617 -52.710 1.00 88.38 690 ARG A O 1
ATOM 5342 N N . PHE A 1 691 ? 35.367 -4.037 -54.383 1.00 92.25 691 PHE A N 1
ATOM 5343 C CA . PHE A 1 691 ? 34.125 -3.971 -53.601 1.00 92.25 691 PHE A CA 1
ATOM 5344 C C . PHE A 1 691 ? 33.199 -5.174 -53.826 1.00 92.25 691 PHE A C 1
ATOM 5346 O O . PHE A 1 691 ? 32.180 -5.294 -53.147 1.00 92.25 691 PHE A O 1
ATOM 5353 N N . ASP A 1 692 ? 33.521 -6.040 -54.791 1.00 86.56 692 ASP A N 1
ATOM 5354 C CA . ASP A 1 692 ? 32.588 -7.012 -55.369 1.00 86.56 692 ASP A CA 1
ATOM 5355 C C . ASP A 1 692 ? 32.018 -8.037 -54.386 1.00 86.56 692 ASP A C 1
ATOM 5357 O O . ASP A 1 692 ? 30.892 -8.493 -54.606 1.00 86.56 692 ASP A O 1
ATOM 5361 N N . ASP A 1 693 ? 32.777 -8.344 -53.331 1.00 88.06 693 ASP A N 1
ATOM 5362 C CA . ASP A 1 693 ? 32.484 -9.369 -52.325 1.00 88.06 693 ASP A CA 1
ATOM 5363 C C . ASP A 1 693 ? 31.926 -8.788 -51.008 1.00 88.06 693 ASP A C 1
ATOM 5365 O O . ASP A 1 693 ? 31.650 -9.531 -50.068 1.00 88.06 693 ASP A O 1
ATOM 5369 N N . PHE A 1 694 ? 31.755 -7.461 -50.895 1.00 92.25 694 PHE A N 1
ATOM 5370 C CA . PHE A 1 694 ? 31.316 -6.825 -49.637 1.00 92.25 694 PHE A CA 1
ATOM 5371 C C . PHE A 1 694 ? 29.827 -7.013 -49.338 1.00 92.25 694 PHE A C 1
ATOM 5373 O O . PHE A 1 694 ? 29.427 -6.993 -48.175 1.00 92.25 694 PHE A O 1
ATOM 5380 N N . ILE A 1 695 ? 29.005 -7.164 -50.376 1.00 94.12 695 ILE A N 1
ATOM 5381 C CA . ILE A 1 695 ? 27.562 -7.405 -50.282 1.00 94.12 695 ILE A CA 1
ATOM 5382 C C . ILE A 1 695 ? 27.131 -8.361 -51.389 1.00 94.12 695 ILE A C 1
ATOM 5384 O O . ILE A 1 695 ? 27.751 -8.438 -52.451 1.00 94.12 695 ILE A O 1
ATOM 5388 N N . GLN A 1 696 ? 26.027 -9.071 -51.159 1.00 94.75 696 GLN A N 1
ATOM 5389 C CA . GLN A 1 696 ? 25.453 -9.945 -52.178 1.00 94.75 696 GLN A CA 1
ATOM 5390 C C . GLN A 1 696 ? 25.027 -9.144 -53.418 1.00 94.75 696 GLN A C 1
ATOM 5392 O O . GLN A 1 696 ? 24.824 -7.929 -53.377 1.00 94.75 696 GLN A O 1
ATOM 5397 N N . THR A 1 697 ? 24.882 -9.848 -54.538 1.00 90.31 697 THR A N 1
ATOM 5398 C CA . THR A 1 697 ? 24.483 -9.280 -55.828 1.00 90.31 697 THR A CA 1
ATOM 5399 C C . THR A 1 697 ? 23.168 -9.908 -56.285 1.00 90.31 697 THR A C 1
ATOM 5401 O O . THR A 1 697 ? 22.991 -11.119 -56.194 1.00 90.31 697 THR A O 1
ATOM 5404 N N . THR A 1 698 ? 22.246 -9.097 -56.800 1.00 83.94 698 THR A N 1
ATOM 5405 C CA . THR A 1 698 ? 20.947 -9.529 -57.336 1.00 83.94 698 THR A CA 1
ATOM 5406 C C . THR A 1 698 ? 20.641 -8.818 -58.656 1.00 83.94 698 THR A C 1
ATOM 5408 O O . THR A 1 698 ? 21.253 -7.803 -58.975 1.00 83.94 698 THR A O 1
ATOM 5411 N N . THR A 1 699 ? 19.696 -9.332 -59.439 1.00 78.44 699 THR A N 1
ATOM 5412 C CA . THR A 1 699 ? 19.140 -8.676 -60.640 1.00 78.44 699 THR A CA 1
ATOM 5413 C C . THR A 1 699 ? 17.779 -8.016 -60.377 1.00 78.44 699 THR A C 1
ATOM 5415 O O . THR A 1 699 ? 17.201 -7.417 -61.278 1.00 78.44 699 THR A O 1
ATOM 5418 N N . SER A 1 700 ? 17.269 -8.081 -59.140 1.00 77.75 700 SER A N 1
ATOM 5419 C CA . SER A 1 700 ? 16.011 -7.450 -58.719 1.00 77.75 700 SER A CA 1
ATOM 5420 C C . SER A 1 700 ? 16.269 -6.133 -57.982 1.00 77.75 700 SER A C 1
ATOM 5422 O O . SER A 1 700 ? 16.842 -6.129 -56.892 1.00 77.75 700 SER A O 1
ATOM 5424 N N . ALA A 1 701 ? 15.791 -5.011 -58.532 1.00 71.25 701 ALA A N 1
ATOM 5425 C CA . ALA A 1 701 ? 15.899 -3.684 -57.912 1.00 71.25 701 ALA A CA 1
ATOM 5426 C C . ALA A 1 701 ? 15.220 -3.614 -56.531 1.00 71.25 701 ALA A C 1
ATOM 5428 O O . ALA A 1 701 ? 15.769 -3.045 -55.587 1.00 71.25 701 ALA A O 1
ATOM 5429 N N . SER A 1 702 ? 14.055 -4.257 -56.387 1.00 73.75 702 SER A N 1
ATOM 5430 C CA . SER A 1 702 ? 13.338 -4.344 -55.108 1.00 73.75 702 SER A CA 1
ATOM 5431 C C . SER A 1 702 ? 14.139 -5.133 -54.066 1.00 73.75 702 SER A C 1
ATOM 5433 O O . SER A 1 702 ? 14.263 -4.712 -52.914 1.00 73.75 702 SER A O 1
ATOM 5435 N N . THR A 1 703 ? 14.771 -6.240 -54.469 1.00 81.12 703 THR A N 1
ATOM 5436 C CA . THR A 1 703 ? 15.640 -7.036 -53.588 1.00 81.12 703 THR A CA 1
ATOM 5437 C C . THR A 1 703 ? 16.914 -6.270 -53.226 1.00 81.12 703 THR A C 1
ATOM 5439 O O . THR A 1 703 ? 17.292 -6.260 -52.058 1.00 81.12 703 THR A O 1
ATOM 5442 N N . ALA A 1 704 ? 17.530 -5.565 -54.181 1.00 83.81 704 ALA A N 1
ATOM 5443 C CA . ALA A 1 704 ? 18.706 -4.727 -53.946 1.00 83.81 704 ALA A CA 1
ATOM 5444 C C . ALA A 1 704 ? 18.432 -3.663 -52.871 1.00 83.81 704 ALA A C 1
ATOM 5446 O O . ALA A 1 704 ? 19.140 -3.591 -51.866 1.00 83.81 704 ALA A O 1
ATOM 5447 N N . ASN A 1 705 ? 17.338 -2.911 -53.022 1.00 84.19 705 ASN A N 1
ATOM 5448 C CA . ASN A 1 705 ? 16.949 -1.861 -52.083 1.00 84.19 705 ASN A CA 1
ATOM 5449 C C . ASN A 1 705 ? 16.510 -2.421 -50.711 1.00 84.19 705 ASN A C 1
ATOM 5451 O O . ASN A 1 705 ? 16.905 -1.890 -49.675 1.00 84.19 705 ASN A O 1
ATOM 5455 N N . SER A 1 706 ? 15.728 -3.508 -50.675 1.00 84.94 706 SER A N 1
ATOM 5456 C CA . SER A 1 706 ? 15.205 -4.088 -49.420 1.00 84.94 706 SER A CA 1
ATOM 5457 C C . SER A 1 706 ? 16.210 -4.931 -48.625 1.00 84.94 706 SER A C 1
ATOM 5459 O O . SER A 1 706 ? 15.975 -5.192 -47.443 1.00 84.94 706 SER A O 1
ATOM 5461 N N . LYS A 1 707 ? 17.333 -5.339 -49.231 1.00 90.00 707 LYS A N 1
ATOM 5462 C CA . LYS A 1 707 ? 18.404 -6.109 -48.569 1.00 90.00 707 LYS A CA 1
ATOM 5463 C C . LYS A 1 707 ? 19.750 -5.384 -48.467 1.00 90.00 707 LYS A C 1
ATOM 5465 O O . LYS A 1 707 ? 20.635 -5.884 -47.783 1.00 90.00 707 LYS A O 1
ATOM 5470 N N . GLY A 1 708 ? 19.912 -4.230 -49.116 1.00 91.81 708 GLY A N 1
ATOM 5471 C CA . GLY A 1 708 ? 21.196 -3.525 -49.184 1.00 91.81 708 GLY A CA 1
ATOM 5472 C C . GLY A 1 708 ? 22.226 -4.244 -50.058 1.00 91.81 708 GLY A C 1
ATOM 5473 O O . GLY A 1 708 ? 23.400 -4.301 -49.706 1.00 91.81 708 GLY A O 1
ATOM 5474 N N . TYR A 1 709 ? 21.778 -4.839 -51.165 1.00 92.50 709 TYR A N 1
ATOM 5475 C CA . TYR A 1 709 ? 22.604 -5.620 -52.096 1.00 92.50 709 TYR A CA 1
ATOM 5476 C C . TYR A 1 709 ? 22.949 -4.812 -53.353 1.00 92.50 709 TYR A C 1
ATOM 5478 O O . TYR A 1 709 ? 22.255 -3.853 -53.696 1.00 92.50 709 TYR A O 1
ATOM 5486 N N . PHE A 1 710 ? 23.989 -5.228 -54.080 1.00 91.25 710 PHE A N 1
ATOM 5487 C CA . PHE A 1 710 ? 24.255 -4.712 -55.423 1.00 91.25 710 PHE A CA 1
ATOM 5488 C C . PHE A 1 710 ? 23.135 -5.125 -56.387 1.00 91.25 710 PHE A C 1
ATOM 5490 O O . PHE A 1 710 ? 22.778 -6.305 -56.434 1.00 91.25 710 PHE A O 1
ATOM 5497 N N . LEU A 1 711 ? 22.667 -4.210 -57.243 1.00 84.62 711 LEU A N 1
ATOM 5498 C CA . LEU A 1 711 ? 21.999 -4.608 -58.487 1.00 84.62 711 LEU A CA 1
ATOM 5499 C C . LEU A 1 711 ? 23.046 -4.861 -59.578 1.00 84.62 711 LEU A C 1
ATOM 5501 O O . LEU A 1 711 ? 23.831 -3.965 -59.875 1.00 84.62 711 LEU A O 1
ATOM 5505 N N . LYS A 1 712 ? 23.034 -6.026 -60.227 1.00 83.50 712 LYS A N 1
ATOM 5506 C CA . LYS A 1 712 ? 23.826 -6.283 -61.438 1.00 83.50 712 LYS A CA 1
ATOM 5507 C C . LYS A 1 712 ? 23.044 -5.900 -62.691 1.00 83.50 712 LYS A C 1
ATOM 5509 O O . LYS A 1 712 ? 21.960 -6.428 -62.926 1.00 83.50 712 LYS A O 1
ATOM 5514 N N . VAL A 1 713 ? 23.632 -5.033 -63.514 1.00 73.88 713 VAL A N 1
ATOM 5515 C CA . VAL A 1 713 ? 23.139 -4.684 -64.854 1.00 73.88 713 VAL A CA 1
ATOM 5516 C C . VAL A 1 713 ? 24.319 -4.764 -65.822 1.00 73.88 713 VAL A C 1
ATOM 5518 O O . VAL A 1 713 ? 25.250 -3.960 -65.764 1.00 73.88 713 VAL A O 1
ATOM 5521 N N . GLY A 1 714 ? 24.316 -5.781 -66.688 1.00 73.69 714 GLY A N 1
ATOM 5522 C CA . GLY A 1 714 ? 25.445 -6.081 -67.571 1.00 73.69 714 GLY A CA 1
ATOM 5523 C C . GLY A 1 714 ? 26.746 -6.334 -66.794 1.00 73.69 714 GLY A C 1
ATOM 5524 O O . GLY A 1 714 ? 26.788 -7.170 -65.891 1.00 73.69 714 GLY A O 1
ATOM 5525 N N . LEU A 1 715 ? 27.800 -5.591 -67.147 1.00 76.00 715 LEU A N 1
ATOM 5526 C CA . LEU A 1 715 ? 29.138 -5.650 -66.533 1.00 76.00 715 LEU A CA 1
ATOM 5527 C C . LEU A 1 715 ? 29.339 -4.629 -65.392 1.00 76.00 715 LEU A C 1
ATOM 5529 O O . LEU A 1 715 ? 30.475 -4.296 -65.051 1.00 76.00 715 LEU A O 1
ATOM 5533 N N . LYS A 1 716 ? 28.253 -4.091 -64.824 1.00 82.12 716 LYS A N 1
ATOM 5534 C CA . LYS A 1 716 ? 28.303 -3.148 -63.699 1.00 82.12 716 LYS A CA 1
ATOM 5535 C C . LYS A 1 716 ? 27.400 -3.592 -62.549 1.00 82.12 716 LYS A C 1
ATOM 5537 O O . LYS A 1 716 ? 26.326 -4.163 -62.756 1.00 82.12 716 LYS A O 1
ATOM 5542 N N . LYS A 1 717 ? 27.843 -3.291 -61.330 1.00 88.50 717 LYS A N 1
ATOM 5543 C CA . LYS A 1 717 ? 27.103 -3.450 -60.073 1.00 88.50 717 LYS A CA 1
ATOM 5544 C C . LYS A 1 717 ? 26.703 -2.068 -59.553 1.00 88.50 717 LYS A C 1
ATOM 5546 O O . LYS A 1 717 ? 27.494 -1.137 -59.640 1.00 88.50 717 LYS A O 1
ATOM 5551 N N . TYR A 1 718 ? 25.497 -1.914 -59.020 1.00 86.31 718 TYR A N 1
ATOM 5552 C CA . TYR A 1 718 ? 24.942 -0.617 -58.620 1.00 86.31 718 TYR A CA 1
ATOM 5553 C C . TYR A 1 718 ? 24.501 -0.621 -57.158 1.00 86.31 718 TYR A C 1
ATOM 5555 O O . TYR A 1 718 ? 23.871 -1.578 -56.705 1.00 86.31 718 TYR A O 1
ATOM 5563 N N . VAL A 1 719 ? 24.781 0.471 -56.444 1.00 90.56 719 VAL A N 1
ATOM 5564 C CA . VAL A 1 719 ? 24.236 0.764 -55.109 1.00 90.56 719 VAL A CA 1
ATOM 5565 C C . VAL A 1 719 ? 23.415 2.044 -55.194 1.00 90.56 719 VAL A C 1
ATOM 5567 O O . VAL A 1 719 ? 23.944 3.106 -55.520 1.00 90.56 719 VAL A O 1
ATOM 5570 N N . SER A 1 720 ? 22.124 1.944 -54.883 1.00 86.00 720 SER A N 1
ATOM 5571 C CA . SER A 1 720 ? 21.241 3.099 -54.706 1.00 86.00 720 SER A CA 1
ATOM 5572 C C . SER A 1 720 ? 21.365 3.663 -53.290 1.00 86.00 720 SER A C 1
ATOM 5574 O O . SER A 1 720 ? 21.715 2.934 -52.361 1.00 86.00 720 SER A O 1
ATOM 5576 N N . LYS A 1 721 ? 20.981 4.927 -53.080 1.00 87.50 721 LYS A N 1
ATOM 5577 C CA . LYS A 1 721 ? 20.830 5.489 -51.725 1.00 87.50 721 LYS A CA 1
ATOM 5578 C C . LYS A 1 721 ? 19.910 4.659 -50.822 1.00 87.50 721 LYS A C 1
ATOM 5580 O O . LYS A 1 721 ? 20.179 4.530 -49.632 1.00 87.50 721 LYS A O 1
ATOM 5585 N N . GLN A 1 722 ? 18.853 4.055 -51.373 1.00 87.06 722 GLN A N 1
ATOM 5586 C CA . GLN A 1 722 ? 17.936 3.205 -50.605 1.00 87.06 722 GLN A CA 1
ATOM 5587 C C . GLN A 1 722 ? 18.604 1.891 -50.166 1.00 87.06 722 GLN A C 1
ATOM 5589 O O . GLN A 1 722 ? 18.480 1.509 -49.005 1.00 87.06 722 GLN A O 1
ATOM 5594 N N . ALA A 1 723 ? 19.354 1.234 -51.059 1.00 90.06 723 ALA A N 1
ATOM 5595 C CA . ALA A 1 723 ? 20.154 0.058 -50.719 1.00 90.06 723 ALA A CA 1
ATOM 5596 C C . ALA A 1 723 ? 21.251 0.413 -49.701 1.00 90.06 723 ALA A C 1
ATOM 5598 O O . ALA A 1 723 ? 21.422 -0.292 -48.709 1.00 90.06 723 ALA A O 1
ATOM 5599 N N . PHE A 1 724 ? 21.927 1.551 -49.893 1.00 92.69 724 PHE A N 1
ATOM 5600 C CA . PHE A 1 724 ? 22.888 2.096 -48.938 1.00 92.69 724 PHE A CA 1
ATOM 5601 C C . PHE A 1 724 ? 22.271 2.316 -47.559 1.00 92.69 724 PHE A C 1
ATOM 5603 O O . PHE A 1 724 ? 22.929 1.984 -46.586 1.00 92.69 724 PHE A O 1
ATOM 5610 N N . MET A 1 725 ? 21.036 2.827 -47.458 1.00 90.50 725 MET A N 1
ATOM 5611 C CA . MET A 1 725 ? 20.345 3.108 -46.190 1.00 90.50 725 MET A CA 1
ATOM 5612 C C . MET A 1 725 ? 19.886 1.858 -45.418 1.00 90.50 725 MET A C 1
ATOM 5614 O O . MET A 1 725 ? 19.603 1.977 -44.224 1.00 90.50 725 MET A O 1
ATOM 5618 N N . ASN A 1 726 ? 19.862 0.674 -46.043 1.00 91.75 726 ASN A N 1
ATOM 5619 C CA . ASN A 1 726 ? 19.502 -0.591 -45.395 1.00 91.75 726 ASN A CA 1
ATOM 5620 C C . ASN A 1 726 ? 20.402 -0.899 -44.185 1.00 91.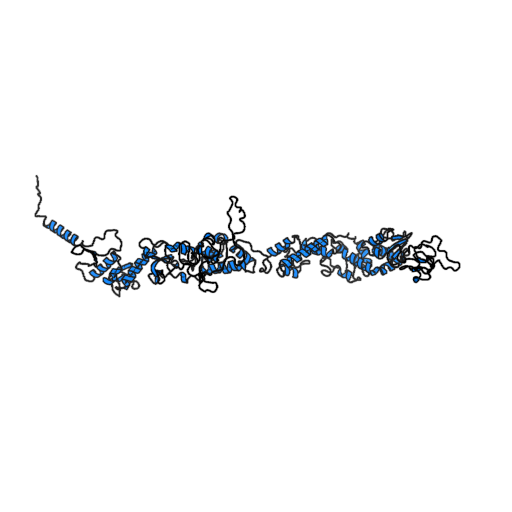75 726 ASN A C 1
ATOM 5622 O O . ASN A 1 726 ? 21.623 -0.842 -44.314 1.00 91.75 726 ASN A O 1
ATOM 5626 N N . GLU A 1 727 ? 19.825 -1.280 -43.038 1.00 87.00 727 GLU A N 1
ATOM 5627 C CA . GLU A 1 727 ? 20.565 -1.479 -41.775 1.00 87.00 727 GLU A CA 1
ATOM 5628 C C . GLU A 1 727 ? 21.817 -2.371 -41.906 1.00 87.00 727 GLU A C 1
ATOM 5630 O O . GLU A 1 727 ? 22.832 -2.085 -41.269 1.00 87.00 727 GLU A O 1
ATOM 5635 N N . ASN A 1 728 ? 21.780 -3.375 -42.791 1.00 86.75 728 ASN A N 1
ATOM 5636 C CA . ASN A 1 728 ? 22.849 -4.357 -42.989 1.00 86.75 728 ASN A CA 1
ATOM 5637 C C . ASN A 1 728 ? 23.933 -3.914 -43.994 1.00 86.75 728 ASN A C 1
ATOM 5639 O O . ASN A 1 728 ? 24.912 -4.631 -44.185 1.00 86.75 728 ASN A O 1
ATOM 5643 N N . PHE A 1 729 ? 23.791 -2.755 -44.650 1.00 92.81 729 PHE A N 1
ATOM 5644 C CA . PHE A 1 729 ? 24.754 -2.283 -45.651 1.00 92.81 729 PHE A CA 1
ATOM 5645 C C . PHE A 1 729 ? 26.096 -1.877 -44.995 1.00 92.81 729 PHE A C 1
ATOM 5647 O O . PHE A 1 729 ? 26.109 -0.924 -44.205 1.00 92.81 729 PHE A O 1
ATOM 5654 N N . PRO A 1 730 ? 27.237 -2.515 -45.324 1.00 93.56 730 PRO A N 1
ATOM 5655 C CA . PRO A 1 730 ? 28.498 -2.359 -44.602 1.00 93.56 730 PRO A CA 1
ATOM 5656 C C . PRO A 1 730 ? 29.311 -1.155 -45.104 1.00 93.56 730 PRO A C 1
ATOM 5658 O O . PRO A 1 730 ? 30.411 -1.296 -45.641 1.00 93.56 730 PRO A O 1
ATOM 5661 N N . TYR A 1 731 ? 28.774 0.057 -44.929 1.00 94.19 731 TYR A N 1
ATOM 5662 C CA . TYR A 1 731 ? 29.354 1.307 -45.452 1.00 94.19 731 TYR A CA 1
ATOM 5663 C C . TYR A 1 731 ? 30.839 1.505 -45.086 1.00 94.19 731 TYR A C 1
ATOM 5665 O O . TYR A 1 731 ? 31.591 2.116 -45.844 1.00 94.19 731 TYR A O 1
ATOM 5673 N N . TRP A 1 732 ? 31.285 0.975 -43.944 1.00 93.31 732 TRP A N 1
ATOM 5674 C CA . TRP A 1 732 ? 32.663 1.097 -43.471 1.00 93.31 732 TRP A CA 1
ATOM 5675 C C . TRP A 1 732 ? 33.658 0.301 -44.321 1.00 93.31 732 TRP A C 1
ATOM 5677 O O . TRP A 1 732 ? 34.778 0.769 -44.509 1.00 93.31 732 TRP A O 1
ATOM 5687 N N . LEU A 1 733 ? 33.264 -0.848 -44.886 1.00 92.94 733 LEU A N 1
ATOM 5688 C CA . LEU A 1 733 ? 34.114 -1.617 -45.805 1.00 92.94 733 LEU A CA 1
ATOM 5689 C C . LEU A 1 733 ? 34.350 -0.839 -47.102 1.00 92.94 733 LEU A C 1
ATOM 5691 O O . LEU A 1 733 ? 35.484 -0.743 -47.572 1.00 92.94 733 LEU A O 1
ATOM 5695 N N . PHE A 1 734 ? 33.294 -0.221 -47.634 1.00 94.38 734 PHE A N 1
ATOM 5696 C CA . PHE A 1 734 ? 33.379 0.637 -48.812 1.00 94.38 734 PHE A CA 1
ATOM 5697 C C . PHE A 1 734 ? 34.285 1.850 -48.560 1.00 94.38 734 PHE A C 1
ATOM 5699 O O . PHE A 1 734 ? 35.235 2.072 -49.308 1.00 94.38 734 PHE A O 1
ATOM 5706 N N . LEU A 1 735 ? 34.051 2.601 -47.478 1.00 93.25 735 LEU A N 1
ATOM 5707 C CA . LEU A 1 735 ? 34.862 3.778 -47.141 1.00 93.25 735 LEU A CA 1
ATOM 5708 C C . LEU A 1 735 ? 36.328 3.433 -46.873 1.00 93.25 735 LEU A C 1
ATOM 5710 O O . LEU A 1 735 ? 37.212 4.143 -47.345 1.00 93.25 735 LEU A O 1
ATOM 5714 N N . ARG A 1 736 ? 36.594 2.343 -46.141 1.00 89.44 736 ARG A N 1
ATOM 5715 C CA . ARG A 1 736 ? 37.959 1.892 -45.849 1.00 89.44 736 ARG A CA 1
ATOM 5716 C C . ARG A 1 736 ? 38.697 1.533 -47.134 1.00 89.44 736 ARG A C 1
ATOM 5718 O O . ARG A 1 736 ? 39.818 1.988 -47.332 1.00 89.44 736 ARG A O 1
ATOM 5725 N N . THR A 1 737 ? 38.062 0.768 -48.018 1.00 89.81 737 THR A N 1
ATOM 5726 C CA . THR A 1 737 ? 38.644 0.399 -49.315 1.00 89.81 737 THR A CA 1
ATOM 5727 C C . THR A 1 737 ? 38.890 1.626 -50.182 1.00 89.81 737 THR A C 1
ATOM 5729 O O . THR A 1 737 ? 39.952 1.719 -50.785 1.00 89.81 737 THR A O 1
ATOM 5732 N N . ALA A 1 738 ? 37.988 2.610 -50.189 1.00 89.06 738 ALA A N 1
ATOM 5733 C CA . ALA A 1 738 ? 38.225 3.855 -50.911 1.00 89.06 738 ALA A CA 1
ATOM 5734 C C . ALA A 1 738 ? 39.360 4.706 -50.325 1.00 89.06 738 ALA A C 1
ATOM 5736 O O . ALA A 1 738 ? 40.099 5.301 -51.088 1.00 89.06 738 ALA A O 1
ATOM 5737 N N . SER A 1 739 ? 39.569 4.707 -49.004 1.00 82.56 739 SER A N 1
ATOM 5738 C CA . SER A 1 739 ? 40.665 5.463 -48.369 1.00 82.56 739 SER A CA 1
ATOM 5739 C C . SER A 1 739 ? 42.078 4.887 -48.573 1.00 82.56 739 SER A C 1
ATOM 5741 O O . SER A 1 739 ? 43.046 5.473 -48.098 1.00 82.56 739 SER A O 1
ATOM 5743 N N . VAL A 1 740 ? 42.197 3.723 -49.223 1.00 70.75 740 VAL A N 1
ATOM 5744 C CA . VAL A 1 740 ? 43.468 3.015 -49.491 1.00 70.75 740 VAL A CA 1
ATOM 5745 C C . VAL A 1 740 ? 43.876 3.117 -50.977 1.00 70.75 740 VAL A C 1
ATOM 5747 O O . VAL A 1 740 ? 44.885 2.538 -51.379 1.00 70.75 740 VAL A O 1
ATOM 5750 N N . ASN A 1 741 ? 43.107 3.843 -51.799 1.00 49.97 741 ASN A N 1
ATOM 5751 C CA . ASN A 1 741 ? 43.409 4.143 -53.206 1.00 49.97 741 ASN A CA 1
ATOM 5752 C C . ASN A 1 741 ? 43.351 5.657 -53.447 1.00 49.97 741 ASN A C 1
ATOM 5754 O O . ASN A 1 741 ? 44.025 6.086 -54.404 1.00 49.97 741 ASN A O 1
#

Foldseek 3Di:
DDDDDDDDDVVCPVVVVVVVVVVCVVVVVPPPPPPDPPDDLPDFAWDQDPVRPDIDGDQDFDDDPDDPVVRLQVSQVVCQVSLQLVCQQVSQWKAFPVVLGTAHDALQAGPPDDHPNVRIGGHHPVRSVVSVQSVQAVLFQPDQAQQRCPDSSVQWFAQQQVNTIAGWDADPQGDTAHPDDVSGRDLVVVDPPPDQPQQEAPEEPPPVDADADDFDADPVRDTDDDPGHHDDAAEARYWDDPFQVSHDPQKTKWDQQQDVPRGGGDPGYDYPVRHRDDDPDDDTMGIHHPLRDDPNRYRTRHSVCRVVCCQPCVLRHNCQAFFDGDLNLLQVLLVVLVFDDRLCVQDVVHPLNVVNGGGHSVVSSCCSNVVQVCCLVQNQDQVSNQSSVCSRYVDGDDQQDLSHAQRDLVLLQVLLVVLVFDPLAPQHSVNCVCPPDLQHDPVLVNCSRNPPHSVRNSVVLNVLVVQLVVCLVVVLPPVQSNQNSCCRGHVDGHADPDDQDQPVVLLLLLVVAPQWDQDPPQRKIANLGHDPQLLQPADQPRDGSHGDPGHADDRRIDHNVSSVPRPNPSVSVLVVSLVVCLVVVVVLLVLLCLDPQKDFFFFAFQAEQPEADDDQVDQDETNYFPDPFQVSHDPQKTKDQCCVPHHNYDPPVPQDADPVRTTTMGITHQCNTLDNDHGGFKMKGFAPDPCNPQFAEDCHNVCQLAQLHWHDDPRITMGGSSSCSHSPNPSSSSSVVSVVD

Radius of gyration: 60.7 Å; chains: 1; bounding box: 117×74×215 Å

Organism: NCBI:txid1070528

Secondary structure (DSSP, 8-state):
--------SSTTHHHHHHHHHHHHHHHTT--S----TT--TTPPPEEE-TTSS-EEE------SS--TTHHHHHHHHHHHHHT-TTHHHHTT-EEETTTTEEE-B-SS-BSSS---TTTEE-SSHHHHHHHHHHHHHHHHTT--STT--SGGGGGEEEETTTTEEEEEEE-BTBSEEESSGGG---GGGG-SS------B--BSTTTTS------PBPTTS-B---SS---PPBPTTB---SSGGGBSTT-EEE-SS--TT-PPPPTT-B-TTS-B--PPTT---EEE-TTSS----BSSB-HHHHHHHHHH-TT-STTTTT-PPPHHHHHHHHHHTT--S-HHHHHTTSHHHHHHTTS-HHHHHHIIIIIIIIHHHH-S-HHHHHHHHHHHHSSPP-TT-TT-SSPPHHHHHHHHHTTT--TT-TT-GGGGGG-SSSS--HHHHHIIIIIS-HHHHHHHHHHHHHHHHHHHHSTTT-HHHHHHHHHHHTSSPPPPSSPPPPHHHHHHHHHTSTT-EE-TTT--EE-TTS-HHHHTTT-TTTSSSS--S-PPBTTTEE-HHHHHSTT--HHHHHHHHHHHHHHTHHHHHHHHTTSTTEEE----B--B--EE---TTSPBPTTEE--SSGGGBPTT-EEES-GGGSTT-B--S-----TTSPPPPEEE-TT-BSSSS-TTSEEEEETT-TTTTSS-EES-HHHHHHHTPEEEETTEEEEEHHHHHSTT--HHHHHHHHTT-

pLDDT: mean 76.09, std 18.79, range [30.81, 96.94]